Protein AF-A0A1G0RLC0-F1 (afdb_monomer)

Mean predicted aligned error: 16.19 Å

Radius of gyration: 30.3 Å; Cα contacts (8 Å, |Δi|>4): 746; chains: 1; bounding box: 67×50×99 Å

Sequence (445 aa):
MESNTFETVEISSLIEEIGTNFPLINEVFSIIEPMNIKAPVGLGIDTKRDDIIVTFNNLINRTKYISQIGTLLTALKSYFQVPVDIEFACDGSNLYLLQCRQQSYFGIDTKPEPIPKNIPADDILFTARKHVSNAIVPNIAYIVYVDPKKYGESSYLSELEDVARAIGYLNRILPKKTFVLMGPGRWGTRDDIRLGVKVAYSDINNTAMLIEIAQNKNGYVPELSFGTHFFQDLVESNIFYLPLYPEDSSVNYNYEFFEKAPNTLERFLEQYSHISHILKVINIREISYGRILRILMNSDEEQAVAFLSQDIVEESTSSNSNIINLAESQTWRLRMAEAFVNTINASKFNIEGVYLTGSVFYENAMPDSDIDFLILMHANNEMKDDFLLWAEGWNASLSSINYNRTGIRKEKLLDITIIDDIDFEQSQYFQELLNPLMHKSKKLL

pLDDT: mean 84.74, std 13.24, range [32.88, 98.56]

Secondary structure (DSSP, 8-state):
--SSS-----HHHHHHHHGGGSTTHHHHEEEEETTEEE---TT---TTT--EEE--HHHHHHSSHHHHHHHHHHHHHHHHSS-EEEEEEE-SS-EEEEEEEEPPPTTSSSPPPPPPTT--GGGEEEEE-SSPPPEEPPPB-EEEEE-HHHHHH---HHHHHHHHHHHHHHHHHSPTTSEEEEEEB-TT-SS-TTSB----GGGTTT-SEEEEE---BTTBPPPPS--HHHHHHHHHTT-EEEEE-TTSTT--B-HHHHHHS---HHHH-GGGGGGTTTEEEEEHHHHTTT-EEEEEEETTTTEEEEEEES---------S-----HHHHHHHHHHHHHHHHHH--HHHHTEEEEEEEHHHHTT---TT--EEEEEEE---HHHHHHHHHHHHHHHHHHHHHHHHHHS---S-SEEEEEE-HHHHHH-HHHHHHH-GGG-S-EE--

Nearest PDB structures (foldseek):
  2rff-assembly1_A  TM=5.905E-01  e=8.257E-04  Saccharolobus solfataricus P2
  8byv-assembly1_A  TM=4.082E-01  e=8.363E-02  Staphylococcus aureus subsp. aureus NCTC 8325
  7pnu-assembly1_a  TM=4.430E-01  e=1.877E-01  Mus musculus
  7pnt-assembly1_a  TM=3.962E-01  e=2.106E-01  Mus musculus
  8csu-assembly1_6  TM=4.094E-01  e=5.007E-01  Homo sapiens

Solvent-accessible surface area (backbone atoms only — not comparable to full-atom values): 25070 Å² total; per-residue (Å²)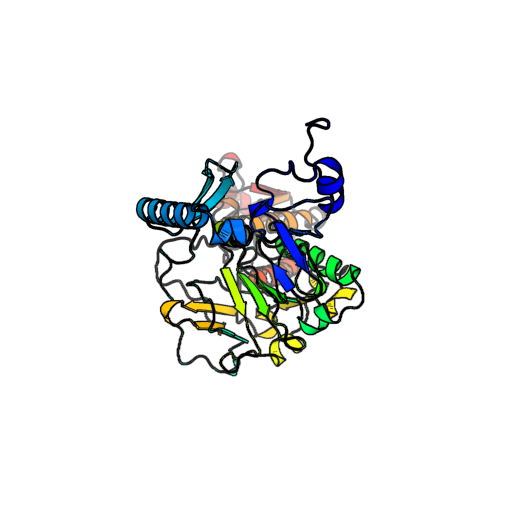: 122,94,80,82,64,93,78,90,73,60,68,66,62,53,42,72,74,51,36,66,73,41,83,61,47,55,28,38,31,27,36,57,52,103,88,48,78,41,77,57,60,92,92,45,69,48,64,89,78,48,51,72,44,85,65,39,58,40,42,59,74,74,44,66,57,56,60,49,50,53,50,48,50,53,52,50,22,67,74,68,74,42,59,60,46,72,43,70,50,69,82,89,84,52,80,42,82,75,42,78,44,74,54,74,67,73,44,90,85,50,74,65,58,83,77,75,89,82,66,60,73,91,37,44,49,33,40,34,66,52,82,38,48,29,45,87,53,59,67,25,45,33,41,40,36,38,40,48,66,53,51,56,62,57,88,52,69,66,57,59,53,47,50,31,51,50,43,32,52,47,40,72,71,49,65,70,40,26,27,33,42,35,29,34,15,16,66,49,45,88,65,71,57,63,54,13,44,53,42,57,70,87,29,50,62,35,30,33,27,45,34,28,35,36,60,74,56,96,89,42,66,48,67,61,62,79,50,67,69,66,44,41,54,30,50,80,51,63,27,46,69,38,60,35,48,62,82,42,92,92,25,53,56,41,58,65,57,70,71,68,52,64,64,51,38,50,84,81,40,57,94,51,50,88,48,48,84,31,43,32,30,31,50,35,31,75,80,54,78,68,23,35,37,41,44,47,19,13,40,93,75,31,32,33,42,30,32,58,37,84,71,80,74,77,75,79,90,69,97,77,83,84,69,70,59,44,70,54,36,26,52,49,51,49,51,51,52,52,52,52,58,75,68,57,60,41,80,82,53,38,47,77,32,35,28,38,23,60,44,50,63,71,71,66,20,44,74,81,52,52,44,36,35,44,34,39,32,72,62,57,69,69,53,50,53,55,49,51,56,56,48,47,58,50,19,58,52,49,19,53,50,40,26,75,74,64,68,40,83,43,85,60,31,62,44,76,47,81,37,39,73,66,54,42,75,73,28,71,68,51,46,46,39,71,33,79,89,63,70,54,44,45,79,79,80

Structure (mmCIF, N/CA/C/O backbone):
data_AF-A0A1G0RLC0-F1
#
_entry.id   AF-A0A1G0RLC0-F1
#
loop_
_atom_site.group_PDB
_atom_site.id
_atom_site.type_symbol
_atom_site.label_atom_id
_atom_site.label_alt_id
_atom_site.label_comp_id
_atom_site.label_asym_id
_atom_site.label_entity_id
_atom_site.label_seq_id
_atom_site.pdbx_PDB_ins_code
_atom_site.Cartn_x
_atom_site.Cartn_y
_atom_site.Cartn_z
_atom_site.occupancy
_atom_site.B_iso_or_equiv
_atom_site.auth_seq_id
_atom_site.auth_comp_id
_atom_site.auth_asym_id
_atom_site.auth_atom_id
_atom_site.pdbx_PDB_model_num
ATOM 1 N N . MET A 1 1 ? 37.193 18.000 -16.447 1.00 50.34 1 MET A N 1
ATOM 2 C CA . MET A 1 1 ? 35.768 18.341 -16.271 1.00 50.34 1 MET A CA 1
ATOM 3 C C . MET A 1 1 ? 35.702 19.818 -15.945 1.00 50.34 1 MET A C 1
ATOM 5 O O . MET A 1 1 ? 36.263 20.211 -14.932 1.00 50.34 1 MET A O 1
ATOM 9 N N . GLU A 1 2 ? 35.138 20.627 -16.838 1.00 65.81 2 GLU A N 1
ATOM 10 C CA . GLU A 1 2 ? 35.208 22.097 -16.779 1.00 65.81 2 GLU A CA 1
ATOM 11 C C . GLU A 1 2 ? 34.193 22.715 -15.803 1.00 65.81 2 GLU A C 1
ATOM 13 O O . GLU A 1 2 ? 34.489 23.727 -15.175 1.00 65.81 2 GLU A O 1
ATOM 18 N N . SER A 1 3 ? 33.042 22.068 -15.601 1.00 74.69 3 SER A N 1
ATOM 19 C CA . SER A 1 3 ? 31.971 22.516 -14.696 1.00 74.69 3 SER A CA 1
ATOM 20 C C . SER A 1 3 ? 31.963 21.821 -13.330 1.00 74.69 3 SER A C 1
ATOM 22 O O . SER A 1 3 ? 31.299 22.274 -12.402 1.00 74.69 3 SER A O 1
ATOM 24 N N . ASN A 1 4 ? 32.722 20.729 -13.184 1.00 79.06 4 ASN A N 1
ATOM 25 C CA . ASN A 1 4 ? 32.734 19.868 -11.994 1.00 79.06 4 ASN A CA 1
ATOM 26 C C . ASN A 1 4 ? 31.329 19.372 -11.572 1.00 79.06 4 ASN A C 1
ATOM 28 O O . ASN A 1 4 ? 31.086 19.083 -10.400 1.00 79.06 4 ASN A O 1
ATOM 32 N N . THR A 1 5 ? 30.410 19.273 -12.534 1.00 79.75 5 THR A N 1
ATOM 33 C CA . THR A 1 5 ? 29.036 18.787 -12.369 1.00 79.75 5 THR A CA 1
ATOM 34 C C . THR A 1 5 ? 28.727 17.700 -13.393 1.00 79.75 5 THR A C 1
ATOM 36 O O . THR A 1 5 ? 29.329 17.664 -14.465 1.00 79.75 5 THR A O 1
ATOM 39 N N . PHE A 1 6 ? 27.784 16.808 -13.077 1.00 79.31 6 PHE A N 1
ATOM 40 C CA . PHE A 1 6 ? 27.240 15.879 -14.067 1.00 79.31 6 PHE A CA 1
ATOM 41 C C . PHE A 1 6 ? 26.311 16.631 -15.016 1.00 79.31 6 PHE A C 1
ATOM 43 O O . PHE A 1 6 ? 25.374 17.296 -14.576 1.00 79.31 6 PHE A O 1
ATOM 50 N N . GLU A 1 7 ? 26.565 16.495 -16.311 1.00 80.31 7 GLU A N 1
ATOM 51 C CA . GLU A 1 7 ? 25.775 17.113 -17.368 1.00 80.31 7 GLU A CA 1
ATOM 52 C C . GLU A 1 7 ? 25.120 16.025 -18.214 1.00 80.31 7 GLU A C 1
ATOM 54 O O . GLU A 1 7 ? 25.710 14.978 -18.481 1.00 80.31 7 GLU A O 1
ATOM 59 N N . THR A 1 8 ? 23.874 16.267 -18.616 1.00 84.50 8 THR A N 1
ATOM 60 C CA . THR A 1 8 ? 23.197 15.449 -19.625 1.00 84.50 8 THR A CA 1
ATOM 61 C C . THR A 1 8 ? 23.366 16.151 -20.960 1.00 84.50 8 THR A C 1
ATOM 63 O O . THR A 1 8 ? 22.929 17.291 -21.108 1.00 84.50 8 THR A O 1
ATOM 66 N N . VAL A 1 9 ? 24.021 15.485 -21.905 1.00 85.75 9 VAL A N 1
ATOM 67 C CA . VAL A 1 9 ? 24.346 16.043 -23.220 1.00 85.75 9 VAL A CA 1
ATOM 68 C C . VAL A 1 9 ? 23.716 15.165 -24.290 1.00 85.75 9 VAL A C 1
ATOM 70 O O . VAL A 1 9 ? 23.739 13.938 -24.185 1.00 85.75 9 VAL A O 1
ATOM 73 N N . GLU A 1 10 ? 23.157 15.798 -25.319 1.00 88.75 10 GLU A N 1
ATOM 74 C CA . GLU A 1 10 ? 22.671 15.093 -26.501 1.00 88.75 10 GLU A CA 1
ATOM 75 C C . GLU A 1 10 ? 23.820 14.350 -27.183 1.00 88.75 10 GLU A C 1
ATOM 77 O O . GLU A 1 10 ? 24.904 14.901 -27.404 1.00 88.75 10 GLU A O 1
ATOM 82 N N . ILE A 1 11 ? 23.582 13.089 -27.547 1.00 88.19 11 ILE A N 1
ATOM 83 C CA . ILE A 1 11 ? 24.628 12.244 -28.129 1.00 88.19 11 ILE A CA 1
ATOM 84 C C . ILE A 1 11 ? 25.155 12.824 -29.446 1.00 88.19 11 ILE A C 1
ATOM 86 O O . ILE A 1 11 ? 26.345 12.722 -29.731 1.00 88.19 11 ILE A O 1
ATOM 90 N N . SER A 1 12 ? 24.291 13.484 -30.222 1.00 87.69 12 SER A N 1
ATOM 91 C CA . SER A 1 12 ? 24.668 14.167 -31.460 1.00 87.69 12 SER A CA 1
ATOM 92 C C . SER A 1 12 ? 25.676 15.285 -31.200 1.00 87.69 12 SER A C 1
ATOM 94 O O . SER A 1 12 ? 26.707 15.330 -31.862 1.00 87.69 12 SER A O 1
ATOM 96 N N . SER A 1 13 ? 25.439 16.126 -30.189 1.00 89.56 13 SER A N 1
ATOM 97 C CA . SER A 1 13 ? 26.354 17.210 -29.811 1.00 89.56 13 SER A CA 1
ATOM 98 C C . SER A 1 13 ? 27.709 16.676 -29.344 1.00 89.56 13 SER A C 1
ATOM 100 O O . SER A 1 13 ? 28.749 17.207 -29.723 1.00 89.56 13 SER A O 1
ATOM 102 N N . LEU A 1 14 ? 27.710 15.577 -28.584 1.00 88.62 14 LEU A N 1
ATOM 103 C CA . LEU A 1 14 ? 28.943 14.936 -28.124 1.00 88.62 14 LEU A CA 1
ATOM 104 C C . LEU A 1 14 ? 29.780 14.372 -29.286 1.00 88.62 14 LEU A C 1
ATOM 106 O O . LEU A 1 14 ? 31.009 14.463 -29.283 1.00 88.62 14 LEU A O 1
ATOM 110 N N . ILE A 1 15 ? 29.120 13.792 -30.290 1.00 91.00 15 ILE A N 1
ATOM 111 C CA . ILE A 1 15 ? 29.779 13.257 -31.486 1.00 91.00 15 ILE A CA 1
ATOM 112 C C . ILE A 1 15 ? 30.255 14.376 -32.419 1.00 91.00 15 ILE A C 1
ATOM 114 O O . ILE A 1 15 ? 31.314 14.229 -33.025 1.00 91.00 15 ILE A O 1
ATOM 118 N N . GLU A 1 16 ? 29.547 15.500 -32.517 1.00 88.06 16 GLU A N 1
ATOM 119 C CA . GLU A 1 16 ? 30.026 16.675 -33.259 1.00 88.06 16 GLU A CA 1
ATOM 120 C C . GLU A 1 16 ? 31.331 17.234 -32.672 1.00 88.06 16 GLU A C 1
ATOM 122 O O . GLU A 1 16 ? 32.225 17.631 -33.422 1.00 88.06 16 GLU A O 1
ATOM 127 N N . GLU A 1 17 ? 31.465 17.223 -31.344 1.00 88.81 17 GLU A N 1
ATOM 128 C CA . GLU A 1 17 ? 32.649 17.724 -30.644 1.00 88.81 17 GLU A CA 1
ATOM 129 C C . GLU A 1 17 ? 33.836 16.746 -30.703 1.00 88.81 17 GLU A C 1
ATOM 131 O O . GLU A 1 17 ? 34.949 17.124 -31.077 1.00 88.81 17 GLU A O 1
ATOM 136 N N . ILE A 1 18 ? 33.615 15.480 -30.335 1.00 88.31 18 ILE A N 1
ATOM 137 C CA . ILE A 1 18 ? 34.692 14.494 -30.132 1.00 88.31 18 ILE A CA 1
ATOM 138 C C . ILE A 1 18 ? 34.929 13.641 -31.391 1.00 88.31 18 ILE A C 1
ATOM 140 O O . ILE A 1 18 ? 36.048 13.177 -31.650 1.00 88.31 18 ILE A O 1
ATOM 144 N N . GLY A 1 19 ? 33.889 13.439 -32.200 1.00 90.00 19 GLY A N 1
ATOM 145 C CA . GLY A 1 19 ? 33.923 12.637 -33.417 1.00 90.00 19 GLY A CA 1
ATOM 146 C C . GLY A 1 19 ? 34.425 11.214 -33.185 1.00 90.00 19 GLY A C 1
ATOM 147 O O . GLY A 1 19 ? 34.098 10.551 -32.201 1.00 90.00 19 GLY A O 1
ATOM 148 N N . THR A 1 20 ? 35.273 10.741 -34.097 1.00 88.62 20 THR A N 1
ATOM 149 C CA . THR A 1 20 ? 35.830 9.376 -34.078 1.00 88.62 20 THR A CA 1
ATOM 150 C C . THR A 1 20 ? 36.752 9.094 -32.885 1.00 88.62 20 THR A C 1
ATOM 152 O O . THR A 1 20 ? 37.076 7.940 -32.623 1.00 88.62 20 THR A O 1
ATOM 155 N N . ASN A 1 21 ? 37.156 10.121 -32.127 1.00 88.31 21 ASN A N 1
ATOM 156 C CA . ASN A 1 21 ? 37.957 9.945 -30.912 1.00 88.31 21 ASN A CA 1
ATOM 157 C C . ASN A 1 21 ? 37.126 9.490 -29.704 1.00 88.31 21 ASN A C 1
ATOM 159 O O . ASN A 1 21 ? 37.679 9.328 -28.615 1.00 88.31 21 ASN A O 1
ATOM 163 N N . PHE A 1 22 ? 35.812 9.306 -29.869 1.00 89.12 22 PHE A N 1
ATOM 164 C CA . PHE A 1 22 ? 34.959 8.791 -28.812 1.00 89.12 22 PHE A CA 1
ATOM 165 C C . PHE A 1 22 ? 35.490 7.426 -28.318 1.00 89.12 22 PHE A C 1
ATOM 167 O O . PHE A 1 22 ? 35.708 6.518 -29.130 1.00 89.12 22 PHE A O 1
ATOM 174 N N . PRO A 1 23 ? 35.716 7.243 -27.005 1.00 86.56 23 PRO A N 1
ATOM 175 C CA . PRO A 1 23 ? 36.213 5.979 -26.475 1.00 86.56 23 PRO A CA 1
ATOM 176 C C . PRO A 1 23 ? 35.284 4.816 -26.825 1.00 86.56 23 PRO A C 1
ATOM 178 O O . PRO A 1 23 ? 34.081 4.894 -26.595 1.00 86.56 23 PRO A O 1
ATOM 181 N N . LEU A 1 24 ? 35.844 3.718 -27.342 1.00 87.81 24 LEU A N 1
ATOM 182 C CA . LEU A 1 24 ? 35.079 2.519 -27.711 1.00 87.81 24 LEU A CA 1
ATOM 183 C C . LEU A 1 24 ? 33.969 2.783 -28.749 1.00 87.81 24 LEU A C 1
ATOM 185 O O . LEU A 1 24 ? 32.902 2.165 -28.711 1.00 87.81 24 LEU A O 1
ATOM 189 N N . ILE A 1 25 ? 34.195 3.722 -29.676 1.00 91.19 25 ILE A N 1
ATOM 190 C CA . ILE A 1 25 ? 33.184 4.118 -30.665 1.00 91.19 25 ILE A CA 1
ATOM 191 C C . ILE A 1 25 ? 32.621 2.926 -31.454 1.00 91.19 25 ILE A C 1
ATOM 193 O O . ILE A 1 25 ? 31.412 2.837 -31.655 1.00 91.19 25 ILE A O 1
ATOM 197 N N . ASN A 1 26 ? 33.468 1.966 -31.833 1.00 91.69 26 ASN A N 1
ATOM 198 C CA . ASN A 1 26 ? 33.061 0.802 -32.621 1.00 91.69 26 ASN A CA 1
ATOM 199 C C . ASN A 1 26 ? 32.264 -0.229 -31.799 1.00 91.69 26 ASN A C 1
ATOM 201 O O . ASN A 1 26 ? 31.528 -1.049 -32.353 1.00 91.69 26 ASN A O 1
ATOM 205 N N . GLU A 1 27 ? 32.419 -0.208 -30.479 1.00 89.56 27 GLU A N 1
ATOM 206 C CA . GLU A 1 27 ? 31.759 -1.101 -29.537 1.00 89.56 27 GLU A CA 1
ATOM 207 C C . GLU A 1 27 ? 30.397 -0.546 -29.086 1.00 89.56 27 GLU A C 1
ATOM 209 O O . GLU A 1 27 ? 29.437 -1.310 -28.931 1.00 89.56 27 GLU A O 1
ATOM 214 N N . VAL A 1 28 ? 30.304 0.776 -28.898 1.00 91.06 28 VAL A N 1
ATOM 215 C CA . VAL A 1 28 ? 29.101 1.482 -28.422 1.00 91.06 28 VAL A CA 1
ATOM 216 C C . VAL A 1 28 ? 28.110 1.755 -29.557 1.00 91.06 28 VAL A C 1
ATOM 218 O O . VAL A 1 28 ? 26.898 1.580 -29.378 1.00 91.06 28 VAL A O 1
ATOM 221 N N . PHE A 1 29 ? 28.608 2.143 -30.732 1.00 93.81 29 PHE A N 1
ATOM 222 C CA . PHE A 1 29 ? 27.777 2.567 -31.855 1.00 93.81 29 PHE A CA 1
ATOM 223 C C . PHE A 1 29 ? 27.676 1.504 -32.954 1.00 93.81 29 PHE A C 1
ATOM 225 O O . PHE A 1 29 ? 28.550 0.655 -33.144 1.00 93.81 29 PHE A O 1
ATOM 232 N N . SER A 1 30 ? 26.573 1.573 -33.693 1.00 93.88 30 SER A N 1
ATOM 233 C CA . SER A 1 30 ? 26.378 0.895 -34.974 1.00 93.88 30 SER A CA 1
ATOM 234 C C . SER A 1 30 ? 26.115 1.933 -36.066 1.00 93.88 30 SER A C 1
ATOM 236 O O . SER A 1 30 ? 25.683 3.046 -35.769 1.00 93.88 30 SER A O 1
ATOM 238 N N . ILE A 1 31 ? 26.365 1.566 -37.323 1.00 93.25 31 ILE A N 1
ATOM 239 C CA . ILE A 1 31 ? 26.150 2.438 -38.484 1.00 93.25 31 ILE A CA 1
ATOM 240 C C . ILE A 1 31 ? 24.720 2.240 -38.993 1.00 93.25 31 ILE A C 1
ATOM 242 O O . ILE A 1 31 ? 24.276 1.098 -39.168 1.00 93.25 31 ILE A O 1
ATOM 246 N N . ILE A 1 32 ? 24.016 3.343 -39.232 1.00 92.38 32 ILE A N 1
ATOM 247 C CA . ILE A 1 32 ? 22.697 3.372 -39.858 1.00 92.38 32 ILE A CA 1
ATOM 248 C C . ILE A 1 32 ? 22.873 3.360 -41.377 1.00 92.38 32 ILE A C 1
ATOM 250 O O . ILE A 1 32 ? 23.576 4.182 -41.956 1.00 92.38 32 ILE A O 1
ATOM 254 N N . GLU A 1 33 ? 22.189 2.430 -42.029 1.00 88.38 33 GLU A N 1
ATOM 255 C CA . GLU A 1 33 ? 21.968 2.412 -43.470 1.00 88.38 33 GLU A CA 1
ATOM 256 C C . GLU A 1 33 ? 20.457 2.536 -43.747 1.00 88.38 33 GLU A C 1
ATOM 258 O O . GLU A 1 33 ? 19.645 2.255 -42.862 1.00 88.38 33 GLU A O 1
ATOM 263 N N . PRO A 1 34 ? 20.029 2.924 -44.966 1.00 84.81 34 PRO A N 1
ATOM 264 C CA . PRO A 1 34 ? 18.625 3.238 -45.258 1.00 84.81 34 PRO A CA 1
ATOM 265 C C . PRO A 1 34 ? 17.592 2.152 -44.904 1.00 84.81 34 PRO A C 1
ATOM 267 O O . PRO A 1 34 ? 16.415 2.469 -44.765 1.00 84.81 34 PRO A O 1
ATOM 270 N N . MET A 1 35 ? 18.000 0.882 -44.787 1.00 87.75 35 MET A N 1
ATOM 271 C CA . MET A 1 35 ? 17.103 -0.256 -44.530 1.00 87.75 35 MET A CA 1
ATOM 272 C C . MET A 1 35 ? 17.564 -1.165 -43.378 1.00 87.75 35 MET A C 1
ATOM 274 O O . MET A 1 35 ? 16.926 -2.185 -43.114 1.00 87.75 35 MET A O 1
ATOM 278 N N . ASN A 1 36 ? 18.679 -0.856 -42.714 1.00 90.56 36 ASN A N 1
ATOM 279 C CA . ASN A 1 36 ? 19.317 -1.750 -41.747 1.00 90.56 36 ASN A CA 1
ATOM 280 C C . ASN A 1 36 ? 20.295 -1.004 -40.835 1.00 90.56 36 ASN A C 1
ATOM 282 O O . ASN A 1 36 ? 20.811 0.059 -41.158 1.00 90.56 36 ASN A O 1
ATOM 286 N N . ILE A 1 37 ? 20.594 -1.623 -39.696 1.00 91.38 37 ILE A N 1
ATOM 287 C CA . ILE A 1 37 ? 21.677 -1.216 -38.802 1.00 91.38 37 ILE A CA 1
ATOM 288 C C . ILE A 1 37 ? 22.784 -2.256 -38.943 1.00 91.38 37 ILE A C 1
ATOM 290 O O . ILE A 1 37 ? 22.514 -3.459 -38.872 1.00 91.38 37 ILE A O 1
ATOM 294 N N . LYS A 1 38 ? 24.027 -1.816 -39.144 1.00 89.62 38 LYS A N 1
ATOM 295 C CA . LYS A 1 38 ? 25.179 -2.715 -39.282 1.00 89.62 38 LYS A CA 1
ATOM 296 C C . LYS A 1 38 ? 26.255 -2.434 -38.240 1.00 89.62 38 LYS A C 1
ATOM 298 O O . LYS A 1 38 ? 26.474 -1.299 -37.820 1.00 89.62 38 LYS A O 1
ATOM 303 N N . ALA A 1 39 ? 26.977 -3.487 -37.871 1.00 88.44 39 ALA A N 1
ATOM 304 C CA . ALA A 1 39 ? 28.196 -3.349 -37.089 1.00 88.44 39 ALA A CA 1
ATOM 305 C C . ALA A 1 39 ? 29.296 -2.670 -37.930 1.00 88.44 39 ALA A C 1
ATOM 307 O O . ALA A 1 39 ? 29.395 -2.946 -39.132 1.00 88.44 39 ALA A O 1
ATOM 308 N N . PRO A 1 40 ? 30.152 -1.836 -37.321 1.00 87.62 40 PRO A N 1
ATOM 309 C CA . PRO A 1 40 ? 31.313 -1.294 -38.001 1.00 87.62 40 PRO A CA 1
ATOM 310 C C . PRO A 1 40 ? 32.308 -2.411 -38.332 1.00 87.62 40 PRO A C 1
ATOM 312 O O . PRO A 1 40 ? 32.505 -3.361 -37.569 1.00 87.62 40 PRO A O 1
ATOM 315 N N . VAL A 1 41 ? 32.915 -2.313 -39.513 1.00 81.00 41 VAL A N 1
ATOM 316 C CA . VAL A 1 41 ? 33.845 -3.302 -40.075 1.00 81.00 41 VAL A CA 1
ATOM 317 C C . VAL A 1 41 ? 35.025 -2.591 -40.736 1.00 81.00 41 VAL A C 1
ATOM 319 O O . VAL A 1 41 ? 34.918 -1.436 -41.140 1.00 81.00 41 VAL A O 1
ATOM 322 N N . GLY A 1 42 ? 36.160 -3.277 -40.881 1.00 80.94 42 GLY A N 1
ATOM 323 C CA . GLY A 1 42 ? 37.341 -2.706 -41.534 1.00 80.94 42 GLY A CA 1
ATOM 324 C C . GLY A 1 42 ? 37.964 -1.568 -40.722 1.00 80.94 42 GLY A C 1
ATOM 325 O O . GLY A 1 42 ? 38.437 -1.803 -39.615 1.00 80.94 42 GLY A O 1
ATOM 326 N N . LEU A 1 43 ? 37.982 -0.353 -41.282 1.00 80.50 43 LEU A N 1
ATOM 327 C CA . LEU A 1 43 ? 38.571 0.841 -40.655 1.00 80.50 43 LEU A CA 1
ATOM 328 C C . LEU A 1 43 ? 37.745 1.400 -39.478 1.00 80.50 43 LEU A C 1
ATOM 330 O O . LEU A 1 43 ? 38.222 2.299 -38.793 1.00 80.50 43 LEU A O 1
ATOM 334 N N . GLY A 1 44 ? 36.554 0.850 -39.219 1.00 88.44 44 GLY A N 1
ATOM 335 C CA . GLY A 1 44 ? 35.663 1.303 -38.150 1.00 88.44 44 GLY A CA 1
ATOM 336 C C . GLY A 1 44 ? 34.723 2.423 -38.597 1.00 88.44 44 GLY A C 1
ATOM 337 O O . GLY A 1 44 ? 34.517 2.619 -39.793 1.00 88.44 44 GLY A O 1
ATOM 338 N N . ILE A 1 45 ? 34.130 3.108 -37.622 1.00 91.25 45 ILE A N 1
ATOM 339 C CA . ILE A 1 45 ? 33.224 4.248 -37.818 1.00 91.25 45 ILE A CA 1
ATOM 340 C C . ILE A 1 45 ? 34.016 5.503 -38.204 1.00 91.25 45 ILE A C 1
ATOM 342 O O . ILE A 1 45 ? 34.970 5.857 -37.516 1.00 91.25 45 ILE A O 1
ATOM 346 N N . ASP A 1 46 ? 33.570 6.217 -39.238 1.00 90.75 46 ASP A N 1
ATOM 347 C CA . ASP A 1 46 ? 33.979 7.594 -39.539 1.00 90.75 46 ASP A CA 1
ATOM 348 C C . ASP A 1 46 ? 32.786 8.530 -39.326 1.00 90.75 46 ASP A C 1
ATOM 350 O O . ASP A 1 46 ? 31.881 8.622 -40.153 1.00 90.75 46 ASP A O 1
ATOM 354 N N . THR A 1 47 ? 32.803 9.282 -38.227 1.00 89.19 47 THR A N 1
ATOM 355 C CA . THR A 1 47 ? 31.689 10.155 -37.814 1.00 89.19 47 THR A CA 1
ATOM 356 C C . THR A 1 47 ? 31.420 11.320 -38.770 1.00 89.19 47 THR A C 1
ATOM 358 O O . THR A 1 47 ? 30.444 12.038 -38.588 1.00 89.19 47 THR A O 1
ATOM 361 N N . LYS A 1 48 ? 32.281 11.556 -39.771 1.00 87.81 48 LYS A N 1
ATOM 362 C CA . LYS A 1 48 ? 32.046 12.562 -40.823 1.00 87.81 48 LYS A CA 1
ATOM 363 C C . LYS A 1 48 ? 31.325 11.995 -42.043 1.00 87.81 48 LYS A C 1
ATOM 365 O O . LYS A 1 48 ? 30.937 12.765 -42.920 1.00 87.81 48 LYS A O 1
ATOM 370 N N . ARG A 1 49 ? 31.239 10.670 -42.157 1.00 87.00 49 ARG A N 1
ATOM 371 C CA . ARG A 1 49 ? 30.709 9.961 -43.331 1.00 87.00 49 ARG A CA 1
ATOM 372 C C . ARG A 1 49 ? 29.558 9.031 -42.989 1.00 87.00 49 ARG A C 1
ATOM 374 O O . ARG A 1 49 ? 28.694 8.831 -43.837 1.00 87.00 49 ARG A O 1
ATOM 381 N N . ASP A 1 50 ? 29.584 8.469 -41.791 1.00 89.50 50 ASP A N 1
ATOM 382 C CA . ASP A 1 50 ? 28.630 7.482 -41.322 1.00 89.50 50 ASP A CA 1
ATOM 383 C C . ASP A 1 50 ? 27.590 8.138 -40.412 1.00 89.50 50 ASP A C 1
ATOM 385 O O . ASP A 1 50 ? 27.938 8.839 -39.458 1.00 89.50 50 ASP A O 1
ATOM 389 N N . ASP A 1 51 ? 26.318 7.833 -40.659 1.00 90.44 51 ASP A N 1
ATOM 390 C CA . ASP A 1 51 ? 25.252 8.061 -39.687 1.00 90.44 51 ASP A CA 1
ATOM 391 C C . ASP A 1 51 ? 25.306 6.949 -38.635 1.00 90.44 51 ASP A C 1
ATOM 393 O O . ASP A 1 51 ? 25.361 5.764 -38.975 1.00 90.44 51 ASP A O 1
ATOM 397 N N . ILE A 1 52 ? 25.302 7.302 -37.348 1.00 92.56 52 ILE A N 1
ATOM 398 C CA . ILE A 1 52 ? 25.521 6.342 -36.258 1.00 92.56 52 ILE A CA 1
ATOM 399 C C . ILE A 1 52 ? 24.444 6.400 -35.182 1.00 92.56 52 ILE A C 1
ATOM 401 O O . ILE A 1 52 ? 23.831 7.435 -34.935 1.00 92.56 52 ILE A O 1
ATOM 405 N N . ILE A 1 53 ? 24.248 5.272 -34.501 1.00 92.44 53 ILE A N 1
ATOM 406 C CA . ILE A 1 53 ? 23.298 5.127 -33.397 1.00 92.44 53 ILE A CA 1
ATOM 407 C C . ILE A 1 53 ? 23.884 4.285 -32.267 1.00 92.44 53 ILE A C 1
ATOM 409 O O . ILE A 1 53 ? 24.598 3.304 -32.500 1.00 92.44 53 ILE A O 1
ATOM 413 N N . VAL A 1 54 ? 23.581 4.670 -31.027 1.00 92.81 54 VAL A N 1
ATOM 414 C CA . VAL A 1 54 ? 23.985 3.925 -29.829 1.00 92.81 54 VAL A CA 1
ATOM 415 C C . VAL A 1 54 ? 23.217 2.609 -29.779 1.00 92.81 54 VAL A C 1
ATOM 417 O O . VAL A 1 54 ? 21.991 2.595 -29.828 1.00 92.81 54 VAL A O 1
ATOM 420 N N . THR A 1 55 ? 23.939 1.493 -29.677 1.00 90.75 55 THR A N 1
ATOM 421 C CA . THR A 1 55 ? 23.321 0.154 -29.615 1.00 90.75 55 THR A CA 1
ATOM 422 C C . THR A 1 55 ? 23.983 -0.783 -28.615 1.00 90.75 55 THR A C 1
ATOM 424 O O . THR A 1 55 ? 23.364 -1.766 -28.225 1.00 90.75 55 THR A O 1
ATOM 427 N N . PHE A 1 56 ? 25.247 -0.545 -28.245 1.00 89.62 56 PHE A N 1
ATOM 428 C CA . PHE A 1 56 ? 26.083 -1.457 -27.447 1.00 89.62 56 PHE A CA 1
ATOM 429 C C . PHE A 1 56 ? 26.192 -2.888 -28.003 1.00 89.62 56 PHE A C 1
ATOM 431 O O . PHE A 1 56 ? 26.739 -3.777 -27.351 1.00 89.62 56 PHE A O 1
ATOM 438 N N . ASN A 1 57 ? 25.712 -3.137 -29.222 1.00 87.62 57 ASN A N 1
ATOM 439 C CA . ASN A 1 57 ? 25.599 -4.481 -29.773 1.00 87.62 57 ASN A CA 1
ATOM 440 C C . ASN A 1 57 ? 26.975 -5.142 -29.936 1.00 87.62 57 ASN A C 1
ATOM 442 O O . ASN A 1 57 ? 27.140 -6.337 -29.695 1.00 87.62 57 ASN A O 1
ATOM 446 N N . ASN A 1 58 ? 27.983 -4.357 -30.317 1.00 87.56 58 ASN A N 1
ATOM 447 C CA . ASN A 1 58 ? 29.352 -4.840 -30.461 1.00 87.56 58 ASN A CA 1
ATOM 448 C C . ASN A 1 58 ? 30.040 -4.994 -29.102 1.00 87.56 58 ASN A C 1
ATOM 450 O O . ASN A 1 58 ? 30.757 -5.973 -28.912 1.00 87.56 58 ASN A O 1
ATOM 454 N N . LEU A 1 59 ? 29.765 -4.111 -2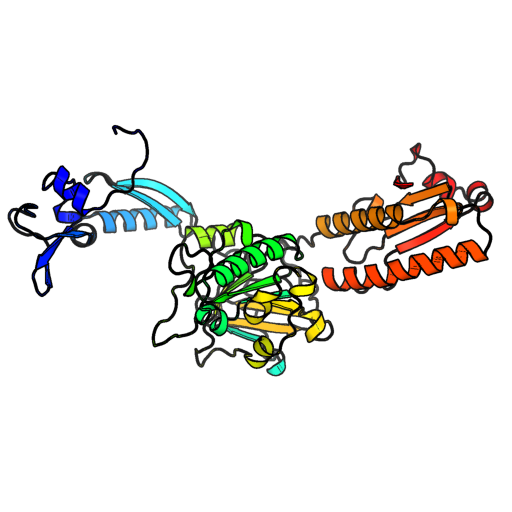8.138 1.00 86.25 59 LEU A N 1
ATOM 455 C CA . LEU A 1 59 ? 30.213 -4.286 -26.757 1.00 86.25 59 LEU A CA 1
ATOM 456 C C . LEU A 1 59 ? 29.714 -5.624 -26.189 1.00 86.25 59 LEU A C 1
ATOM 458 O O . LEU A 1 59 ? 30.506 -6.394 -25.656 1.00 86.25 59 LEU A O 1
ATOM 462 N N . ILE A 1 60 ? 28.431 -5.942 -26.361 1.00 84.75 60 ILE A N 1
ATOM 463 C CA . ILE A 1 60 ? 27.813 -7.170 -25.839 1.00 84.75 60 ILE A CA 1
ATOM 464 C C . ILE A 1 60 ? 28.352 -8.417 -26.554 1.00 84.75 60 ILE A C 1
ATOM 466 O O . ILE A 1 60 ? 28.736 -9.383 -25.899 1.00 84.75 60 ILE A O 1
ATOM 470 N N . ASN A 1 61 ? 28.400 -8.399 -27.890 1.00 84.12 61 ASN A N 1
ATOM 471 C CA . ASN A 1 61 ? 28.652 -9.611 -28.679 1.00 84.12 61 ASN A CA 1
ATOM 472 C C . ASN A 1 61 ? 30.121 -9.849 -29.047 1.00 84.12 61 ASN A C 1
ATOM 474 O O . ASN A 1 61 ? 30.489 -10.977 -29.372 1.00 84.12 61 ASN A O 1
ATOM 478 N N . ARG A 1 62 ? 30.960 -8.807 -29.070 1.00 82.88 62 ARG A N 1
ATOM 479 C CA . ARG A 1 62 ? 32.352 -8.902 -29.552 1.00 82.88 62 ARG A CA 1
ATOM 480 C C . ARG A 1 62 ? 33.394 -8.766 -28.453 1.00 82.88 62 ARG A C 1
ATOM 482 O O . ARG A 1 62 ? 34.575 -8.972 -28.724 1.00 82.88 62 ARG A O 1
ATOM 489 N N . THR A 1 63 ? 32.991 -8.440 -27.228 1.00 83.31 63 THR A N 1
ATOM 490 C CA . THR A 1 63 ? 33.917 -8.330 -26.099 1.00 83.31 63 THR A CA 1
ATOM 491 C C . THR A 1 63 ? 33.742 -9.474 -25.109 1.00 83.31 63 THR A C 1
ATOM 493 O O . THR A 1 63 ? 32.726 -10.165 -25.068 1.00 83.31 63 THR A O 1
ATOM 496 N N . LYS A 1 64 ? 34.751 -9.657 -24.258 1.00 85.50 64 LYS A N 1
ATOM 497 C CA . LYS A 1 64 ? 34.715 -10.623 -23.155 1.00 85.50 64 LYS A CA 1
ATOM 498 C C . LYS A 1 64 ? 33.898 -10.143 -21.947 1.00 85.50 64 LYS A C 1
ATOM 500 O O . LYS A 1 64 ? 33.734 -10.920 -21.009 1.00 85.50 64 LYS A O 1
ATOM 505 N N . TYR A 1 65 ? 33.405 -8.899 -21.932 1.00 84.06 65 TYR A N 1
ATOM 506 C CA . TYR A 1 65 ? 32.854 -8.286 -20.717 1.00 84.06 65 TYR A CA 1
ATOM 507 C C . TYR A 1 65 ? 31.620 -9.008 -20.192 1.00 84.06 65 TYR A C 1
ATOM 509 O O . TYR A 1 65 ? 31.553 -9.281 -19.000 1.00 84.06 65 TYR A O 1
ATOM 517 N N . ILE A 1 66 ? 30.696 -9.408 -21.067 1.00 84.81 66 ILE A N 1
ATOM 518 C CA . ILE A 1 66 ? 29.494 -10.150 -20.658 1.00 84.81 66 ILE A CA 1
ATOM 519 C C . ILE A 1 66 ? 29.864 -11.486 -20.000 1.00 84.81 66 ILE A C 1
ATOM 521 O O . ILE A 1 66 ? 29.320 -11.846 -18.958 1.00 84.81 66 ILE A O 1
ATOM 525 N N . SER A 1 67 ? 30.854 -12.194 -20.548 1.00 87.00 67 SER A N 1
ATOM 526 C CA . SER A 1 67 ? 31.358 -13.437 -19.953 1.00 87.00 67 SER A CA 1
ATOM 527 C C . SER A 1 67 ? 32.082 -13.202 -18.619 1.00 87.00 67 SER A C 1
ATOM 529 O O . SER A 1 67 ? 31.919 -13.987 -17.680 1.00 87.00 67 SER A O 1
ATOM 531 N N . GLN A 1 68 ? 32.841 -12.106 -18.494 1.00 90.44 68 GLN A N 1
ATOM 532 C CA . GLN A 1 68 ? 33.487 -11.719 -17.236 1.00 90.44 68 GLN A CA 1
ATOM 533 C C . GLN A 1 68 ? 32.460 -11.358 -16.155 1.00 90.44 68 GLN A C 1
ATOM 535 O O . GLN A 1 68 ? 32.589 -11.827 -15.027 1.00 90.44 68 GLN A O 1
ATOM 540 N N . ILE A 1 69 ? 31.418 -10.599 -16.504 1.00 90.50 69 ILE A N 1
ATOM 541 C CA . ILE A 1 69 ? 30.287 -10.265 -15.627 1.00 90.50 69 ILE A CA 1
ATOM 542 C C . ILE A 1 69 ? 29.573 -11.543 -15.172 1.00 90.50 69 ILE A C 1
ATOM 544 O O . ILE A 1 69 ? 29.342 -11.720 -13.979 1.00 90.50 69 ILE A O 1
ATOM 548 N N . GLY A 1 70 ? 29.297 -12.477 -16.088 1.00 89.62 70 GLY A N 1
ATOM 549 C CA . GLY A 1 70 ? 28.684 -13.766 -15.748 1.00 89.62 70 GLY A CA 1
ATOM 550 C C . GLY A 1 70 ? 29.537 -14.606 -14.791 1.00 89.62 70 GLY A C 1
ATOM 551 O O . GLY A 1 70 ? 29.025 -15.163 -13.817 1.00 89.62 70 GLY A O 1
ATOM 552 N N . THR A 1 71 ? 30.854 -14.651 -15.018 1.00 92.94 71 THR A N 1
ATOM 553 C CA . THR A 1 71 ? 31.806 -15.312 -14.107 1.00 92.94 71 THR A CA 1
ATOM 554 C C . THR A 1 71 ? 31.805 -14.649 -12.728 1.00 92.94 71 THR A C 1
ATOM 556 O O . THR A 1 71 ? 31.757 -15.344 -11.714 1.00 92.94 71 THR A O 1
ATOM 559 N N . LEU A 1 72 ? 31.815 -13.314 -12.682 1.00 92.56 72 LEU A N 1
ATOM 560 C CA . LEU A 1 72 ? 31.796 -12.535 -11.446 1.00 92.56 72 LEU A CA 1
ATOM 561 C C . LEU A 1 72 ? 30.513 -12.785 -10.644 1.00 92.56 72 LEU A C 1
ATOM 563 O O . LEU A 1 72 ? 30.595 -13.123 -9.467 1.00 92.56 72 LEU A O 1
ATOM 567 N N . LEU A 1 73 ? 29.344 -12.703 -11.286 1.00 90.81 73 LEU A N 1
ATOM 568 C CA . LEU A 1 73 ? 28.049 -13.015 -10.672 1.00 90.81 73 LEU A CA 1
ATOM 569 C C . LEU A 1 73 ? 28.016 -14.441 -10.112 1.00 90.81 73 LEU A C 1
ATOM 571 O O . LEU A 1 73 ? 27.566 -14.653 -8.989 1.00 90.81 73 LEU A O 1
ATOM 575 N N . THR A 1 74 ? 28.533 -15.417 -10.864 1.00 91.38 74 THR A N 1
ATOM 576 C CA . THR A 1 74 ? 28.585 -16.824 -10.432 1.00 91.38 74 THR A CA 1
ATOM 577 C C . THR A 1 74 ? 29.470 -16.997 -9.199 1.00 91.38 74 THR A C 1
ATOM 579 O O . THR A 1 74 ? 29.066 -17.649 -8.234 1.00 91.38 74 THR A O 1
ATOM 582 N N . ALA A 1 75 ? 30.658 -16.386 -9.206 1.00 93.94 75 ALA A N 1
ATOM 583 C CA . ALA A 1 75 ? 31.571 -16.420 -8.073 1.00 93.94 75 ALA A CA 1
ATOM 584 C C . ALA A 1 75 ? 30.934 -15.767 -6.838 1.00 93.94 75 ALA A C 1
ATOM 586 O O . ALA A 1 75 ? 30.841 -16.406 -5.792 1.00 93.94 75 ALA A O 1
ATOM 587 N N . LEU A 1 76 ? 30.419 -14.543 -6.965 1.00 91.81 76 LEU A N 1
ATOM 588 C CA . LEU A 1 76 ? 29.789 -13.818 -5.860 1.00 91.81 76 LEU A CA 1
ATOM 589 C C . LEU A 1 76 ? 28.578 -14.579 -5.299 1.00 91.81 76 LEU A C 1
ATOM 591 O O . LEU A 1 76 ? 28.508 -14.779 -4.089 1.00 91.81 76 LEU A O 1
ATOM 595 N N . LYS A 1 77 ? 27.694 -15.105 -6.158 1.00 86.62 77 LYS A N 1
ATOM 596 C CA . LYS A 1 77 ? 26.570 -15.962 -5.746 1.00 86.62 77 LYS A CA 1
ATOM 597 C C . LYS A 1 77 ? 27.040 -17.179 -4.944 1.00 86.62 77 LYS A C 1
ATOM 599 O O . LYS A 1 77 ? 26.435 -17.515 -3.932 1.00 86.62 77 LYS A O 1
ATOM 604 N N . SER A 1 78 ? 28.125 -17.832 -5.369 1.00 88.06 78 SER A N 1
ATOM 605 C CA . SER A 1 78 ? 28.674 -18.994 -4.653 1.00 88.06 78 SER A CA 1
ATOM 606 C C . SER A 1 78 ? 29.254 -18.641 -3.279 1.00 88.06 78 SER A C 1
ATOM 608 O O . SER A 1 78 ? 29.161 -19.442 -2.355 1.00 88.06 78 SER A O 1
ATOM 610 N N . TYR A 1 79 ? 29.807 -17.438 -3.110 1.00 88.81 79 TYR A N 1
ATOM 611 C CA . TYR A 1 79 ? 30.328 -16.984 -1.820 1.00 88.81 79 TYR A CA 1
ATOM 612 C C . TYR A 1 79 ? 29.216 -16.527 -0.878 1.00 88.81 79 TYR A C 1
ATOM 614 O O . TYR A 1 79 ? 29.222 -16.889 0.296 1.00 88.81 79 TYR A O 1
ATOM 622 N N . PHE A 1 80 ? 28.255 -15.756 -1.387 1.00 79.81 80 PHE A N 1
ATOM 623 C CA . PHE A 1 80 ? 27.156 -15.225 -0.585 1.00 79.81 80 PHE A CA 1
ATOM 624 C C . PHE A 1 80 ? 26.032 -16.237 -0.339 1.00 79.81 80 PHE A C 1
ATOM 626 O O . PHE A 1 80 ? 25.196 -15.987 0.522 1.00 79.81 80 PHE A O 1
ATOM 633 N N . GLN A 1 81 ? 26.006 -17.360 -1.069 1.00 80.44 81 GLN A N 1
ATOM 634 C CA . GLN A 1 81 ? 24.957 -18.393 -1.013 1.00 80.44 81 GLN A CA 1
ATOM 635 C C . GLN A 1 81 ? 23.545 -17.878 -1.339 1.00 80.44 81 GLN A C 1
ATOM 637 O O . GLN A 1 81 ? 22.554 -18.577 -1.151 1.00 80.44 81 GLN A O 1
ATOM 642 N N . VAL A 1 82 ? 23.460 -16.671 -1.892 1.00 73.75 82 VAL A N 1
ATOM 643 C CA . VAL A 1 82 ? 22.239 -16.024 -2.366 1.00 73.75 82 VAL A CA 1
ATOM 644 C C . VAL A 1 82 ? 22.538 -15.331 -3.696 1.00 73.75 82 VAL A C 1
ATOM 646 O O . VAL A 1 82 ? 23.702 -15.011 -3.968 1.00 73.75 82 VAL A O 1
ATOM 649 N N . PRO A 1 83 ? 21.535 -15.116 -4.565 1.00 76.31 83 PRO A N 1
ATOM 650 C CA . PRO A 1 83 ? 21.701 -14.266 -5.739 1.00 76.31 83 PRO A CA 1
ATOM 651 C C . PRO A 1 83 ? 22.197 -12.866 -5.350 1.00 76.31 83 PRO A C 1
ATOM 653 O O . PRO A 1 83 ? 21.924 -12.374 -4.255 1.00 76.31 83 PRO A O 1
ATOM 656 N N . VAL A 1 84 ? 22.949 -12.232 -6.245 1.00 80.94 84 VAL A N 1
ATOM 657 C CA . VAL A 1 84 ? 23.530 -10.906 -6.019 1.00 80.94 84 VAL A CA 1
ATOM 658 C C . VAL A 1 84 ? 23.276 -10.004 -7.213 1.00 80.94 84 VAL A C 1
ATOM 660 O O . VAL A 1 84 ? 23.274 -10.472 -8.352 1.00 80.94 84 VAL A O 1
ATOM 663 N N . ASP A 1 85 ? 23.140 -8.716 -6.933 1.00 83.56 85 ASP A N 1
ATOM 664 C CA . ASP A 1 85 ? 23.166 -7.645 -7.918 1.00 83.56 85 ASP A CA 1
ATOM 665 C C . ASP A 1 85 ? 24.505 -6.922 -7.871 1.00 83.56 85 ASP A C 1
ATOM 667 O O . ASP A 1 85 ? 25.098 -6.745 -6.801 1.00 83.56 85 ASP A O 1
ATOM 671 N N . ILE A 1 86 ? 24.979 -6.483 -9.036 1.00 88.06 86 ILE A N 1
ATOM 672 C CA . ILE A 1 86 ? 26.217 -5.719 -9.148 1.00 88.06 86 ILE A CA 1
ATOM 673 C C . ILE A 1 86 ? 26.027 -4.457 -9.985 1.00 88.06 86 ILE A C 1
ATOM 675 O O . ILE A 1 86 ? 25.348 -4.478 -11.008 1.00 88.06 86 ILE A O 1
ATOM 679 N N . GLU A 1 87 ? 26.701 -3.383 -9.585 1.00 88.94 87 GLU A N 1
ATOM 680 C CA . GLU A 1 87 ? 26.949 -2.223 -10.440 1.00 88.94 87 GLU A CA 1
ATOM 681 C C . GLU A 1 87 ? 28.414 -2.241 -10.865 1.00 88.94 87 GLU A C 1
ATOM 683 O O . GLU A 1 87 ? 29.310 -2.546 -10.068 1.00 88.94 87 GLU A O 1
ATOM 688 N N . PHE A 1 88 ? 28.675 -1.920 -12.127 1.00 89.50 88 PHE A N 1
ATOM 689 C CA . PHE A 1 88 ? 30.012 -1.993 -12.698 1.00 89.50 88 PHE A CA 1
ATOM 690 C C . PHE A 1 88 ? 30.290 -0.826 -13.643 1.00 89.50 88 PHE A C 1
ATOM 692 O O . PHE A 1 88 ? 29.382 -0.234 -14.218 1.00 89.50 88 PHE A O 1
ATOM 699 N N . ALA A 1 89 ? 31.573 -0.533 -13.831 1.00 88.19 89 ALA A N 1
ATOM 700 C CA . ALA A 1 89 ? 32.068 0.359 -14.871 1.00 88.19 89 ALA A CA 1
ATOM 701 C C . ALA A 1 89 ? 33.154 -0.337 -15.692 1.00 88.19 89 ALA A C 1
ATOM 703 O O . ALA A 1 89 ? 33.813 -1.268 -15.224 1.00 88.19 89 ALA A O 1
ATOM 704 N N . CYS A 1 90 ? 33.360 0.129 -16.919 1.00 81.19 90 CYS A N 1
ATOM 705 C CA . CYS A 1 90 ? 34.434 -0.341 -17.780 1.00 81.19 90 CYS A CA 1
ATOM 706 C C . CYS A 1 90 ? 35.096 0.844 -18.484 1.00 81.19 90 CYS A C 1
ATOM 708 O O . CYS A 1 90 ? 34.406 1.734 -18.972 1.00 81.19 90 CYS A O 1
ATOM 710 N N . ASP A 1 91 ? 36.426 0.836 -18.548 1.00 79.44 91 ASP A N 1
ATOM 711 C CA . ASP A 1 91 ? 37.233 1.837 -19.263 1.00 79.44 91 ASP A CA 1
ATOM 712 C C . ASP A 1 91 ? 37.691 1.352 -20.657 1.00 79.44 91 ASP A C 1
ATOM 714 O O . ASP A 1 91 ? 38.524 1.985 -21.299 1.00 79.44 91 ASP A O 1
ATOM 718 N N . GLY A 1 92 ? 37.185 0.202 -21.119 1.00 72.94 92 GLY A N 1
ATOM 719 C CA . GLY A 1 92 ? 37.618 -0.452 -22.359 1.00 72.94 92 GLY A CA 1
ATOM 720 C C . GLY A 1 92 ? 38.809 -1.399 -22.211 1.00 72.94 92 GLY A C 1
ATOM 721 O O . GLY A 1 92 ? 39.178 -2.077 -23.166 1.00 72.94 92 GLY A O 1
ATOM 722 N N . SER A 1 93 ? 39.391 -1.515 -21.018 1.00 77.81 93 SER A N 1
ATOM 723 C CA . SER A 1 93 ? 40.441 -2.495 -20.704 1.00 77.81 93 SER A CA 1
ATOM 724 C C . SER A 1 93 ? 40.106 -3.310 -19.457 1.00 77.81 93 SER A C 1
ATOM 726 O O . SER A 1 93 ? 40.217 -4.539 -19.461 1.00 77.81 93 SER A O 1
ATOM 728 N N . ASN A 1 94 ? 39.641 -2.632 -18.415 1.00 83.75 94 ASN A N 1
ATOM 729 C CA . ASN A 1 94 ? 39.363 -3.169 -17.096 1.00 83.75 94 ASN A CA 1
ATOM 730 C C . ASN A 1 94 ? 37.868 -3.097 -16.789 1.00 83.75 94 ASN A C 1
ATOM 732 O O . ASN A 1 94 ? 37.165 -2.178 -17.212 1.00 83.75 94 ASN A O 1
ATOM 736 N N . LEU A 1 95 ? 37.396 -4.080 -16.026 1.00 87.19 95 LEU A N 1
ATOM 737 C CA . LEU A 1 95 ? 36.063 -4.095 -15.440 1.00 87.19 95 LEU A CA 1
ATOM 738 C C . LEU A 1 95 ? 36.204 -3.754 -13.956 1.00 87.19 95 LEU A C 1
ATOM 740 O O . LEU A 1 95 ? 36.945 -4.423 -13.236 1.00 87.19 95 LEU A O 1
ATOM 744 N N . TYR A 1 96 ? 35.484 -2.735 -13.508 1.00 90.25 96 TYR A N 1
ATOM 745 C CA . TYR A 1 96 ? 35.464 -2.284 -12.125 1.00 90.25 96 TYR A CA 1
ATOM 746 C C . TYR A 1 96 ? 34.125 -2.664 -11.507 1.00 90.25 96 TYR A C 1
ATOM 748 O O . TYR A 1 96 ? 33.078 -2.241 -11.992 1.00 90.25 96 TYR A O 1
ATOM 756 N N . LEU A 1 97 ? 34.159 -3.451 -10.434 1.00 91.69 97 LEU A N 1
ATOM 757 C CA . LEU A 1 97 ? 32.990 -3.685 -9.594 1.00 91.69 97 LEU A CA 1
ATOM 758 C C . LEU A 1 97 ? 32.807 -2.459 -8.697 1.00 91.69 97 LEU A C 1
ATOM 760 O O . LEU A 1 97 ? 33.629 -2.214 -7.816 1.00 91.69 97 LEU A O 1
ATOM 764 N N . LEU A 1 98 ? 31.760 -1.681 -8.948 1.00 91.00 98 LEU A N 1
ATOM 765 C CA . LEU A 1 98 ? 31.447 -0.479 -8.175 1.00 91.00 98 LEU A CA 1
ATOM 766 C C . LEU A 1 98 ? 30.622 -0.825 -6.943 1.00 91.00 98 LEU A C 1
ATOM 768 O O . LEU A 1 98 ? 30.817 -0.255 -5.871 1.00 91.00 98 LEU A O 1
ATOM 772 N N . GLN A 1 99 ? 29.718 -1.790 -7.094 1.00 88.81 99 GLN A N 1
ATOM 773 C CA . GLN A 1 99 ? 28.847 -2.226 -6.025 1.00 88.81 99 GLN A CA 1
ATOM 774 C C . GLN A 1 99 ? 28.470 -3.694 -6.187 1.00 88.81 99 GLN A C 1
ATOM 776 O O . GLN A 1 99 ? 28.266 -4.169 -7.297 1.00 88.81 99 GLN A O 1
ATOM 781 N N . CYS A 1 100 ? 28.346 -4.400 -5.066 1.00 86.75 100 CYS A N 1
ATOM 782 C CA . CYS A 1 100 ? 27.750 -5.726 -4.983 1.00 86.75 100 CYS A CA 1
ATOM 783 C C . CYS A 1 100 ? 26.765 -5.728 -3.816 1.00 86.75 100 CYS A C 1
ATOM 785 O O . CYS A 1 100 ? 27.142 -5.373 -2.698 1.00 86.75 100 CYS A O 1
ATOM 787 N N . ARG A 1 101 ? 25.521 -6.124 -4.069 1.00 78.06 101 ARG A N 1
ATOM 788 C CA . ARG A 1 101 ? 24.472 -6.262 -3.056 1.00 78.06 101 ARG A CA 1
ATOM 789 C C . ARG A 1 101 ? 23.904 -7.671 -3.122 1.00 78.06 101 ARG A C 1
ATOM 791 O O . ARG A 1 101 ? 23.715 -8.216 -4.204 1.00 78.06 101 ARG A O 1
ATOM 798 N N . GLN A 1 102 ? 23.639 -8.266 -1.966 1.00 75.56 102 GLN A N 1
ATOM 799 C CA . GLN A 1 102 ? 22.823 -9.475 -1.912 1.00 75.56 102 GLN A CA 1
ATOM 800 C C . GLN A 1 102 ? 21.408 -9.102 -2.349 1.00 75.56 102 GLN A C 1
ATOM 802 O O . GLN A 1 102 ? 20.874 -8.108 -1.861 1.00 75.56 102 GLN A O 1
ATOM 807 N N . GLN A 1 103 ? 20.816 -9.869 -3.263 1.00 65.25 103 GLN A N 1
ATOM 808 C CA . GLN A 1 103 ? 19.398 -9.703 -3.548 1.00 65.25 103 GLN A CA 1
ATOM 809 C C . GLN A 1 103 ? 18.624 -10.184 -2.330 1.00 65.25 103 GLN A C 1
ATOM 811 O O . GLN A 1 103 ? 18.738 -11.350 -1.938 1.00 65.25 103 GLN A O 1
ATOM 816 N N . SER A 1 104 ? 17.847 -9.293 -1.724 1.00 55.97 104 SER A N 1
ATOM 817 C CA . SER A 1 104 ? 16.929 -9.702 -0.676 1.00 55.97 104 SER A CA 1
ATOM 818 C C . SER A 1 104 ? 15.808 -10.509 -1.325 1.00 55.97 104 SER A C 1
ATOM 820 O O . SER A 1 104 ? 15.072 -10.016 -2.176 1.00 55.97 104 SER A O 1
ATOM 822 N N . TYR A 1 105 ? 15.692 -11.776 -0.941 1.00 55.66 105 TYR A N 1
ATOM 823 C CA . TYR A 1 105 ? 14.582 -12.630 -1.344 1.00 55.66 105 TYR A CA 1
ATOM 824 C C . TYR A 1 105 ? 13.563 -12.693 -0.212 1.00 55.66 105 TYR A C 1
ATOM 826 O O . TYR A 1 105 ? 13.906 -13.023 0.924 1.00 55.66 105 TYR A O 1
ATOM 834 N N . PHE A 1 106 ? 12.293 -12.461 -0.536 1.00 51.62 106 PHE A N 1
ATOM 835 C CA . PHE A 1 106 ? 11.207 -13.011 0.265 1.00 51.62 106 PHE A CA 1
ATOM 836 C C . PHE A 1 106 ? 11.308 -14.544 0.180 1.00 51.62 106 PHE A C 1
ATOM 838 O O . PHE A 1 106 ? 11.153 -15.095 -0.908 1.00 51.62 106 PHE A O 1
ATOM 845 N N . GLY A 1 107 ? 11.600 -15.239 1.287 1.00 47.06 107 GLY A N 1
ATOM 846 C CA . GLY A 1 107 ? 11.320 -16.680 1.361 1.00 47.06 107 GLY A CA 1
ATOM 847 C C . GLY A 1 107 ? 12.453 -17.674 1.635 1.00 47.06 107 GLY A C 1
ATOM 848 O O . GLY A 1 107 ? 12.246 -18.846 1.342 1.00 47.06 107 GLY A O 1
ATOM 849 N N . ILE A 1 108 ? 13.599 -17.308 2.228 1.00 45.12 108 ILE A N 1
ATOM 850 C CA . ILE A 1 108 ? 14.459 -18.354 2.840 1.00 45.12 108 ILE A CA 1
ATOM 851 C C . ILE A 1 108 ? 13.892 -18.799 4.203 1.00 45.12 108 ILE A C 1
ATOM 853 O O . ILE A 1 108 ? 13.918 -19.988 4.511 1.00 45.12 108 ILE A O 1
ATOM 857 N N . ASP A 1 109 ? 13.285 -17.880 4.965 1.00 47.03 109 ASP A N 1
ATOM 858 C CA . ASP A 1 109 ? 12.758 -18.174 6.310 1.00 47.03 109 ASP A CA 1
ATOM 859 C C . ASP A 1 109 ? 11.221 -18.221 6.400 1.00 47.03 109 ASP A C 1
ATOM 861 O O . ASP A 1 109 ? 10.666 -18.677 7.402 1.00 47.03 109 ASP A O 1
ATOM 865 N N . THR A 1 110 ? 10.502 -17.778 5.364 1.00 55.94 110 THR A N 1
ATOM 866 C CA . THR A 1 110 ? 9.031 -17.800 5.330 1.00 55.94 110 THR A CA 1
ATOM 867 C C . THR A 1 110 ? 8.560 -19.098 4.688 1.00 55.94 110 THR A C 1
ATOM 869 O O . THR A 1 110 ? 8.691 -19.284 3.478 1.00 55.94 110 THR A O 1
ATOM 872 N N . LYS A 1 111 ? 8.029 -20.022 5.498 1.00 61.16 111 LYS A N 1
ATOM 873 C CA . LYS A 1 111 ? 7.445 -21.263 4.975 1.00 61.16 111 LYS A CA 1
ATOM 874 C C . LYS A 1 111 ? 6.260 -20.933 4.053 1.00 61.16 111 LYS A C 1
ATOM 876 O O . LYS A 1 111 ? 5.451 -20.087 4.433 1.00 61.16 111 LYS A O 1
ATOM 881 N N . PRO A 1 112 ? 6.128 -21.606 2.896 1.00 63.53 112 PRO A N 1
ATOM 882 C CA . PRO A 1 112 ? 4.943 -21.485 2.055 1.00 63.53 112 PRO A CA 1
ATOM 883 C C . PRO A 1 112 ? 3.701 -21.873 2.866 1.00 63.53 112 PRO A C 1
ATOM 885 O O . PRO A 1 112 ? 3.629 -22.980 3.409 1.00 63.53 112 PRO A O 1
ATOM 888 N N . GLU A 1 113 ? 2.731 -20.963 2.980 1.00 68.12 113 GLU A N 1
ATOM 889 C CA . GLU A 1 113 ? 1.449 -21.282 3.611 1.00 68.12 113 GLU A CA 1
ATOM 890 C C . GLU A 1 113 ? 0.601 -22.073 2.596 1.00 68.12 113 GLU A C 1
ATOM 892 O O . GLU A 1 113 ? 0.455 -21.647 1.443 1.00 68.12 113 GLU A O 1
ATOM 897 N N . PRO A 1 114 ? 0.074 -23.254 2.962 1.00 74.31 114 PRO A N 1
ATOM 898 C CA . PRO A 1 114 ? -0.758 -24.031 2.054 1.00 74.31 114 PRO A CA 1
ATOM 899 C C . PRO A 1 114 ? -2.049 -23.269 1.758 1.00 74.31 114 PRO A C 1
ATOM 901 O O . PRO A 1 114 ? -2.741 -22.821 2.675 1.00 74.31 114 PRO A O 1
ATOM 904 N N . ILE A 1 115 ? -2.406 -23.156 0.479 1.00 82.56 115 ILE A N 1
ATOM 905 C CA . ILE A 1 115 ? -3.640 -22.480 0.086 1.00 82.56 115 ILE A CA 1
ATOM 906 C C . ILE A 1 115 ? -4.833 -23.411 0.357 1.00 82.56 115 ILE A C 1
ATOM 908 O O . ILE A 1 115 ? -4.876 -24.533 -0.163 1.00 82.56 115 ILE A O 1
ATOM 912 N N . PRO A 1 116 ? -5.836 -22.983 1.149 1.00 81.38 116 PRO A N 1
ATOM 913 C CA . PRO A 1 116 ? -7.020 -23.795 1.389 1.00 81.38 116 PRO A CA 1
ATOM 914 C C . PRO A 1 116 ? -7.748 -24.110 0.077 1.00 81.38 116 PRO A C 1
ATOM 916 O O . PRO A 1 116 ? -8.070 -23.221 -0.707 1.00 81.38 116 PRO A O 1
ATOM 919 N N . LYS A 1 117 ? -8.059 -25.389 -0.155 1.00 76.00 117 LYS A N 1
ATOM 920 C CA . LYS A 1 117 ? -8.723 -25.836 -1.396 1.00 76.00 117 LYS A CA 1
ATOM 921 C C . LYS A 1 117 ? -10.210 -25.476 -1.473 1.00 76.00 117 LYS A C 1
ATOM 923 O O . LYS A 1 117 ? -10.772 -25.475 -2.560 1.00 76.00 117 LYS A O 1
ATOM 928 N N . ASN A 1 118 ? -10.833 -25.174 -0.334 1.00 81.94 118 ASN A N 1
ATOM 929 C CA . ASN A 1 118 ? -12.278 -24.968 -0.207 1.00 81.94 118 ASN A CA 1
ATOM 930 C C . ASN A 1 118 ? -12.614 -23.529 0.217 1.00 81.94 118 ASN A C 1
ATOM 932 O O . ASN A 1 118 ? -13.394 -23.325 1.144 1.00 81.94 118 ASN A O 1
ATOM 936 N N . ILE A 1 119 ? -12.001 -22.534 -0.426 1.00 87.06 119 ILE A N 1
ATOM 937 C CA . ILE A 1 119 ? -12.406 -21.133 -0.251 1.00 87.06 119 ILE A CA 1
ATOM 938 C C . ILE A 1 119 ? -13.693 -20.918 -1.066 1.00 87.06 119 ILE A C 1
ATOM 940 O O . ILE A 1 119 ? -13.694 -21.241 -2.259 1.00 87.06 119 ILE A O 1
ATOM 944 N N . PRO A 1 120 ? -14.789 -20.410 -0.469 1.00 88.38 120 PRO A N 1
ATOM 945 C CA . PRO A 1 120 ? -16.000 -20.080 -1.214 1.00 88.38 120 PRO A CA 1
ATOM 946 C C . PRO A 1 120 ? -15.694 -19.109 -2.357 1.00 88.38 120 PRO A C 1
ATOM 948 O O . PRO A 1 120 ? -15.005 -18.113 -2.156 1.00 88.38 120 PRO A O 1
ATOM 951 N N . ALA A 1 121 ? -16.212 -19.384 -3.556 1.00 87.00 121 ALA A N 1
ATOM 952 C CA . ALA A 1 121 ? -15.922 -18.567 -4.736 1.00 87.00 121 ALA A CA 1
ATOM 953 C C . ALA A 1 121 ? -16.322 -17.093 -4.546 1.00 87.00 121 ALA A C 1
ATOM 955 O O . ALA A 1 121 ? -15.585 -16.207 -4.970 1.00 87.00 121 ALA A O 1
ATOM 956 N N . ASP A 1 122 ? -17.430 -16.845 -3.844 1.00 89.50 122 ASP A N 1
ATOM 957 C CA . ASP A 1 122 ? -17.946 -15.500 -3.557 1.00 89.50 122 ASP A CA 1
ATOM 958 C C . ASP A 1 122 ? -17.050 -14.698 -2.597 1.00 89.50 122 ASP A C 1
ATOM 960 O O . ASP A 1 122 ? -17.129 -13.470 -2.552 1.00 89.50 122 ASP A O 1
ATOM 964 N N . ASP A 1 123 ? -16.174 -15.376 -1.849 1.00 92.12 123 ASP A N 1
ATOM 965 C CA . ASP A 1 123 ? -15.226 -14.736 -0.938 1.00 92.12 123 ASP A CA 1
ATOM 966 C C . ASP A 1 123 ? -13.892 -14.411 -1.614 1.00 92.12 123 ASP A C 1
ATOM 968 O O . ASP A 1 123 ? -13.101 -13.653 -1.052 1.00 92.12 123 ASP A O 1
ATOM 972 N N . ILE A 1 124 ? -13.628 -14.950 -2.809 1.00 95.00 124 ILE A N 1
ATOM 973 C CA . ILE A 1 124 ? -12.388 -14.709 -3.551 1.00 95.00 124 ILE A CA 1
ATOM 974 C C . ILE A 1 124 ? -12.474 -13.354 -4.262 1.00 95.00 124 ILE A C 1
ATOM 976 O O . ILE A 1 124 ? -13.335 -13.114 -5.110 1.00 95.00 124 ILE A O 1
ATOM 980 N N . LEU A 1 125 ? -11.525 -12.471 -3.952 1.00 96.44 125 LEU A N 1
ATOM 981 C CA . LEU A 1 125 ? -11.362 -11.182 -4.628 1.00 96.44 125 LEU A CA 1
ATOM 982 C C . LEU A 1 125 ? -10.484 -11.327 -5.865 1.00 96.44 125 LEU A C 1
ATOM 984 O O . LEU A 1 125 ? -10.824 -10.802 -6.924 1.00 96.44 125 LEU A O 1
ATOM 988 N N . PHE A 1 126 ? -9.359 -12.033 -5.740 1.00 96.69 126 PHE A N 1
ATOM 989 C CA . PHE A 1 126 ? -8.538 -12.388 -6.889 1.00 96.69 126 PHE A CA 1
ATOM 990 C C . PHE A 1 126 ? -7.635 -13.600 -6.634 1.00 96.69 126 PHE A C 1
ATOM 992 O O . PHE A 1 126 ? -7.330 -13.943 -5.491 1.00 96.69 126 PHE A O 1
ATOM 999 N N . THR A 1 127 ? -7.157 -14.216 -7.714 1.00 95.50 127 THR A N 1
ATOM 1000 C CA . THR A 1 127 ? -6.050 -15.182 -7.702 1.00 95.50 127 THR A CA 1
ATOM 1001 C C . THR A 1 127 ? -4.905 -14.699 -8.589 1.00 95.50 127 THR A C 1
ATOM 1003 O O . THR A 1 127 ? -5.107 -13.884 -9.481 1.00 95.50 127 THR A O 1
ATOM 1006 N N . ALA A 1 128 ? -3.695 -15.210 -8.388 1.00 93.44 128 ALA A N 1
ATOM 1007 C CA . ALA A 1 128 ? -2.575 -14.980 -9.301 1.00 93.44 128 ALA A CA 1
ATOM 1008 C C . ALA A 1 128 ? -1.765 -16.261 -9.487 1.00 93.44 128 ALA A C 1
ATOM 1010 O O . ALA A 1 128 ? -1.729 -17.099 -8.586 1.00 93.44 128 ALA A O 1
ATOM 1011 N N . ARG A 1 129 ? -1.141 -16.409 -10.661 1.00 88.25 129 ARG A N 1
ATOM 1012 C CA . ARG A 1 129 ? -0.357 -17.601 -11.028 1.00 88.25 129 ARG A CA 1
ATOM 1013 C C . ARG A 1 129 ? 1.031 -17.321 -11.603 1.00 88.25 129 ARG A C 1
ATOM 1015 O O . ARG A 1 129 ? 1.687 -18.218 -12.112 1.00 88.25 129 ARG A O 1
ATOM 1022 N N . LYS A 1 130 ? 1.458 -16.059 -11.619 1.00 84.12 130 LYS A N 1
ATOM 1023 C CA . LYS A 1 130 ? 2.713 -15.644 -12.256 1.00 84.12 130 LYS A CA 1
ATOM 1024 C C . LYS A 1 130 ? 3.541 -14.843 -11.278 1.00 84.12 130 LYS A C 1
ATOM 1026 O O . LYS A 1 130 ? 3.007 -13.953 -10.625 1.00 84.12 130 LYS A O 1
ATOM 1031 N N . HIS A 1 131 ? 4.836 -15.154 -11.224 1.00 81.31 131 HIS A N 1
ATOM 1032 C CA . HIS A 1 131 ? 5.824 -14.440 -10.409 1.00 81.31 131 HIS A CA 1
ATOM 1033 C C . HIS A 1 131 ? 5.405 -14.307 -8.931 1.00 81.31 131 HIS A C 1
ATOM 1035 O O . HIS A 1 131 ? 5.605 -13.266 -8.309 1.00 81.31 131 HIS A O 1
ATOM 1041 N N . VAL A 1 132 ? 4.796 -15.363 -8.383 1.00 81.50 132 VAL A N 1
ATOM 1042 C CA . VAL A 1 132 ? 4.356 -15.414 -6.986 1.00 81.50 132 VAL A CA 1
ATOM 1043 C C . VAL A 1 132 ? 5.538 -15.804 -6.098 1.00 81.50 132 VAL A C 1
ATOM 1045 O O . VAL A 1 132 ? 6.149 -16.851 -6.301 1.00 81.50 132 VAL A O 1
ATOM 1048 N N . SER A 1 133 ? 5.851 -14.974 -5.105 1.00 79.38 133 SER A N 1
ATOM 1049 C CA . SER A 1 133 ? 6.803 -15.288 -4.034 1.00 79.38 133 SER A CA 1
ATOM 1050 C C . SER A 1 133 ? 6.092 -15.854 -2.800 1.00 79.38 133 SER A C 1
ATOM 1052 O O . SER A 1 133 ? 4.878 -15.726 -2.663 1.00 79.38 133 SER A O 1
ATOM 1054 N N . ASN A 1 134 ? 6.836 -16.464 -1.874 1.00 78.19 134 ASN A N 1
ATOM 1055 C CA . ASN A 1 134 ? 6.285 -16.830 -0.568 1.00 78.19 134 ASN A CA 1
ATOM 1056 C C . ASN A 1 134 ? 6.047 -15.575 0.273 1.00 78.19 134 ASN A C 1
ATOM 1058 O O . ASN A 1 134 ? 6.967 -14.780 0.480 1.00 78.19 134 ASN A O 1
ATOM 1062 N N . ALA A 1 135 ? 4.830 -15.420 0.791 1.00 73.69 135 ALA A N 1
ATOM 1063 C CA . ALA A 1 135 ? 4.497 -14.332 1.699 1.00 73.69 135 ALA A CA 1
ATOM 1064 C C . ALA A 1 135 ? 3.389 -14.729 2.674 1.00 73.69 135 ALA A C 1
ATOM 1066 O O . ALA A 1 135 ? 2.368 -15.293 2.279 1.00 73.69 135 ALA A O 1
ATOM 1067 N N . ILE A 1 136 ? 3.579 -14.341 3.936 1.00 71.25 136 ILE A N 1
ATOM 1068 C CA . ILE A 1 136 ? 2.518 -14.293 4.942 1.00 71.25 136 ILE A CA 1
ATOM 1069 C C . ILE A 1 136 ? 2.109 -12.827 5.043 1.00 71.25 136 ILE A C 1
ATOM 1071 O O . ILE A 1 136 ? 2.713 -12.041 5.775 1.00 71.25 136 ILE A O 1
ATOM 1075 N N . VAL A 1 137 ? 1.134 -12.430 4.226 1.00 82.19 137 VAL A N 1
ATOM 1076 C CA . VAL A 1 137 ? 0.649 -11.049 4.217 1.00 82.19 137 VAL A CA 1
ATOM 1077 C C . VAL A 1 137 ? -0.205 -10.832 5.474 1.00 82.19 137 VAL A C 1
ATOM 1079 O O . VAL A 1 137 ? -1.098 -11.641 5.740 1.00 82.19 137 VAL A O 1
ATOM 1082 N N . PRO A 1 138 ? 0.030 -9.762 6.257 1.00 81.19 138 PRO A N 1
ATOM 1083 C CA . PRO A 1 138 ? -0.794 -9.459 7.421 1.00 81.19 138 PRO A CA 1
ATOM 1084 C C . PRO A 1 138 ? -2.252 -9.211 7.021 1.00 81.19 138 PRO A C 1
ATOM 1086 O O . PRO A 1 138 ? -2.571 -8.936 5.865 1.00 81.19 138 PRO A O 1
ATOM 1089 N N . ASN A 1 139 ? -3.150 -9.270 8.002 1.00 83.94 139 ASN A N 1
ATOM 1090 C CA . ASN A 1 139 ? -4.573 -9.031 7.781 1.00 83.94 139 ASN A CA 1
ATOM 1091 C C . ASN A 1 139 ? -4.820 -7.623 7.217 1.00 83.94 139 ASN A C 1
ATOM 1093 O O . ASN A 1 139 ? -4.434 -6.618 7.819 1.00 83.94 139 ASN A O 1
ATOM 1097 N N . ILE A 1 140 ? -5.515 -7.551 6.081 1.00 90.81 140 ILE A N 1
ATOM 1098 C CA . ILE A 1 140 ? -5.745 -6.303 5.357 1.00 90.81 140 ILE A CA 1
ATOM 1099 C C . ILE A 1 140 ? -7.135 -5.751 5.685 1.00 90.81 140 ILE A C 1
ATOM 1101 O O . ILE A 1 140 ? -8.161 -6.406 5.484 1.00 90.81 140 ILE A O 1
ATOM 1105 N N . ALA A 1 141 ? -7.158 -4.519 6.189 1.00 87.75 141 ALA A N 1
ATOM 1106 C CA . ALA A 1 141 ? -8.360 -3.750 6.495 1.00 87.75 141 ALA A CA 1
ATOM 1107 C C . ALA A 1 141 ? -8.751 -2.796 5.356 1.00 87.75 141 ALA A C 1
ATOM 1109 O O . ALA A 1 141 ? -9.941 -2.546 5.162 1.00 87.75 141 ALA A O 1
ATOM 1110 N N . TYR A 1 142 ? -7.775 -2.291 4.593 1.00 95.00 142 TYR A N 1
ATOM 1111 C CA . TYR A 1 142 ? -8.025 -1.343 3.505 1.00 95.00 142 TYR A CA 1
ATOM 1112 C C . TYR A 1 142 ? -7.362 -1.765 2.194 1.00 95.00 142 TYR A C 1
ATOM 1114 O O . TYR A 1 142 ? -6.210 -2.194 2.171 1.00 95.00 142 TYR A O 1
ATOM 1122 N N . ILE A 1 143 ? -8.066 -1.562 1.083 1.00 98.38 143 ILE A N 1
ATOM 1123 C CA . ILE A 1 143 ? -7.460 -1.556 -0.253 1.00 98.38 143 ILE A CA 1
ATOM 1124 C C . ILE A 1 143 ? -7.456 -0.114 -0.746 1.00 98.38 143 ILE A C 1
ATOM 1126 O O . ILE A 1 143 ? -8.515 0.499 -0.886 1.00 98.38 143 ILE A O 1
ATOM 1130 N N . VAL A 1 144 ? -6.274 0.423 -1.032 1.00 98.56 144 VAL A N 1
ATOM 1131 C CA . VAL A 1 144 ? -6.133 1.660 -1.802 1.00 98.56 144 VAL A CA 1
ATOM 1132 C C . VAL A 1 144 ? -6.027 1.253 -3.266 1.00 98.56 144 VAL A C 1
ATOM 1134 O O . VAL A 1 144 ? -4.992 0.762 -3.714 1.00 98.56 144 VAL A O 1
ATOM 1137 N N . TYR A 1 145 ? -7.138 1.389 -3.980 1.00 98.50 145 TYR A N 1
ATOM 1138 C CA . TYR A 1 145 ? -7.324 0.884 -5.332 1.00 98.50 145 TYR A CA 1
ATOM 1139 C C . TYR A 1 145 ? -7.338 2.032 -6.341 1.00 98.50 145 TYR A C 1
ATOM 1141 O O . TYR A 1 145 ? -8.220 2.889 -6.302 1.00 98.50 145 TYR A O 1
ATOM 1149 N N . VAL A 1 146 ? -6.379 2.036 -7.260 1.00 97.62 146 VAL A N 1
ATOM 1150 C CA . VAL A 1 146 ? -6.369 2.907 -8.437 1.00 97.62 146 VAL A CA 1
ATOM 1151 C C . VAL A 1 146 ? -6.991 2.128 -9.589 1.00 97.62 146 VAL A C 1
ATOM 1153 O O . VAL A 1 146 ? -6.427 1.126 -10.025 1.00 97.62 146 VAL A O 1
ATOM 1156 N N . ASP A 1 147 ? -8.144 2.578 -10.078 1.00 95.19 147 ASP A N 1
ATOM 1157 C CA . ASP A 1 147 ? -8.852 1.947 -11.195 1.00 95.19 147 ASP A CA 1
ATOM 1158 C C . ASP A 1 147 ? -7.994 2.018 -12.475 1.00 95.19 147 ASP A C 1
ATOM 1160 O O . ASP A 1 147 ? -7.794 3.117 -13.004 1.00 95.19 147 ASP A O 1
ATOM 1164 N N . PRO A 1 148 ? -7.487 0.882 -13.003 1.00 92.00 148 PRO A N 1
ATOM 1165 C CA . PRO A 1 148 ? -6.574 0.888 -14.146 1.00 92.00 148 PRO A CA 1
ATOM 1166 C C . PRO A 1 148 ? -7.176 1.517 -15.401 1.00 92.00 148 PRO A C 1
ATOM 1168 O O . PRO A 1 148 ? -6.484 2.213 -16.151 1.00 92.00 148 PRO A O 1
ATOM 1171 N N . LYS A 1 149 ? -8.477 1.294 -15.623 1.00 90.19 149 LYS A N 1
ATOM 1172 C CA . LYS A 1 149 ? -9.176 1.777 -16.808 1.00 90.19 149 LYS A CA 1
ATOM 1173 C C . LYS A 1 149 ? -9.334 3.287 -16.732 1.00 90.19 149 LYS A C 1
ATOM 1175 O O . LYS A 1 149 ? -8.896 3.988 -17.642 1.00 90.19 149 LYS A O 1
ATOM 1180 N N . LYS A 1 150 ? -9.889 3.790 -15.628 1.00 92.94 150 LYS A N 1
ATOM 1181 C CA . LYS A 1 150 ? -10.131 5.229 -15.453 1.00 92.94 150 LYS A CA 1
ATOM 1182 C C . LYS A 1 150 ? -8.836 6.024 -15.344 1.00 92.94 150 LYS A C 1
ATOM 1184 O O . LYS A 1 150 ? -8.749 7.107 -15.911 1.00 92.94 150 LYS A O 1
ATOM 1189 N N . TYR A 1 151 ? -7.812 5.471 -14.692 1.00 93.00 151 TYR A N 1
ATOM 1190 C CA . TYR A 1 151 ? -6.486 6.087 -14.624 1.00 93.00 151 TYR A CA 1
ATOM 1191 C C . TYR A 1 151 ? -5.890 6.272 -16.025 1.00 93.00 151 TYR A C 1
ATOM 1193 O O . TYR A 1 151 ? -5.511 7.377 -16.403 1.00 93.00 151 TYR A O 1
ATOM 1201 N N . GLY A 1 152 ? -5.895 5.216 -16.846 1.00 88.38 152 GLY A N 1
ATOM 1202 C CA . GLY A 1 152 ? -5.372 5.282 -18.210 1.00 88.38 152 GLY A CA 1
ATOM 1203 C C . GLY A 1 152 ? -6.260 6.039 -19.211 1.00 88.38 152 GLY A C 1
ATOM 1204 O O . GLY A 1 152 ? -5.815 6.284 -20.333 1.00 88.38 152 GLY A O 1
ATOM 1205 N N . GLU A 1 153 ? -7.515 6.339 -18.870 1.00 89.69 153 GLU A N 1
ATOM 1206 C CA . GLU A 1 153 ? -8.452 7.152 -19.668 1.00 89.69 153 GLU A CA 1
ATOM 1207 C C . GLU A 1 153 ? -8.454 8.633 -19.254 1.00 89.69 153 GLU A C 1
ATOM 1209 O O . GLU A 1 153 ? -8.993 9.465 -19.989 1.00 89.69 153 GLU A O 1
ATOM 1214 N N . SER A 1 154 ? -7.833 8.988 -18.120 1.00 90.00 154 SER A N 1
ATOM 1215 C CA . SER A 1 154 ? -7.795 10.379 -17.670 1.00 90.00 154 SER A CA 1
ATOM 1216 C C . SER A 1 154 ? -7.118 11.275 -18.713 1.00 90.00 154 SER A C 1
ATOM 1218 O O . SER A 1 154 ? -6.023 11.023 -19.237 1.00 90.00 154 SER A O 1
ATOM 1220 N N . SER A 1 155 ? -7.816 12.361 -19.031 1.00 86.12 155 SER A N 1
ATOM 1221 C CA . SER A 1 155 ? -7.338 13.372 -19.971 1.00 86.12 155 SER A CA 1
ATOM 1222 C C . SER A 1 155 ? -6.375 14.359 -19.308 1.00 86.12 155 SER A C 1
ATOM 1224 O O . SER A 1 155 ? -5.571 14.982 -20.004 1.00 86.12 155 SER A O 1
ATOM 1226 N N . TYR A 1 156 ? -6.415 14.476 -17.977 1.00 89.00 156 TYR A N 1
ATOM 1227 C CA . TYR A 1 156 ? -5.730 15.519 -17.224 1.00 89.00 156 TYR A CA 1
ATOM 1228 C C . TYR A 1 156 ? -4.542 14.955 -16.449 1.00 89.00 156 TYR A C 1
ATOM 1230 O O . TYR A 1 156 ? -4.697 14.190 -15.502 1.00 89.00 156 TYR A O 1
ATOM 1238 N N . LEU A 1 157 ? -3.335 15.404 -16.800 1.00 89.19 157 LEU A N 1
ATOM 1239 C CA . LEU A 1 157 ? -2.113 15.007 -16.095 1.00 89.19 157 LEU A CA 1
ATOM 1240 C C . LEU A 1 157 ? -2.164 15.358 -14.598 1.00 89.19 157 LEU A C 1
ATOM 1242 O O . LEU A 1 157 ? -1.667 14.600 -13.771 1.00 89.19 157 LEU A O 1
ATOM 1246 N N . SER A 1 158 ? -2.823 16.467 -14.251 1.00 93.19 158 SER A N 1
ATOM 1247 C CA . SER A 1 158 ? -2.997 16.911 -12.867 1.00 93.19 158 SER A CA 1
ATOM 1248 C C . SER A 1 158 ? -3.745 15.896 -12.002 1.00 93.19 158 SER A C 1
ATOM 1250 O O . SER A 1 158 ? -3.402 15.748 -10.835 1.00 93.19 158 SER A O 1
ATOM 1252 N N . GLU A 1 159 ? -4.716 15.159 -12.558 1.00 95.12 159 GLU A N 1
ATOM 1253 C CA . GLU A 1 159 ? -5.423 14.109 -11.812 1.00 95.12 159 GLU A CA 1
ATOM 1254 C C . GLU A 1 159 ? -4.487 12.942 -11.482 1.00 95.12 159 GLU A C 1
ATOM 1256 O O . GLU A 1 159 ? -4.516 12.423 -10.369 1.00 95.12 159 GLU A O 1
ATOM 1261 N N . LEU A 1 160 ? -3.607 12.558 -12.414 1.00 94.69 160 LEU A N 1
ATOM 1262 C CA . LEU A 1 160 ? -2.625 11.490 -12.191 1.00 94.69 160 LEU A CA 1
ATOM 1263 C C . LEU A 1 160 ? -1.603 11.882 -11.113 1.00 94.69 160 LEU A C 1
ATOM 1265 O O . LEU A 1 160 ? -1.217 11.056 -10.283 1.00 94.69 160 LEU A O 1
ATOM 1269 N N . GLU A 1 161 ? -1.196 13.153 -11.095 1.00 94.56 161 GLU A N 1
ATOM 1270 C CA . GLU A 1 161 ? -0.334 13.718 -10.054 1.00 94.56 161 GLU A CA 1
ATOM 1271 C C . GLU A 1 161 ? -1.051 13.836 -8.700 1.00 94.56 161 GLU A C 1
ATOM 1273 O O . GLU A 1 161 ? -0.444 13.586 -7.656 1.00 94.56 161 GLU A O 1
ATOM 1278 N N . ASP A 1 162 ? -2.337 14.199 -8.697 1.00 96.88 162 ASP A N 1
ATOM 1279 C CA . ASP A 1 162 ? -3.178 14.209 -7.497 1.00 96.88 162 ASP A CA 1
ATOM 1280 C C . ASP A 1 162 ? -3.323 12.799 -6.912 1.00 96.88 162 ASP A C 1
ATOM 1282 O O . ASP A 1 162 ? -3.223 12.644 -5.696 1.00 96.88 162 ASP A O 1
ATOM 1286 N N . VAL A 1 163 ? -3.489 11.765 -7.749 1.00 97.44 163 VAL A N 1
ATOM 1287 C CA . VAL A 1 163 ? -3.529 10.359 -7.307 1.00 97.44 163 VAL A CA 1
ATOM 1288 C C . VAL A 1 163 ? -2.237 9.984 -6.584 1.00 97.44 163 VAL A C 1
ATOM 1290 O O . VAL A 1 163 ? -2.294 9.455 -5.474 1.00 97.44 163 VAL A O 1
ATOM 1293 N N . ALA A 1 164 ? -1.077 10.302 -7.162 1.00 95.88 164 ALA A N 1
ATOM 1294 C CA . ALA A 1 164 ? 0.216 10.050 -6.527 1.00 95.88 164 ALA A CA 1
ATOM 1295 C C . ALA A 1 164 ? 0.348 10.760 -5.168 1.00 95.88 164 ALA A C 1
ATOM 1297 O O . ALA A 1 164 ? 0.736 10.145 -4.172 1.00 95.88 164 ALA A O 1
ATOM 1298 N N . ARG A 1 165 ? -0.039 12.041 -5.095 1.00 97.12 165 ARG A N 1
ATOM 1299 C CA . ARG A 1 165 ? -0.024 12.805 -3.838 1.00 97.12 165 ARG A CA 1
ATOM 1300 C C . ARG A 1 165 ? -0.974 12.211 -2.801 1.00 97.12 165 ARG A C 1
ATOM 1302 O O . ARG A 1 165 ? -0.582 12.039 -1.647 1.00 97.12 165 ARG A O 1
ATOM 1309 N N . ALA A 1 166 ? -2.198 11.866 -3.197 1.00 98.12 166 ALA A N 1
ATOM 1310 C CA . ALA A 1 166 ? -3.193 11.258 -2.321 1.00 98.12 166 ALA A CA 1
ATOM 1311 C C . ALA A 1 166 ? -2.713 9.912 -1.757 1.00 98.12 166 ALA A C 1
ATOM 1313 O O . ALA A 1 166 ? -2.876 9.674 -0.563 1.00 98.12 166 ALA A O 1
ATOM 1314 N N . ILE A 1 167 ? -2.050 9.076 -2.565 1.00 98.25 167 ILE A N 1
ATOM 1315 C CA . ILE A 1 167 ? -1.409 7.835 -2.103 1.00 98.25 167 ILE A CA 1
ATOM 1316 C C . ILE A 1 167 ? -0.376 8.126 -1.009 1.00 98.25 167 ILE A C 1
ATOM 1318 O O . ILE A 1 167 ? -0.437 7.507 0.052 1.00 98.25 167 ILE A O 1
ATOM 1322 N N . GLY A 1 168 ? 0.510 9.107 -1.210 1.00 96.94 168 GLY A N 1
ATOM 1323 C CA . GLY A 1 168 ? 1.500 9.495 -0.199 1.00 96.94 168 GLY A CA 1
ATOM 1324 C C . GLY A 1 168 ? 0.867 9.974 1.115 1.00 96.94 168 GLY A C 1
ATOM 1325 O O . GLY A 1 168 ? 1.351 9.644 2.201 1.00 96.94 168 GLY A O 1
ATOM 1326 N N . TYR A 1 169 ? -0.257 10.699 1.052 1.00 96.31 169 TYR A N 1
ATOM 1327 C CA . TYR A 1 169 ? -1.023 11.062 2.250 1.00 96.31 169 TYR A CA 1
ATOM 1328 C C . TYR A 1 169 ? -1.675 9.843 2.914 1.00 96.31 169 TYR A C 1
ATOM 1330 O O . TYR A 1 169 ? -1.538 9.682 4.127 1.00 96.31 169 TYR A O 1
ATOM 1338 N N . LEU A 1 170 ? -2.327 8.967 2.141 1.00 96.12 170 LEU A N 1
ATOM 1339 C CA . LEU A 1 170 ? -2.948 7.732 2.635 1.00 96.12 170 LEU A CA 1
ATOM 1340 C C . LEU A 1 170 ? -1.928 6.837 3.341 1.00 96.12 170 LEU A C 1
ATOM 1342 O O . LEU A 1 170 ? -2.185 6.365 4.447 1.00 96.12 170 LEU A O 1
ATOM 1346 N N . ASN A 1 171 ? -0.737 6.690 2.763 1.00 94.38 171 ASN A N 1
ATOM 1347 C CA . ASN A 1 171 ? 0.367 5.933 3.343 1.00 94.38 171 ASN A CA 1
ATOM 1348 C C . ASN A 1 171 ? 0.792 6.445 4.731 1.00 94.38 171 ASN A C 1
ATOM 1350 O O . ASN A 1 171 ? 1.278 5.672 5.554 1.00 94.38 171 ASN A O 1
ATOM 1354 N N . ARG A 1 172 ? 0.603 7.737 5.025 1.00 88.38 172 ARG A N 1
ATOM 1355 C CA . ARG A 1 172 ? 0.933 8.328 6.332 1.00 88.38 172 ARG A CA 1
ATOM 1356 C C . ARG A 1 172 ? -0.182 8.194 7.368 1.00 88.38 172 ARG A C 1
ATOM 1358 O O . ARG A 1 172 ? 0.123 8.196 8.557 1.00 88.38 172 ARG A O 1
ATOM 1365 N N . ILE A 1 173 ? -1.443 8.148 6.939 1.00 86.38 173 ILE A N 1
ATOM 1366 C CA . ILE A 1 173 ? -2.609 8.197 7.840 1.00 86.38 173 ILE A CA 1
ATOM 1367 C C . ILE A 1 173 ? -3.242 6.827 8.093 1.00 86.38 173 ILE A C 1
ATOM 1369 O O . ILE A 1 173 ? -3.820 6.621 9.161 1.00 86.38 173 ILE A O 1
ATOM 1373 N N . LEU A 1 174 ? -3.149 5.896 7.138 1.00 81.25 174 LEU A N 1
ATOM 1374 C CA . LEU A 1 174 ? -3.673 4.544 7.307 1.00 81.25 174 LEU A CA 1
ATOM 1375 C C . LEU A 1 174 ? -2.788 3.742 8.277 1.00 81.25 174 LEU A C 1
ATOM 1377 O O . LEU A 1 174 ? -1.569 3.941 8.297 1.00 81.25 174 LEU A O 1
ATOM 1381 N N . PRO A 1 175 ? -3.362 2.824 9.081 1.00 81.19 175 PRO A N 1
ATOM 1382 C CA . PRO A 1 175 ? -2.575 2.044 10.028 1.00 81.19 175 PRO A CA 1
ATOM 1383 C C . PRO A 1 175 ? -1.536 1.183 9.300 1.00 81.19 175 PRO A C 1
ATOM 1385 O O . PRO A 1 175 ? -1.836 0.505 8.309 1.00 81.19 175 PRO A O 1
ATOM 1388 N N . LYS A 1 176 ? -0.296 1.224 9.786 1.00 85.50 176 LYS A N 1
ATOM 1389 C CA . LYS A 1 176 ? 0.862 0.620 9.120 1.00 85.50 176 LYS A CA 1
ATOM 1390 C C . LYS A 1 176 ? 0.644 -0.882 8.906 1.00 85.50 176 LYS A C 1
ATOM 1392 O O . LYS A 1 176 ? 0.193 -1.572 9.810 1.00 85.50 176 LYS A O 1
ATOM 1397 N N . LYS A 1 177 ? 0.986 -1.392 7.719 1.00 84.94 177 LYS A N 1
ATOM 1398 C CA . LYS A 1 177 ? 0.852 -2.810 7.331 1.00 84.94 177 LYS A CA 1
ATOM 1399 C C . LYS A 1 177 ? -0.570 -3.387 7.453 1.00 84.94 177 LYS A C 1
ATOM 1401 O O . LYS A 1 177 ? -0.727 -4.599 7.487 1.00 84.94 177 LYS A O 1
ATOM 1406 N N . THR A 1 178 ? -1.607 -2.545 7.449 1.00 87.62 178 THR A N 1
ATOM 1407 C CA . THR A 1 178 ? -3.021 -2.989 7.428 1.00 87.62 178 THR A CA 1
ATOM 1408 C C . THR A 1 178 ? -3.739 -2.662 6.118 1.00 87.62 178 THR A C 1
ATOM 1410 O O . THR A 1 178 ? -4.949 -2.850 5.995 1.00 87.62 178 THR A O 1
ATOM 1413 N N . PHE A 1 179 ? -3.013 -2.150 5.128 1.00 95.56 179 PHE A N 1
ATOM 1414 C CA . PHE A 1 179 ? -3.568 -1.786 3.833 1.00 95.56 179 PHE A CA 1
ATOM 1415 C C . PHE A 1 179 ? -2.658 -2.234 2.700 1.00 95.56 179 PHE A C 1
ATOM 1417 O O . PHE A 1 179 ? -1.438 -2.294 2.871 1.00 95.56 179 PHE A O 1
ATOM 1424 N N . VAL A 1 180 ? -3.254 -2.495 1.542 1.00 97.75 180 VAL A N 1
ATOM 1425 C CA . VAL A 1 180 ? -2.531 -2.779 0.298 1.00 97.75 180 VAL A CA 1
ATOM 1426 C C . VAL A 1 180 ? -2.723 -1.646 -0.695 1.00 97.75 180 VAL A C 1
ATOM 1428 O O . VAL A 1 180 ? -3.782 -1.012 -0.732 1.00 97.75 180 VAL A O 1
ATOM 1431 N N . LEU A 1 181 ? -1.692 -1.399 -1.492 1.00 98.31 181 LEU A N 1
ATOM 1432 C CA . LEU A 1 181 ? -1.749 -0.520 -2.650 1.00 98.31 181 LEU A CA 1
ATOM 1433 C C . LEU A 1 181 ? -1.953 -1.382 -3.889 1.00 98.31 181 LEU A C 1
ATOM 1435 O O . LEU A 1 181 ? -1.233 -2.356 -4.093 1.00 98.31 181 LEU A O 1
ATOM 1439 N N . MET A 1 182 ? -2.943 -1.040 -4.702 1.00 97.62 182 MET A N 1
ATOM 1440 C CA . MET A 1 182 ? -3.329 -1.834 -5.859 1.00 97.62 182 MET A CA 1
ATOM 1441 C C . MET A 1 182 ? -3.662 -0.908 -7.026 1.00 97.62 182 MET A C 1
ATOM 1443 O O . MET A 1 182 ? -4.509 -0.031 -6.882 1.00 97.62 182 MET A O 1
ATOM 1447 N N . GLY A 1 183 ? -3.010 -1.063 -8.179 1.00 95.19 183 GLY A N 1
ATOM 1448 C CA . GLY A 1 183 ? -3.218 -0.128 -9.292 1.00 95.19 183 GLY A CA 1
ATOM 1449 C C . GLY A 1 183 ? -2.485 -0.474 -10.585 1.00 95.19 183 GLY A C 1
ATOM 1450 O O . GLY A 1 183 ? -1.804 -1.494 -10.634 1.00 95.19 183 GLY A O 1
ATOM 1451 N N . PRO A 1 184 ? -2.625 0.348 -11.639 1.00 92.19 184 PRO A N 1
ATOM 1452 C CA . PRO A 1 184 ? -2.130 0.036 -12.976 1.00 92.19 184 PRO A CA 1
ATOM 1453 C C . PRO A 1 184 ? -0.606 0.055 -13.078 1.00 92.19 184 PRO A C 1
ATOM 1455 O O . PRO A 1 184 ? 0.036 0.984 -12.587 1.00 92.19 184 PRO A O 1
ATOM 1458 N N . GLY A 1 185 ? -0.074 -0.926 -13.813 1.00 88.25 185 GLY A N 1
ATOM 1459 C CA . GLY A 1 185 ? 1.296 -0.949 -14.325 1.00 88.25 185 GLY A CA 1
ATOM 1460 C C . GLY A 1 185 ? 2.371 -0.672 -13.276 1.00 88.25 185 GLY A C 1
ATOM 1461 O O . GLY A 1 185 ? 2.245 -1.078 -12.122 1.00 88.25 185 GLY A O 1
ATOM 1462 N N . ARG A 1 186 ? 3.444 0.004 -13.698 1.00 87.00 186 ARG A N 1
ATOM 1463 C CA . ARG A 1 186 ? 4.640 0.225 -12.879 1.00 87.00 186 ARG A CA 1
ATOM 1464 C C . ARG A 1 186 ? 4.456 1.343 -11.854 1.00 87.00 186 ARG A C 1
ATOM 1466 O O . ARG A 1 186 ? 4.252 2.501 -12.222 1.00 87.00 186 ARG A O 1
ATOM 1473 N N . TRP A 1 187 ? 4.641 1.037 -10.578 1.00 90.00 187 TRP A N 1
ATOM 1474 C CA . TRP A 1 187 ? 4.719 2.038 -9.519 1.00 90.00 187 TRP A CA 1
ATOM 1475 C C . TRP A 1 187 ? 6.152 2.556 -9.372 1.00 90.00 187 TRP A C 1
ATOM 1477 O O . TRP A 1 187 ? 7.121 1.805 -9.396 1.00 90.00 187 TRP A O 1
ATOM 1487 N N . GLY A 1 188 ? 6.299 3.873 -9.264 1.00 80.81 188 GLY A N 1
ATOM 1488 C CA . GLY A 1 188 ? 7.612 4.524 -9.282 1.00 80.81 188 GLY A CA 1
ATOM 1489 C C . GLY A 1 188 ? 8.189 4.739 -10.677 1.00 80.81 188 GLY A C 1
ATOM 1490 O O . GLY A 1 188 ? 9.398 4.930 -10.828 1.00 80.81 188 GLY A O 1
ATOM 1491 N N . THR A 1 189 ? 7.331 4.753 -11.703 1.00 70.06 189 THR A N 1
ATOM 1492 C CA . THR A 1 189 ? 7.728 5.198 -13.041 1.00 70.06 189 THR A CA 1
ATOM 1493 C C . THR A 1 189 ? 8.117 6.681 -13.036 1.00 70.06 189 THR A C 1
ATOM 1495 O O . THR A 1 189 ? 7.445 7.522 -12.430 1.00 70.06 189 THR A O 1
ATOM 1498 N N . ARG A 1 190 ? 9.222 7.010 -13.714 1.00 67.12 190 ARG A N 1
ATOM 1499 C CA . ARG A 1 190 ? 9.587 8.393 -14.067 1.00 67.12 190 ARG A CA 1
ATOM 1500 C C . ARG A 1 190 ? 9.126 8.766 -15.479 1.00 67.12 190 ARG A C 1
ATOM 1502 O O . ARG A 1 190 ? 9.162 9.949 -15.810 1.00 67.12 190 ARG A O 1
ATOM 1509 N N . ASP A 1 191 ? 8.698 7.769 -16.253 1.00 66.25 191 ASP A N 1
ATOM 1510 C CA . ASP A 1 191 ? 8.349 7.870 -17.668 1.00 66.25 191 ASP A CA 1
ATOM 1511 C C . ASP A 1 191 ? 6.856 8.205 -17.835 1.00 66.25 191 ASP A C 1
ATOM 1513 O O . ASP A 1 191 ? 6.308 9.006 -17.074 1.00 66.25 191 ASP A O 1
ATOM 1517 N N . ASP A 1 192 ? 6.182 7.623 -18.834 1.00 73.25 192 ASP A N 1
ATOM 1518 C CA . ASP A 1 192 ? 4.770 7.895 -19.109 1.00 73.25 192 ASP A CA 1
ATOM 1519 C C . ASP A 1 192 ? 3.871 7.477 -17.932 1.00 73.25 192 ASP A C 1
ATOM 1521 O O . ASP A 1 192 ? 3.505 6.312 -17.757 1.00 73.25 192 ASP A O 1
ATOM 1525 N N . ILE A 1 193 ? 3.486 8.479 -17.139 1.00 81.44 193 ILE A N 1
ATOM 1526 C CA . ILE A 1 193 ? 2.623 8.378 -15.955 1.00 81.44 193 ILE A CA 1
ATOM 1527 C C . ILE A 1 193 ? 1.240 7.810 -16.299 1.00 81.44 193 ILE A C 1
ATOM 1529 O O . ILE A 1 193 ? 0.490 7.429 -15.415 1.00 81.44 193 ILE A O 1
ATOM 1533 N N . ARG A 1 194 ? 0.856 7.735 -17.577 1.00 81.75 194 ARG A N 1
ATOM 1534 C CA . ARG A 1 194 ? -0.408 7.103 -17.987 1.00 81.75 194 ARG A CA 1
ATOM 1535 C C . ARG A 1 194 ? -0.348 5.576 -17.920 1.00 81.75 194 ARG A C 1
ATOM 1537 O O . ARG A 1 194 ? -1.396 4.933 -17.897 1.00 81.75 194 ARG A O 1
ATOM 1544 N N . LEU A 1 195 ? 0.856 5.003 -17.907 1.00 78.19 195 LEU A N 1
ATOM 1545 C CA . LEU A 1 195 ? 1.098 3.558 -17.889 1.00 78.19 195 LEU A CA 1
ATOM 1546 C C . LEU A 1 195 ? 1.442 3.023 -16.492 1.00 78.19 195 LEU A C 1
ATOM 1548 O O . LEU A 1 195 ? 1.591 1.813 -16.332 1.00 78.19 195 LEU A O 1
ATOM 1552 N N . GLY A 1 196 ? 1.563 3.892 -15.487 1.00 86.94 196 GLY A N 1
ATOM 1553 C CA . GLY A 1 196 ? 1.932 3.504 -14.131 1.00 86.94 196 GLY A CA 1
ATOM 1554 C C . GLY A 1 196 ? 1.895 4.669 -13.146 1.00 86.94 196 GLY A C 1
ATOM 1555 O O . GLY A 1 196 ? 1.906 5.832 -13.537 1.00 86.94 196 GLY A O 1
ATOM 1556 N N . VAL A 1 197 ? 1.850 4.370 -11.850 1.00 91.00 197 VAL A N 1
ATOM 1557 C CA . VAL A 1 197 ? 1.673 5.394 -10.814 1.00 91.00 197 VAL A CA 1
ATOM 1558 C C . VAL A 1 197 ? 3.021 5.996 -10.400 1.00 91.00 197 VAL A C 1
ATOM 1560 O O . VAL A 1 197 ? 3.912 5.304 -9.904 1.00 91.00 197 VAL A O 1
ATOM 1563 N N . LYS A 1 198 ? 3.180 7.314 -10.558 1.00 91.31 198 LYS A N 1
ATOM 1564 C CA . LYS A 1 198 ? 4.405 8.044 -10.181 1.00 91.31 198 LYS A CA 1
ATOM 1565 C C . LYS A 1 198 ? 4.477 8.292 -8.672 1.00 91.31 198 LYS A C 1
ATOM 1567 O O . LYS A 1 198 ? 4.071 9.344 -8.194 1.00 91.31 198 LYS A O 1
ATOM 1572 N N . VAL A 1 199 ? 5.029 7.336 -7.935 1.00 90.75 199 VAL A N 1
ATOM 1573 C CA . VAL A 1 199 ? 5.277 7.428 -6.486 1.00 90.75 199 VAL A CA 1
ATOM 1574 C C . VAL A 1 199 ? 6.760 7.277 -6.162 1.00 90.75 199 VAL A C 1
ATOM 1576 O O . VAL A 1 199 ? 7.490 6.574 -6.854 1.00 90.75 199 VAL A O 1
ATOM 1579 N N . ALA A 1 200 ? 7.225 7.911 -5.094 1.00 88.31 200 ALA A N 1
ATOM 1580 C CA . ALA A 1 200 ? 8.503 7.577 -4.483 1.00 88.31 200 ALA A CA 1
ATOM 1581 C C . ALA A 1 200 ? 8.326 6.461 -3.443 1.00 88.31 200 ALA A C 1
ATOM 1583 O O . ALA A 1 200 ? 7.230 6.208 -2.947 1.00 88.31 200 ALA A O 1
ATOM 1584 N N . TYR A 1 201 ? 9.431 5.835 -3.039 1.00 85.06 201 TYR A N 1
ATOM 1585 C CA . TYR A 1 201 ? 9.430 4.854 -1.952 1.00 85.06 201 TYR A CA 1
ATOM 1586 C C . TYR A 1 201 ? 8.787 5.399 -0.654 1.00 85.06 201 TYR A C 1
ATOM 1588 O O . TYR A 1 201 ? 7.996 4.716 -0.001 1.00 85.06 201 TYR A O 1
ATOM 1596 N N . SER A 1 202 ? 9.048 6.667 -0.309 1.00 87.69 202 SER A N 1
ATOM 1597 C CA . SER A 1 202 ? 8.454 7.335 0.861 1.00 87.69 202 SER A CA 1
ATOM 1598 C C . SER A 1 202 ? 6.928 7.424 0.821 1.00 87.69 202 SER A C 1
ATOM 1600 O O . SER A 1 202 ? 6.298 7.574 1.867 1.00 87.69 202 SER A O 1
ATOM 1602 N N . ASP A 1 203 ? 6.336 7.330 -0.369 1.00 93.12 203 ASP A N 1
ATOM 1603 C CA . ASP A 1 203 ? 4.892 7.429 -0.561 1.00 93.12 203 ASP A CA 1
ATOM 1604 C C . ASP A 1 203 ? 4.185 6.089 -0.342 1.00 93.12 203 ASP A C 1
ATOM 1606 O O . ASP A 1 203 ? 2.961 6.068 -0.266 1.00 93.12 203 ASP A O 1
ATOM 1610 N N . ILE A 1 204 ? 4.925 4.978 -0.220 1.00 93.25 204 ILE A N 1
ATOM 1611 C CA . ILE A 1 204 ? 4.353 3.623 -0.135 1.00 93.25 204 ILE A CA 1
ATOM 1612 C C . ILE A 1 204 ? 4.903 2.775 1.021 1.00 93.25 204 ILE A C 1
ATOM 1614 O O . ILE A 1 204 ? 4.441 1.659 1.245 1.00 93.25 204 ILE A O 1
ATOM 1618 N N . ASN A 1 205 ? 5.875 3.282 1.779 1.00 88.00 205 ASN A N 1
ATOM 1619 C CA . ASN A 1 205 ? 6.650 2.496 2.744 1.00 88.00 205 ASN A CA 1
ATOM 1620 C C . ASN A 1 205 ? 5.865 1.861 3.920 1.00 88.00 205 ASN A C 1
ATOM 1622 O O . ASN A 1 205 ? 6.374 0.952 4.582 1.00 88.00 205 ASN A O 1
ATOM 1626 N N . ASN A 1 206 ? 4.633 2.300 4.196 1.00 89.56 206 ASN A N 1
ATOM 1627 C CA . ASN A 1 206 ? 3.787 1.752 5.259 1.00 89.56 206 ASN A CA 1
ATOM 1628 C C . ASN A 1 206 ? 2.785 0.705 4.762 1.00 89.56 206 ASN A C 1
ATOM 1630 O O . ASN A 1 206 ? 2.138 0.069 5.599 1.00 89.56 206 ASN A O 1
ATOM 1634 N N . THR A 1 207 ? 2.657 0.491 3.449 1.00 94.81 207 THR A N 1
ATOM 1635 C CA . THR A 1 207 ? 1.757 -0.534 2.908 1.00 94.81 207 THR A CA 1
ATOM 1636 C C . THR A 1 207 ? 2.234 -1.942 3.257 1.00 94.81 207 THR A C 1
ATOM 1638 O O . THR A 1 207 ? 3.433 -2.189 3.405 1.00 94.81 207 THR A O 1
ATOM 1641 N N . ALA A 1 208 ? 1.299 -2.875 3.429 1.00 90.69 208 ALA A N 1
ATOM 1642 C CA . ALA A 1 208 ? 1.617 -4.291 3.590 1.00 90.69 208 ALA A CA 1
ATOM 1643 C C . ALA A 1 208 ? 2.117 -4.902 2.282 1.00 90.69 208 ALA A C 1
ATOM 1645 O O . ALA A 1 208 ? 3.007 -5.748 2.293 1.00 90.69 208 ALA A O 1
ATOM 1646 N N . MET A 1 209 ? 1.533 -4.471 1.166 1.00 93.81 209 MET A N 1
ATOM 1647 C CA . MET A 1 209 ? 1.743 -5.099 -0.124 1.00 93.81 209 MET A CA 1
ATOM 1648 C C . MET A 1 209 ? 1.430 -4.132 -1.259 1.00 93.81 209 MET A C 1
ATOM 1650 O O . MET A 1 209 ? 0.457 -3.378 -1.190 1.00 93.81 209 MET A O 1
ATOM 1654 N N . LEU A 1 210 ? 2.240 -4.202 -2.308 1.00 95.06 210 LEU A N 1
ATOM 1655 C CA . LEU A 1 210 ? 2.035 -3.526 -3.576 1.00 95.06 210 LEU A CA 1
ATOM 1656 C C . LEU A 1 210 ? 1.585 -4.542 -4.633 1.00 95.06 210 LEU A C 1
ATOM 1658 O O . LEU A 1 210 ? 2.266 -5.538 -4.883 1.00 95.06 210 LEU A O 1
ATOM 1662 N N . ILE A 1 211 ? 0.437 -4.278 -5.251 1.00 95.69 211 ILE A N 1
ATOM 1663 C CA . ILE A 1 211 ? -0.174 -5.121 -6.276 1.00 95.69 211 ILE A CA 1
ATOM 1664 C C . ILE A 1 211 ? -0.248 -4.335 -7.580 1.00 95.69 211 ILE A C 1
ATOM 1666 O O . ILE A 1 211 ? -1.036 -3.394 -7.715 1.00 95.69 211 ILE A O 1
ATOM 1670 N N . GLU A 1 212 ? 0.553 -4.738 -8.557 1.00 94.06 212 GLU A N 1
ATOM 1671 C CA . GLU A 1 212 ? 0.581 -4.090 -9.864 1.00 94.06 212 GLU A CA 1
ATOM 1672 C C . GLU A 1 212 ? -0.326 -4.829 -10.842 1.00 94.06 212 GLU A C 1
ATOM 1674 O O . GLU A 1 212 ? -0.143 -6.013 -11.119 1.00 94.06 212 GLU A O 1
ATOM 1679 N N . ILE A 1 213 ? -1.326 -4.125 -11.363 1.00 93.38 213 ILE A N 1
ATOM 1680 C CA . ILE A 1 213 ? -2.310 -4.668 -12.288 1.00 93.38 213 ILE A CA 1
ATOM 1681 C C . ILE A 1 213 ? -1.841 -4.414 -13.717 1.00 93.38 213 ILE A C 1
ATOM 1683 O O . ILE A 1 213 ? -1.856 -3.282 -14.209 1.00 93.38 213 ILE A O 1
ATOM 1687 N N . ALA A 1 214 ? -1.499 -5.495 -14.404 1.00 87.00 214 ALA A N 1
ATOM 1688 C CA . ALA A 1 214 ? -1.215 -5.503 -15.826 1.00 87.00 214 ALA A CA 1
ATOM 1689 C C . ALA A 1 214 ? -2.496 -5.842 -16.609 1.00 87.00 214 ALA A C 1
ATOM 1691 O O . ALA A 1 214 ? -2.834 -7.012 -16.795 1.00 87.00 214 ALA A O 1
ATOM 1692 N N . GLN A 1 215 ? -3.220 -4.812 -17.056 1.00 77.00 215 GLN A N 1
ATOM 1693 C CA . GLN A 1 215 ? -4.297 -4.951 -18.046 1.00 77.00 215 GLN A CA 1
ATOM 1694 C C . GLN A 1 215 ? -3.749 -4.744 -19.457 1.00 77.00 215 GLN A C 1
ATOM 1696 O O . GLN A 1 215 ? -2.889 -3.887 -19.672 1.00 77.00 215 GLN A O 1
ATOM 1701 N N . ASN A 1 216 ? -4.248 -5.519 -20.418 1.00 65.06 216 ASN A N 1
ATOM 1702 C CA . ASN A 1 216 ? -3.843 -5.394 -21.806 1.00 65.06 216 ASN A CA 1
ATOM 1703 C C . ASN A 1 216 ? -4.580 -4.209 -22.431 1.00 65.06 216 ASN A C 1
ATOM 1705 O O . ASN A 1 216 ? -5.809 -4.184 -22.515 1.00 65.06 216 ASN A O 1
ATOM 1709 N N . LYS A 1 217 ? -3.832 -3.217 -22.913 1.00 57.16 217 LYS A N 1
ATOM 1710 C CA . LYS A 1 217 ? -4.401 -2.102 -23.672 1.00 57.16 217 LYS A CA 1
ATOM 1711 C C . LYS A 1 217 ? -3.880 -2.185 -25.102 1.00 57.16 217 LYS A C 1
ATOM 1713 O O . LYS A 1 217 ? -2.698 -1.971 -25.348 1.00 57.16 217 LYS A O 1
ATOM 1718 N N . ASN A 1 218 ? -4.760 -2.503 -26.053 1.00 49.03 218 ASN A N 1
ATOM 1719 C CA . AS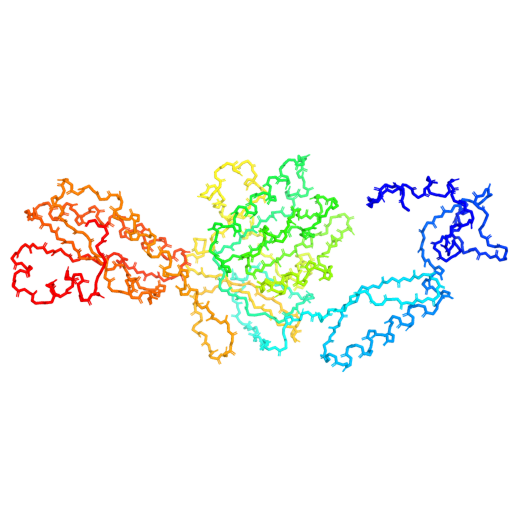N A 1 218 ? -4.449 -2.567 -27.491 1.00 49.03 218 ASN A CA 1
ATOM 1720 C C . ASN A 1 218 ? -3.258 -3.483 -27.862 1.00 49.03 218 ASN A C 1
ATOM 1722 O O . ASN A 1 218 ? -2.501 -3.169 -28.777 1.00 49.03 218 ASN A O 1
ATOM 1726 N N . GLY A 1 219 ? -3.080 -4.611 -27.170 1.00 47.50 219 GLY A N 1
ATOM 1727 C CA . GLY A 1 219 ? -1.975 -5.548 -27.402 1.00 47.50 219 GLY A CA 1
ATOM 1728 C C . GLY A 1 219 ? -0.708 -5.249 -26.592 1.00 47.50 219 GLY A C 1
ATOM 1729 O O . GLY A 1 219 ? 0.263 -5.992 -26.716 1.00 47.50 219 GLY A O 1
ATOM 1730 N N . TYR A 1 220 ? -0.709 -4.200 -25.763 1.00 45.34 220 TYR A N 1
ATOM 1731 C CA . TYR A 1 220 ? 0.402 -3.841 -24.886 1.00 45.34 220 TYR A CA 1
ATOM 1732 C C . TYR A 1 220 ? 0.091 -4.207 -23.431 1.00 45.34 220 TYR A C 1
ATOM 1734 O O . TYR A 1 220 ? -0.922 -3.782 -22.870 1.00 45.34 220 TYR A O 1
ATOM 1742 N N . VAL A 1 221 ? 0.981 -4.992 -22.825 1.00 60.12 221 VAL A N 1
ATOM 1743 C CA . VAL A 1 221 ? 0.984 -5.300 -21.391 1.00 60.12 221 VAL A CA 1
ATOM 1744 C C . VAL A 1 221 ? 2.019 -4.375 -20.746 1.00 60.12 221 VAL A C 1
ATOM 1746 O O . VAL A 1 221 ? 3.182 -4.446 -21.148 1.00 60.12 221 VAL A O 1
ATOM 1749 N N . PRO A 1 222 ? 1.630 -3.502 -19.797 1.00 59.12 222 PRO A N 1
ATOM 1750 C CA . PRO A 1 222 ? 2.566 -2.608 -19.127 1.00 59.12 222 PRO A CA 1
ATOM 1751 C C . PRO A 1 222 ? 3.735 -3.372 -18.508 1.00 59.12 222 PRO A C 1
ATOM 1753 O O . PRO A 1 222 ? 3.542 -4.439 -17.918 1.00 59.12 222 PRO A O 1
ATOM 1756 N N . GLU A 1 223 ? 4.938 -2.809 -18.612 1.00 59.88 223 GLU A N 1
ATOM 1757 C CA . GLU A 1 223 ? 6.069 -3.304 -17.834 1.00 59.88 223 GLU A CA 1
ATOM 1758 C C . GLU A 1 223 ? 5.785 -3.123 -16.340 1.00 59.88 223 GLU A C 1
ATOM 1760 O O . GLU A 1 223 ? 5.218 -2.116 -15.913 1.00 59.88 223 GLU A O 1
ATOM 1765 N N . LEU A 1 224 ? 6.170 -4.120 -15.550 1.00 70.75 224 LEU A N 1
ATOM 1766 C CA . LEU A 1 224 ? 5.997 -4.133 -14.102 1.00 70.75 224 LEU A CA 1
ATOM 1767 C C . LEU A 1 224 ? 7.326 -3.834 -13.403 1.00 70.75 224 LEU A C 1
ATOM 1769 O O . LEU A 1 224 ? 8.395 -3.897 -14.017 1.00 70.75 224 LEU A O 1
ATOM 1773 N N . SER A 1 225 ? 7.270 -3.494 -12.117 1.00 59.91 225 SER A N 1
ATOM 1774 C CA . SER A 1 225 ? 8.412 -3.061 -11.301 1.00 59.91 225 SER A CA 1
ATOM 1775 C C . SER A 1 225 ? 9.385 -4.188 -10.929 1.00 59.91 225 SER A C 1
ATOM 1777 O O . SER A 1 225 ? 9.749 -4.352 -9.769 1.00 59.91 225 SER A O 1
ATOM 1779 N N . PHE A 1 226 ? 9.901 -4.917 -11.918 1.00 58.56 226 PHE A N 1
ATOM 1780 C CA . PHE A 1 226 ? 10.989 -5.887 -11.743 1.00 58.56 226 PHE A CA 1
ATOM 1781 C C . PHE A 1 226 ? 12.378 -5.234 -11.592 1.00 58.56 226 PHE A C 1
ATOM 1783 O O . PHE A 1 226 ? 13.392 -5.926 -11.558 1.00 58.56 226 PHE A O 1
ATOM 1790 N N . GLY A 1 227 ? 12.455 -3.900 -11.535 1.00 59.34 227 GLY A N 1
ATOM 1791 C CA . GLY A 1 227 ? 13.716 -3.184 -11.348 1.00 59.34 227 GLY A CA 1
ATOM 1792 C C . GLY A 1 227 ? 14.326 -3.476 -9.976 1.00 59.34 227 GLY A C 1
ATOM 1793 O O . GLY A 1 227 ? 13.668 -3.286 -8.955 1.00 59.34 227 GLY A O 1
ATOM 1794 N N . THR A 1 228 ? 15.596 -3.878 -9.956 1.00 56.12 228 THR A N 1
ATOM 1795 C CA . THR A 1 228 ? 16.304 -4.362 -8.759 1.00 56.12 228 THR A CA 1
ATOM 1796 C C . THR A 1 228 ? 16.313 -3.357 -7.606 1.00 56.12 228 THR A C 1
ATOM 1798 O O . THR A 1 228 ? 16.050 -3.746 -6.477 1.00 56.12 228 THR A O 1
ATOM 1801 N N . HIS A 1 229 ? 16.516 -2.059 -7.860 1.00 64.56 229 HIS A N 1
ATOM 1802 C CA . HIS A 1 229 ? 16.531 -1.045 -6.793 1.00 64.56 229 HIS A CA 1
ATOM 1803 C C . HIS A 1 229 ? 15.172 -0.846 -6.117 1.00 64.56 229 HIS A C 1
ATOM 1805 O O . HIS A 1 229 ? 15.084 -0.885 -4.896 1.00 64.56 229 HIS A O 1
ATOM 1811 N N . PHE A 1 230 ? 14.110 -0.657 -6.905 1.00 67.62 230 PHE A N 1
ATOM 1812 C CA . PHE A 1 230 ? 12.775 -0.436 -6.350 1.00 67.62 230 PHE A CA 1
ATOM 1813 C C . PHE A 1 230 ? 12.261 -1.697 -5.653 1.00 67.62 230 PHE A C 1
ATOM 1815 O O . PHE A 1 230 ? 11.718 -1.614 -4.558 1.00 67.62 230 PHE A O 1
ATOM 1822 N N . PHE A 1 231 ? 12.491 -2.871 -6.247 1.00 68.88 231 PHE A N 1
ATOM 1823 C CA . PHE A 1 231 ? 12.130 -4.145 -5.636 1.00 68.88 231 PHE A CA 1
ATOM 1824 C C . PHE A 1 231 ? 12.882 -4.381 -4.320 1.00 68.88 231 PHE A C 1
ATOM 1826 O O . PHE A 1 231 ? 12.276 -4.778 -3.329 1.00 68.88 231 PHE A O 1
ATOM 1833 N N . GLN A 1 232 ? 14.179 -4.076 -4.273 1.00 67.62 232 GLN A N 1
ATOM 1834 C CA . GLN A 1 232 ? 14.979 -4.186 -3.056 1.00 67.62 232 GLN A CA 1
ATOM 1835 C C . GLN A 1 232 ? 14.438 -3.290 -1.932 1.00 67.62 232 GLN A C 1
ATOM 1837 O O . GLN A 1 232 ? 14.292 -3.766 -0.806 1.00 67.62 232 GLN A O 1
ATOM 1842 N N . ASP A 1 233 ? 14.067 -2.041 -2.236 1.00 71.88 233 ASP A N 1
ATOM 1843 C CA . ASP A 1 233 ? 13.457 -1.133 -1.256 1.00 71.88 233 ASP A CA 1
ATOM 1844 C C . ASP A 1 233 ? 12.152 -1.720 -0.679 1.00 71.88 233 ASP A C 1
ATOM 1846 O O . ASP A 1 233 ? 11.882 -1.596 0.522 1.00 71.88 233 ASP A O 1
ATOM 1850 N N . LEU A 1 234 ? 11.345 -2.403 -1.506 1.00 79.00 234 LEU A N 1
ATOM 1851 C CA . LEU A 1 234 ? 10.145 -3.111 -1.043 1.00 79.00 234 LEU A CA 1
ATOM 1852 C C . LEU A 1 234 ? 10.503 -4.246 -0.079 1.00 79.00 234 LEU A C 1
ATOM 1854 O O . LEU A 1 234 ? 9.896 -4.346 0.992 1.00 79.00 234 LEU A O 1
ATOM 1858 N N . VAL A 1 235 ? 11.504 -5.064 -0.421 1.00 72.31 235 VAL A N 1
ATOM 1859 C CA . VAL A 1 235 ? 11.931 -6.191 0.419 1.00 72.31 235 VAL A CA 1
ATOM 1860 C C . VAL A 1 235 ? 12.472 -5.705 1.763 1.00 72.31 235 VAL A C 1
ATOM 1862 O O . VAL A 1 235 ? 12.034 -6.186 2.807 1.00 72.31 235 VAL A O 1
ATOM 1865 N N . GLU A 1 236 ? 13.354 -4.702 1.766 1.00 70.38 236 GLU A N 1
ATOM 1866 C CA . GLU A 1 236 ? 13.918 -4.110 2.992 1.00 70.38 236 GLU A CA 1
ATOM 1867 C C . GLU A 1 236 ? 12.837 -3.522 3.908 1.00 70.38 236 GLU A C 1
ATOM 1869 O O . GLU A 1 236 ? 12.967 -3.501 5.133 1.00 70.38 236 GLU A O 1
ATOM 1874 N N . SER A 1 237 ? 11.726 -3.094 3.316 1.00 70.62 237 SER A N 1
ATOM 1875 C CA . SER A 1 237 ? 10.601 -2.477 4.022 1.00 70.62 237 SER A CA 1
ATOM 1876 C C . SER A 1 237 ? 9.508 -3.459 4.403 1.00 70.62 237 SER A C 1
ATOM 1878 O O . SER A 1 237 ? 8.461 -3.042 4.917 1.00 70.62 237 SER A O 1
ATOM 1880 N N . ASN A 1 238 ? 9.729 -4.747 4.131 1.00 77.75 238 ASN A N 1
ATOM 1881 C CA . ASN A 1 238 ? 8.764 -5.818 4.309 1.00 77.75 238 ASN A CA 1
ATOM 1882 C C . ASN A 1 238 ? 7.418 -5.474 3.635 1.00 77.75 238 ASN A C 1
ATOM 1884 O O . ASN A 1 238 ? 6.356 -5.479 4.264 1.00 77.75 238 ASN A O 1
ATOM 1888 N N . ILE A 1 239 ? 7.488 -4.997 2.388 1.00 87.81 239 ILE A N 1
ATOM 1889 C CA . ILE A 1 239 ? 6.342 -4.716 1.518 1.00 87.81 239 ILE A CA 1
ATOM 1890 C C . ILE A 1 239 ? 6.275 -5.840 0.497 1.00 87.81 239 ILE A C 1
ATOM 1892 O O . ILE A 1 239 ? 7.118 -5.923 -0.393 1.00 87.81 239 ILE A O 1
ATOM 1896 N N . PHE A 1 240 ? 5.271 -6.700 0.616 1.00 89.00 240 PHE A N 1
ATOM 1897 C CA . PHE A 1 240 ? 5.098 -7.791 -0.333 1.00 89.00 240 PHE A CA 1
ATOM 1898 C C . PHE A 1 240 ? 4.760 -7.251 -1.724 1.00 89.00 240 PHE A C 1
ATOM 1900 O O . PHE A 1 240 ? 4.169 -6.181 -1.865 1.00 89.00 240 PHE A O 1
ATOM 1907 N N . TYR A 1 241 ? 5.128 -7.991 -2.761 1.00 89.75 241 TYR A N 1
ATOM 1908 C CA . TYR A 1 241 ? 4.937 -7.573 -4.143 1.00 89.75 241 TYR A CA 1
ATOM 1909 C C . TYR A 1 241 ? 4.208 -8.663 -4.920 1.00 89.75 241 TYR A C 1
ATOM 1911 O O . TYR A 1 241 ? 4.594 -9.828 -4.844 1.00 89.75 241 TYR A O 1
ATOM 1919 N N . LEU A 1 242 ? 3.169 -8.289 -5.669 1.00 91.75 242 LEU A N 1
ATOM 1920 C CA . LEU A 1 242 ? 2.453 -9.217 -6.540 1.00 91.75 242 LEU A CA 1
ATOM 1921 C C . LEU A 1 242 ? 2.086 -8.563 -7.873 1.00 91.75 242 LEU A C 1
ATOM 1923 O O . LEU A 1 242 ? 1.270 -7.637 -7.899 1.00 91.75 242 LEU A O 1
ATOM 1927 N N . PRO A 1 243 ? 2.597 -9.089 -8.992 1.00 91.56 243 PRO A N 1
ATOM 1928 C CA . PRO A 1 243 ? 2.060 -8.764 -10.297 1.00 91.56 243 PRO A CA 1
ATOM 1929 C C . PRO A 1 243 ? 0.748 -9.526 -10.523 1.00 91.56 243 PRO A C 1
ATOM 1931 O O . PRO A 1 243 ? 0.667 -10.745 -10.352 1.00 91.56 243 PRO A O 1
ATOM 1934 N N . LEU A 1 244 ? -0.297 -8.806 -10.918 1.00 93.50 244 LEU A N 1
ATOM 1935 C CA . LEU A 1 244 ? -1.626 -9.350 -11.166 1.00 93.50 244 LEU A CA 1
ATOM 1936 C C . LEU A 1 244 ? -2.013 -9.149 -12.631 1.00 93.50 244 LEU A C 1
ATOM 1938 O O . LEU A 1 244 ? -1.942 -8.041 -13.158 1.00 93.50 244 LEU A O 1
ATOM 1942 N N . TYR A 1 245 ? -2.484 -10.222 -13.268 1.00 92.25 245 TYR A N 1
ATOM 1943 C CA . TYR A 1 245 ? -2.890 -10.244 -14.676 1.00 92.25 245 TYR A CA 1
ATOM 1944 C C . TYR A 1 245 ? -4.372 -10.643 -14.781 1.00 92.25 245 TYR A C 1
ATOM 1946 O O . TYR A 1 245 ? -4.659 -11.817 -15.011 1.00 92.25 245 TYR A O 1
ATOM 1954 N N . PRO A 1 246 ? -5.328 -9.710 -14.590 1.00 91.56 246 PRO A N 1
ATOM 1955 C CA . PRO A 1 246 ? -6.758 -10.037 -14.533 1.00 91.56 246 PRO A CA 1
ATOM 1956 C C . PRO A 1 246 ? -7.329 -10.696 -15.794 1.00 91.56 246 PRO A C 1
ATOM 1958 O O . PRO A 1 246 ? -8.334 -11.388 -15.719 1.00 91.56 246 PRO A O 1
ATOM 1961 N N . GLU A 1 247 ? -6.707 -10.466 -16.952 1.00 88.69 247 GLU A N 1
ATOM 1962 C CA . GLU A 1 247 ? -7.156 -11.009 -18.242 1.00 88.69 247 GLU A CA 1
ATOM 1963 C C . GLU A 1 247 ? -6.617 -12.414 -18.540 1.00 88.69 247 GLU A C 1
ATOM 1965 O O . GLU A 1 247 ? -6.974 -13.022 -19.551 1.00 88.69 247 GLU A O 1
ATOM 1970 N N . ASP A 1 248 ? -5.744 -12.946 -17.684 1.00 88.12 248 ASP A N 1
ATOM 1971 C CA . ASP A 1 248 ? -5.324 -14.333 -17.800 1.00 88.12 248 ASP A CA 1
ATOM 1972 C C . ASP A 1 248 ? -6.499 -15.252 -17.437 1.00 88.12 248 ASP A C 1
ATOM 1974 O O . ASP A 1 248 ? -7.055 -15.167 -16.348 1.00 88.12 248 ASP A O 1
ATOM 1978 N N . SER A 1 249 ? -6.855 -16.179 -18.329 1.00 86.25 249 SER A N 1
ATOM 1979 C CA . SER A 1 249 ? -7.953 -17.137 -18.113 1.00 86.25 249 SER A CA 1
ATOM 1980 C C . SER A 1 249 ? -7.819 -18.010 -16.856 1.00 86.25 249 SER A C 1
ATOM 1982 O O . SER A 1 249 ? -8.794 -18.616 -16.420 1.00 86.25 249 SER A O 1
ATOM 1984 N N . SER A 1 250 ? -6.613 -18.108 -16.293 1.00 86.81 250 SER A N 1
ATOM 1985 C CA . SER A 1 250 ? -6.321 -18.856 -15.069 1.00 86.81 250 SER A CA 1
ATOM 1986 C C . SER A 1 250 ? -6.420 -18.013 -13.789 1.00 86.81 250 SER A C 1
ATOM 1988 O O . SER A 1 250 ? -6.203 -18.538 -12.689 1.00 86.81 250 SER A O 1
ATOM 1990 N N . VAL A 1 251 ? -6.738 -16.721 -13.930 1.00 91.75 251 VAL A N 1
ATOM 1991 C CA . VAL A 1 251 ? -6.909 -15.748 -12.853 1.00 91.75 251 VAL A CA 1
ATOM 1992 C C . VAL A 1 251 ? -8.391 -15.452 -12.655 1.00 91.75 251 VAL A C 1
ATOM 1994 O O . VAL A 1 251 ? -9.082 -14.983 -13.553 1.00 91.75 251 VAL A O 1
ATOM 1997 N N . ASN A 1 252 ? -8.875 -15.671 -11.437 1.00 93.50 252 ASN A N 1
ATOM 1998 C CA . ASN A 1 252 ? -10.151 -15.126 -11.006 1.00 93.50 252 ASN A CA 1
ATOM 1999 C C . ASN A 1 252 ? -9.906 -13.686 -10.561 1.00 93.50 252 ASN A C 1
ATOM 2001 O O . ASN A 1 252 ? -9.036 -13.451 -9.728 1.00 93.50 252 ASN A O 1
ATOM 2005 N N . TYR A 1 253 ? -10.663 -12.729 -11.089 1.00 95.12 253 TYR A N 1
ATOM 2006 C CA . TYR A 1 253 ? -10.629 -11.335 -10.653 1.00 95.12 253 TYR A CA 1
ATOM 2007 C C . TYR A 1 253 ? -12.058 -10.827 -10.476 1.00 95.12 253 TYR A C 1
ATOM 2009 O O . TYR A 1 253 ? -12.843 -10.808 -11.424 1.00 95.12 253 TYR A O 1
ATOM 2017 N N . ASN A 1 254 ? -12.415 -10.432 -9.256 1.00 95.75 254 ASN A N 1
ATOM 2018 C CA . ASN A 1 254 ? -13.765 -9.998 -8.922 1.00 95.75 254 ASN A CA 1
ATOM 2019 C C . ASN A 1 254 ? -13.983 -8.533 -9.331 1.00 95.75 254 ASN A C 1
ATOM 2021 O O . ASN A 1 254 ? -13.935 -7.618 -8.508 1.00 95.75 254 ASN A O 1
ATOM 2025 N N . TYR A 1 255 ? -14.207 -8.310 -10.629 1.00 93.81 255 TYR A N 1
ATOM 2026 C CA . TYR A 1 255 ? -14.468 -6.980 -11.190 1.00 93.81 255 TYR A CA 1
ATOM 2027 C C . TYR A 1 255 ? -15.627 -6.270 -10.486 1.00 93.81 255 TYR A C 1
ATOM 2029 O O . TYR A 1 255 ? -15.519 -5.087 -10.170 1.00 93.81 255 TYR A O 1
ATOM 2037 N N . GLU A 1 256 ? -16.708 -6.999 -10.194 1.00 94.44 256 GLU A N 1
ATOM 2038 C CA . GLU A 1 256 ? -17.900 -6.441 -9.560 1.00 94.44 256 GLU A CA 1
ATOM 2039 C C . GLU A 1 256 ? -17.598 -5.882 -8.165 1.00 94.44 256 GLU A C 1
ATOM 2041 O O . GLU A 1 256 ? -18.044 -4.779 -7.844 1.00 94.44 256 GLU A O 1
ATOM 2046 N N . PHE A 1 257 ? -16.795 -6.593 -7.364 1.00 95.94 257 PHE A N 1
ATOM 2047 C CA . PHE A 1 257 ? -16.347 -6.111 -6.059 1.00 95.94 257 PHE A CA 1
ATOM 2048 C C . PHE A 1 257 ? -15.613 -4.773 -6.188 1.00 95.94 257 PHE A C 1
ATOM 2050 O O . PHE A 1 257 ? -16.010 -3.798 -5.553 1.00 95.94 257 PHE A O 1
ATOM 2057 N N . PHE A 1 258 ? -14.579 -4.686 -7.031 1.00 95.81 258 PHE A N 1
ATOM 2058 C CA . PHE A 1 258 ? -13.785 -3.456 -7.162 1.00 95.81 258 PHE A CA 1
ATOM 2059 C C . PHE A 1 258 ? -14.580 -2.301 -7.790 1.00 95.81 258 PHE A C 1
ATOM 2061 O O . PHE A 1 258 ? -14.411 -1.141 -7.398 1.00 95.81 258 PHE A O 1
ATOM 2068 N N . GLU A 1 259 ? -15.490 -2.592 -8.722 1.00 93.19 259 GLU A N 1
ATOM 2069 C CA . GLU A 1 259 ? -16.343 -1.591 -9.366 1.00 93.19 259 GLU A CA 1
ATOM 2070 C C . GLU A 1 259 ? -17.384 -1.017 -8.396 1.00 93.19 259 GLU A C 1
ATOM 2072 O O . GLU A 1 259 ? -17.521 0.208 -8.301 1.00 93.19 259 GLU A O 1
ATOM 2077 N N . LYS A 1 260 ? -18.072 -1.878 -7.636 1.00 93.69 260 LYS A N 1
ATOM 2078 C CA . LYS A 1 260 ? -19.184 -1.489 -6.753 1.00 93.69 260 LYS A CA 1
ATOM 2079 C C . LYS A 1 260 ? -18.767 -1.161 -5.323 1.00 93.69 260 LYS A C 1
ATOM 2081 O O . LYS A 1 260 ? -19.581 -0.609 -4.584 1.00 93.69 260 LYS A O 1
ATOM 2086 N N . ALA A 1 261 ? -17.532 -1.471 -4.924 1.00 95.44 261 ALA A N 1
ATOM 2087 C CA . ALA A 1 261 ? -17.052 -1.180 -3.580 1.00 95.44 261 ALA A CA 1
ATOM 2088 C C . ALA A 1 261 ? -17.231 0.311 -3.230 1.00 95.44 261 ALA A C 1
ATOM 2090 O O . ALA A 1 261 ? -16.814 1.171 -4.025 1.00 95.44 261 ALA A O 1
ATOM 2091 N N . PRO A 1 262 ? -17.810 0.626 -2.051 1.00 94.81 262 PRO A N 1
ATOM 2092 C CA . PRO A 1 262 ? -17.914 1.992 -1.563 1.00 94.81 262 PRO A CA 1
ATOM 2093 C C . PRO A 1 262 ? -16.537 2.643 -1.469 1.00 94.81 262 PRO A C 1
ATOM 2095 O O . PRO A 1 262 ? -15.584 2.037 -0.977 1.00 94.81 262 PRO A O 1
ATOM 2098 N N . ASN A 1 263 ? -16.443 3.890 -1.921 1.00 97.62 263 ASN A N 1
ATOM 2099 C CA . ASN A 1 263 ? -15.220 4.668 -1.809 1.00 97.62 263 ASN A CA 1
ATOM 2100 C C . ASN A 1 263 ? -15.250 5.504 -0.525 1.00 97.62 263 ASN A C 1
ATOM 2102 O O . ASN A 1 263 ? -16.055 6.424 -0.402 1.00 97.62 263 ASN A O 1
ATOM 2106 N N . THR A 1 264 ? -14.366 5.210 0.426 1.00 95.50 264 THR A N 1
ATOM 2107 C CA . THR A 1 264 ? -14.225 5.973 1.673 1.00 95.50 264 THR A CA 1
ATOM 2108 C C . THR A 1 264 ? -13.131 7.043 1.602 1.00 95.50 264 THR A C 1
ATOM 2110 O O . THR A 1 264 ? -12.775 7.585 2.645 1.00 95.50 264 THR A O 1
ATOM 2113 N N . LEU A 1 265 ? -12.582 7.353 0.417 1.00 95.81 265 LEU A N 1
ATOM 2114 C CA . LEU A 1 265 ? -11.496 8.330 0.230 1.00 95.81 265 LEU A CA 1
ATOM 2115 C C . LEU A 1 265 ? -11.794 9.669 0.914 1.00 95.81 265 LEU A C 1
ATOM 2117 O O . LEU A 1 265 ? -10.959 10.169 1.661 1.00 95.81 265 LEU A O 1
ATOM 2121 N N . GLU A 1 266 ? -12.994 10.214 0.714 1.00 92.62 266 GLU A N 1
ATOM 2122 C CA . GLU A 1 266 ? -13.385 11.533 1.232 1.00 92.62 266 GLU A CA 1
ATOM 2123 C C . GLU A 1 266 ? -13.393 11.605 2.763 1.00 92.62 266 GLU A C 1
ATOM 2125 O O . GLU A 1 266 ? -13.177 12.672 3.327 1.00 92.62 266 GLU A O 1
ATOM 2130 N N . ARG A 1 267 ? -13.555 10.468 3.456 1.00 89.88 267 ARG A N 1
ATOM 2131 C CA . ARG A 1 267 ? -13.471 10.420 4.926 1.00 89.88 267 ARG A CA 1
ATOM 2132 C C . ARG A 1 267 ? -12.054 10.675 5.439 1.00 89.88 267 ARG A C 1
ATOM 2134 O O . ARG A 1 267 ? -11.880 11.060 6.590 1.00 89.88 267 ARG A O 1
ATOM 2141 N N . PHE A 1 268 ? -11.053 10.412 4.602 1.00 87.06 268 PHE A N 1
ATOM 2142 C CA . PHE A 1 268 ? -9.642 10.599 4.918 1.00 87.06 268 PHE A CA 1
ATOM 2143 C C . PHE A 1 268 ? -9.072 11.870 4.285 1.00 87.06 268 PHE A C 1
ATOM 2145 O O . PHE A 1 268 ? -8.212 12.515 4.879 1.00 87.06 268 PHE A O 1
ATOM 2152 N N . LEU A 1 269 ? -9.516 12.195 3.069 1.00 93.19 269 LEU A N 1
ATOM 2153 C CA . LEU A 1 269 ? -8.922 13.193 2.185 1.00 93.19 269 LEU A CA 1
ATOM 2154 C C . LEU A 1 269 ? -10.006 13.912 1.362 1.00 93.19 269 LEU A C 1
ATOM 2156 O O . LEU A 1 269 ? -10.090 13.749 0.144 1.00 93.19 269 LEU A O 1
ATOM 2160 N N . GLU A 1 270 ? -10.840 14.717 2.020 1.00 92.75 270 GLU A N 1
ATOM 2161 C CA . GLU A 1 270 ? -11.937 15.478 1.393 1.00 92.75 270 GLU A CA 1
ATOM 2162 C C . GLU A 1 270 ? -11.466 16.353 0.214 1.00 92.75 270 GLU A C 1
ATOM 2164 O O . GLU A 1 270 ? -12.126 16.436 -0.825 1.00 92.75 270 GLU A O 1
ATOM 2169 N N . GLN A 1 271 ? -10.269 16.939 0.325 1.00 94.56 271 GLN A N 1
ATOM 2170 C CA . GLN A 1 271 ? -9.668 17.789 -0.706 1.00 94.56 271 GLN A CA 1
ATOM 2171 C C . GLN A 1 271 ? -9.295 17.049 -2.005 1.00 94.56 271 GLN A C 1
ATOM 2173 O O . GLN A 1 271 ? -8.938 1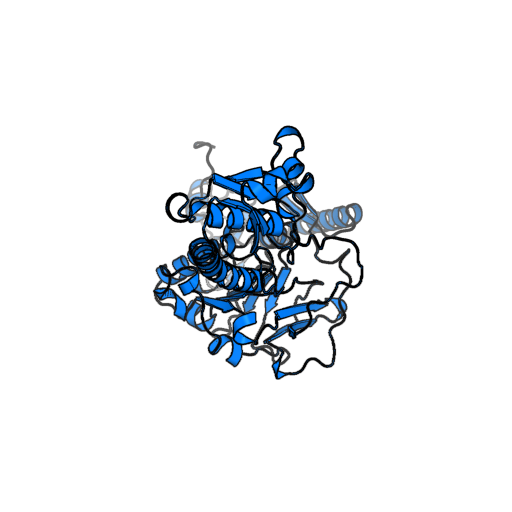7.697 -2.984 1.00 94.56 271 GLN A O 1
ATOM 2178 N N . TYR A 1 272 ? -9.360 15.714 -2.016 1.00 96.56 272 TYR A N 1
ATOM 2179 C CA . TYR A 1 272 ? -9.118 14.864 -3.187 1.00 96.56 272 TYR A CA 1
ATOM 2180 C C . TYR A 1 272 ? -10.410 14.200 -3.709 1.00 96.56 272 TYR A C 1
ATOM 2182 O O . TYR A 1 272 ? -10.358 13.224 -4.455 1.00 96.56 272 TYR A O 1
ATOM 2190 N N . SER A 1 273 ? -11.585 14.723 -3.345 1.00 95.62 273 SER A N 1
ATOM 2191 C CA . SER A 1 273 ? -12.893 14.228 -3.812 1.00 95.62 273 SER A CA 1
ATOM 2192 C C . SER A 1 273 ? -13.039 14.209 -5.340 1.00 95.62 273 SER A C 1
ATOM 2194 O O . SER A 1 273 ? -13.679 13.308 -5.883 1.00 95.62 273 SER A O 1
ATOM 2196 N N . HIS A 1 274 ? -12.393 15.126 -6.071 1.00 96.44 274 HIS A N 1
ATOM 2197 C CA . HIS A 1 274 ? -12.452 15.179 -7.540 1.00 96.44 274 HIS A CA 1
ATOM 2198 C C . HIS A 1 274 ? -11.837 13.947 -8.220 1.00 96.44 274 HIS A C 1
ATOM 2200 O O . HIS A 1 274 ? -12.333 13.515 -9.260 1.00 96.44 274 HIS A O 1
ATOM 2206 N N . ILE A 1 275 ? -10.826 13.316 -7.611 1.00 97.50 275 ILE A N 1
ATOM 2207 C CA . ILE A 1 275 ? -10.206 12.080 -8.124 1.00 97.50 275 ILE A CA 1
ATOM 2208 C C . ILE A 1 275 ? -10.842 10.796 -7.571 1.00 97.50 275 ILE A C 1
ATOM 2210 O O . ILE A 1 275 ? -10.370 9.704 -7.885 1.00 97.50 275 ILE A O 1
ATOM 2214 N N . SER A 1 276 ? -11.928 10.882 -6.793 1.00 96.88 276 SER A N 1
ATOM 2215 C CA . SER A 1 276 ? -12.630 9.716 -6.213 1.00 96.88 276 SER A CA 1
ATOM 2216 C C . SER A 1 276 ? -13.152 8.721 -7.257 1.00 96.88 276 SER A C 1
ATOM 2218 O O . SER A 1 276 ? -13.407 7.552 -6.954 1.00 96.88 276 SER A O 1
ATOM 2220 N N . HIS A 1 277 ? -13.304 9.173 -8.502 1.00 95.69 277 HIS A N 1
ATOM 2221 C CA . HIS A 1 277 ? -13.668 8.316 -9.615 1.00 95.69 277 HIS A CA 1
ATOM 2222 C C . HIS A 1 277 ? -12.514 7.393 -10.043 1.00 95.69 277 HIS A C 1
ATOM 2224 O O . HIS A 1 277 ? -12.811 6.290 -10.497 1.00 95.69 277 HIS A O 1
ATOM 2230 N N . ILE A 1 278 ? -11.250 7.799 -9.853 1.00 96.75 278 ILE A N 1
ATOM 2231 C CA . ILE A 1 278 ? -10.021 7.058 -10.201 1.00 96.75 278 ILE A CA 1
ATOM 2232 C C . ILE A 1 278 ? -9.457 6.308 -8.987 1.00 96.75 278 ILE A C 1
ATOM 2234 O O . ILE A 1 278 ? -9.110 5.133 -9.091 1.00 96.75 278 ILE A O 1
ATOM 2238 N N . LEU A 1 279 ? -9.351 6.987 -7.841 1.00 98.12 279 LEU A N 1
ATOM 2239 C CA . LEU A 1 279 ? -8.750 6.468 -6.615 1.00 98.12 279 LEU A CA 1
ATOM 2240 C C . LEU A 1 279 ? -9.833 6.112 -5.596 1.00 98.12 279 LEU A C 1
ATOM 2242 O O . LEU A 1 279 ? -10.608 6.968 -5.162 1.00 98.12 279 LEU A O 1
ATOM 2246 N N . LYS A 1 280 ? -9.841 4.854 -5.162 1.00 98.50 280 LYS A N 1
ATOM 2247 C CA . LYS A 1 280 ? -10.721 4.353 -4.112 1.00 98.50 280 LYS A CA 1
ATOM 2248 C C . LYS A 1 280 ? -9.947 3.965 -2.864 1.00 98.50 280 LYS A C 1
ATOM 2250 O O . LYS A 1 280 ? -8.912 3.310 -2.943 1.00 98.50 280 LYS A O 1
ATOM 2255 N N . VAL A 1 281 ? -10.508 4.292 -1.706 1.00 98.19 281 VAL A N 1
ATOM 2256 C CA . VAL A 1 281 ? -10.148 3.651 -0.438 1.00 98.19 281 VAL A CA 1
ATOM 2257 C C . VAL A 1 281 ? -11.302 2.732 -0.076 1.00 98.19 281 VAL A C 1
ATOM 2259 O O . VAL A 1 281 ? -12.403 3.204 0.187 1.00 98.19 281 VAL A O 1
ATOM 2262 N N . ILE A 1 282 ? -11.076 1.425 -0.127 1.00 97.94 282 ILE A N 1
ATOM 2263 C CA . ILE A 1 282 ? -12.087 0.412 0.174 1.00 97.94 282 ILE A CA 1
ATOM 2264 C C . ILE A 1 282 ? -11.833 -0.083 1.592 1.00 97.94 282 ILE A C 1
ATOM 2266 O O . ILE A 1 282 ? -10.810 -0.720 1.847 1.00 97.94 282 ILE A O 1
ATOM 2270 N N . ASN A 1 283 ? -12.760 0.192 2.510 1.00 92.62 283 ASN A N 1
ATOM 2271 C CA . ASN A 1 283 ? -12.750 -0.400 3.844 1.00 92.62 283 ASN A CA 1
ATOM 2272 C C . ASN A 1 283 ? -13.357 -1.809 3.775 1.00 92.62 283 ASN A C 1
ATOM 2274 O O . ASN A 1 283 ? -14.570 -1.960 3.612 1.00 92.62 283 ASN A O 1
ATOM 2278 N N . ILE A 1 284 ? -12.509 -2.832 3.907 1.00 91.19 284 ILE A N 1
ATOM 2279 C CA . ILE A 1 284 ? -12.924 -4.234 3.828 1.00 91.19 284 ILE A CA 1
ATOM 2280 C C . ILE A 1 284 ? -13.930 -4.550 4.926 1.00 91.19 284 ILE A C 1
ATOM 2282 O O . ILE A 1 284 ? -15.007 -5.058 4.636 1.00 91.19 284 ILE A O 1
ATOM 2286 N N . ARG A 1 285 ? -13.649 -4.158 6.170 1.00 83.56 285 ARG A N 1
ATOM 2287 C CA . ARG A 1 285 ? -14.524 -4.478 7.303 1.00 83.56 285 ARG A CA 1
ATOM 2288 C C . ARG A 1 285 ? -15.928 -3.905 7.127 1.00 83.56 285 ARG A C 1
ATOM 2290 O O . ARG A 1 285 ? -16.892 -4.574 7.487 1.00 83.56 285 ARG A O 1
ATOM 2297 N N . GLU A 1 286 ? -16.064 -2.710 6.557 1.00 83.62 286 GLU A N 1
ATOM 2298 C CA . GLU A 1 286 ? -17.381 -2.117 6.288 1.00 83.62 286 GLU A CA 1
ATOM 2299 C C . GLU A 1 286 ? -18.153 -2.878 5.207 1.00 83.62 286 GLU A C 1
ATOM 2301 O O . GLU A 1 286 ? -19.321 -3.203 5.412 1.00 83.62 286 GLU A O 1
ATOM 2306 N N . ILE A 1 287 ? -17.515 -3.196 4.074 1.00 87.31 287 ILE A N 1
ATOM 2307 C CA . ILE A 1 287 ? -18.201 -3.867 2.959 1.00 87.31 287 ILE A CA 1
ATOM 2308 C C . ILE A 1 287 ? -18.466 -5.353 3.241 1.00 87.31 287 ILE A C 1
ATOM 2310 O O . ILE A 1 287 ? -19.419 -5.923 2.716 1.00 87.31 287 ILE A O 1
ATOM 2314 N N . SER A 1 288 ? -17.649 -5.990 4.083 1.00 83.75 288 SER A N 1
ATOM 2315 C CA . SER A 1 288 ? -17.727 -7.424 4.364 1.00 83.75 288 SER A CA 1
ATOM 2316 C C . SER A 1 288 ? -18.271 -7.763 5.753 1.00 83.75 288 SER A C 1
ATOM 2318 O O . SER A 1 288 ? -18.041 -8.880 6.221 1.00 83.75 288 SER A O 1
ATOM 2320 N N . TYR A 1 289 ? -18.973 -6.831 6.409 1.00 81.50 289 TYR A N 1
ATOM 2321 C CA . TYR A 1 289 ? -19.605 -7.012 7.727 1.00 81.50 289 TYR A CA 1
ATOM 2322 C C . TYR A 1 289 ? -18.640 -7.521 8.811 1.00 81.50 289 TYR A C 1
ATOM 2324 O O . TYR A 1 289 ? -18.929 -8.457 9.553 1.00 81.50 289 TYR A O 1
ATOM 2332 N N . GLY A 1 290 ? -17.462 -6.905 8.887 1.00 73.12 290 GLY A N 1
ATOM 2333 C CA . GLY A 1 290 ? -16.454 -7.155 9.916 1.00 73.12 290 GLY A CA 1
ATOM 2334 C C . GLY A 1 290 ? -15.386 -8.187 9.558 1.00 73.12 290 GLY A C 1
ATOM 2335 O O . GLY A 1 290 ? -14.394 -8.291 10.285 1.00 73.12 290 GLY A O 1
ATOM 2336 N N . ARG A 1 291 ? -15.546 -8.898 8.433 1.00 84.50 291 ARG A N 1
ATOM 2337 C CA . ARG A 1 291 ? -14.505 -9.772 7.865 1.00 84.50 291 ARG A CA 1
ATOM 2338 C C . ARG A 1 291 ? -13.262 -8.974 7.450 1.00 84.50 291 ARG A C 1
ATOM 2340 O O . ARG A 1 291 ? -13.302 -7.750 7.331 1.00 84.50 291 ARG A O 1
ATOM 2347 N N . ILE A 1 292 ? -12.159 -9.680 7.247 1.00 84.19 292 ILE A N 1
ATOM 2348 C CA . ILE A 1 292 ? -10.875 -9.129 6.802 1.00 84.19 292 ILE A CA 1
ATOM 2349 C C . ILE A 1 292 ? -10.479 -9.711 5.452 1.00 84.19 292 ILE A C 1
ATOM 2351 O O . ILE A 1 292 ? -10.955 -10.781 5.074 1.00 84.19 292 ILE A O 1
ATOM 2355 N N . LEU A 1 293 ? -9.570 -9.038 4.752 1.00 92.88 293 LEU A N 1
ATOM 2356 C CA . LEU A 1 293 ? -8.939 -9.586 3.562 1.00 92.88 293 LEU A CA 1
ATOM 2357 C C . LEU A 1 293 ? -7.654 -10.318 3.959 1.00 92.88 293 LEU A C 1
ATOM 2359 O O . LEU A 1 293 ? -6.750 -9.724 4.551 1.00 92.88 293 LEU A O 1
ATOM 2363 N N . ARG A 1 294 ? -7.575 -11.602 3.610 1.00 90.81 294 ARG A N 1
ATOM 2364 C CA . ARG A 1 294 ? -6.352 -12.405 3.690 1.00 90.81 294 ARG A CA 1
ATOM 2365 C C . ARG A 1 294 ? -5.775 -12.575 2.295 1.00 90.81 294 ARG A C 1
ATOM 2367 O O . ARG A 1 294 ? -6.523 -12.806 1.348 1.00 90.81 294 ARG A O 1
ATOM 2374 N N . ILE A 1 295 ? -4.454 -12.477 2.184 1.00 92.81 295 ILE A N 1
ATOM 2375 C CA . ILE A 1 295 ? -3.724 -12.726 0.942 1.00 92.81 295 ILE A CA 1
ATOM 2376 C C . ILE A 1 295 ? -2.671 -13.786 1.244 1.00 92.81 295 ILE A C 1
ATOM 2378 O O . ILE A 1 295 ? -1.770 -13.557 2.044 1.00 92.81 295 ILE A O 1
ATOM 2382 N N . LEU A 1 296 ? -2.817 -14.954 0.628 1.00 89.81 296 LEU A N 1
ATOM 2383 C CA . LEU A 1 296 ? -1.869 -16.057 0.747 1.00 89.81 296 LEU A CA 1
ATOM 2384 C C . LEU A 1 296 ? -1.073 -16.150 -0.543 1.00 89.81 296 LEU A C 1
ATOM 2386 O O . LEU A 1 296 ? -1.665 -16.106 -1.623 1.00 89.81 296 LEU A O 1
ATOM 2390 N N . MET A 1 297 ? 0.247 -16.279 -0.432 1.00 88.69 297 MET A N 1
ATOM 2391 C CA . MET A 1 297 ? 1.145 -16.408 -1.575 1.00 88.69 297 MET A CA 1
ATOM 2392 C C . MET A 1 297 ? 2.091 -17.582 -1.351 1.00 88.69 297 MET A C 1
ATOM 2394 O O . MET A 1 297 ? 2.812 -17.633 -0.352 1.00 88.69 297 MET A O 1
ATOM 2398 N N . ASN A 1 298 ? 2.065 -18.523 -2.287 1.00 84.50 298 ASN A N 1
ATOM 2399 C CA . ASN A 1 298 ? 2.825 -19.758 -2.233 1.00 84.50 298 ASN A CA 1
ATOM 2400 C C . ASN A 1 298 ? 3.590 -19.924 -3.549 1.00 84.50 298 ASN A C 1
ATOM 2402 O O . ASN A 1 298 ? 2.987 -20.124 -4.606 1.00 84.50 298 ASN A O 1
ATOM 2406 N N . SER A 1 299 ? 4.916 -19.813 -3.490 1.00 82.19 299 SER A N 1
ATOM 2407 C CA . SER A 1 299 ? 5.776 -19.950 -4.665 1.00 82.19 299 SER A CA 1
ATOM 2408 C C . SER A 1 299 ? 5.892 -21.393 -5.145 1.00 82.19 299 SER A C 1
ATOM 2410 O O . SER A 1 299 ? 6.065 -21.604 -6.339 1.00 82.19 299 SER A O 1
ATOM 2412 N N . ASP A 1 300 ? 5.779 -22.381 -4.251 1.00 78.31 300 ASP A N 1
ATOM 2413 C CA . ASP A 1 300 ? 5.888 -23.804 -4.606 1.00 78.31 300 ASP A CA 1
ATOM 2414 C C . ASP A 1 300 ? 4.690 -24.253 -5.455 1.00 78.31 300 ASP A C 1
ATOM 2416 O O . ASP A 1 300 ? 4.828 -25.069 -6.366 1.00 78.31 300 ASP A O 1
ATOM 2420 N N . GLU A 1 301 ? 3.511 -23.694 -5.171 1.00 81.06 301 GLU A N 1
ATOM 2421 C CA . GLU A 1 301 ? 2.290 -23.876 -5.965 1.00 81.06 301 GLU A CA 1
ATOM 2422 C C . GLU A 1 301 ? 2.151 -22.839 -7.097 1.00 81.06 301 GLU A C 1
ATOM 2424 O O . GLU A 1 301 ? 1.170 -22.881 -7.843 1.00 81.06 301 GLU A O 1
ATOM 2429 N N . GLU A 1 302 ? 3.103 -21.900 -7.211 1.00 84.00 302 GLU A N 1
ATOM 2430 C CA . GLU A 1 302 ? 3.040 -20.700 -8.059 1.00 84.00 302 GLU A CA 1
ATOM 2431 C C . GLU A 1 302 ? 1.669 -20.009 -7.991 1.00 84.00 302 GLU A C 1
ATOM 2433 O O . GLU A 1 302 ? 1.107 -19.601 -9.005 1.00 84.00 302 GLU A O 1
ATOM 2438 N N . GLN A 1 303 ? 1.083 -19.905 -6.798 1.00 90.06 303 GLN A N 1
ATOM 2439 C CA . GLN A 1 303 ? -0.297 -19.466 -6.633 1.00 90.06 303 GLN A CA 1
ATOM 2440 C C . GLN A 1 303 ? -0.426 -18.440 -5.511 1.00 90.06 303 GLN A C 1
ATOM 2442 O O . GLN A 1 303 ? 0.110 -18.607 -4.418 1.00 90.06 303 GLN A O 1
ATOM 2447 N N . ALA A 1 304 ? -1.190 -17.383 -5.775 1.00 92.56 304 ALA A N 1
ATOM 2448 C CA . ALA A 1 304 ? -1.683 -16.472 -4.755 1.00 92.56 304 ALA A CA 1
ATOM 2449 C C . ALA A 1 304 ? -3.212 -16.434 -4.760 1.00 92.56 304 ALA A C 1
ATOM 2451 O O . ALA A 1 304 ? -3.841 -16.546 -5.817 1.00 92.56 304 ALA A O 1
ATOM 2452 N N . VAL A 1 305 ? -3.812 -16.251 -3.587 1.00 94.12 305 VAL A N 1
ATOM 2453 C CA . VAL A 1 305 ? -5.255 -16.047 -3.433 1.00 94.12 305 VAL A CA 1
ATOM 2454 C C . VAL A 1 305 ? -5.530 -14.950 -2.417 1.00 94.12 305 VAL A C 1
ATOM 2456 O O . VAL A 1 305 ? -4.966 -14.940 -1.324 1.00 94.12 305 VAL A O 1
ATOM 2459 N N . ALA A 1 306 ? -6.419 -14.035 -2.782 1.00 95.31 306 ALA A N 1
ATOM 2460 C CA . ALA A 1 306 ? -6.948 -13.006 -1.908 1.00 95.31 306 ALA A CA 1
ATOM 2461 C C . ALA A 1 306 ? -8.427 -13.281 -1.649 1.00 95.31 306 ALA A C 1
ATOM 2463 O O . ALA A 1 306 ? -9.213 -13.361 -2.596 1.00 95.31 306 ALA A O 1
ATOM 2464 N N . PHE A 1 307 ? -8.805 -13.444 -0.382 1.00 94.31 307 PHE A N 1
ATOM 2465 C CA . PHE A 1 307 ? -10.167 -13.808 -0.003 1.00 94.31 307 PHE A CA 1
ATOM 2466 C C . PHE A 1 307 ? -10.610 -13.193 1.327 1.00 94.31 307 PHE A C 1
ATOM 2468 O O . PHE A 1 307 ? -9.791 -12.858 2.187 1.00 94.31 307 PHE A O 1
ATOM 2475 N N . LEU A 1 308 ? -11.923 -13.039 1.490 1.00 92.12 308 LEU A N 1
ATOM 2476 C CA . LEU A 1 308 ? -12.539 -12.549 2.720 1.00 92.12 308 LEU A CA 1
ATOM 2477 C C . LEU A 1 308 ? -12.644 -13.671 3.757 1.00 92.12 308 LEU A C 1
ATOM 2479 O O . LEU A 1 308 ? -13.119 -14.760 3.454 1.00 92.12 308 LEU A O 1
ATOM 2483 N N . SER A 1 309 ? -12.239 -13.392 4.995 1.00 85.06 309 SER A N 1
ATOM 2484 C CA . SER A 1 309 ? -12.264 -14.358 6.100 1.00 85.06 309 SER A CA 1
ATOM 2485 C C . SER A 1 309 ? -12.817 -13.745 7.384 1.00 85.06 309 SER A C 1
ATOM 2487 O O . SER A 1 309 ? -12.631 -12.556 7.653 1.00 85.06 309 SER A O 1
ATOM 2489 N N . GLN A 1 310 ? -13.494 -14.570 8.185 1.00 72.12 310 GLN A N 1
ATOM 2490 C CA . GLN A 1 310 ? -13.997 -14.211 9.515 1.00 72.12 310 GLN A CA 1
ATOM 2491 C C . GLN A 1 310 ? -12.901 -14.298 10.591 1.00 72.12 310 GLN A C 1
ATOM 2493 O O . GLN A 1 310 ? -12.961 -13.579 11.586 1.00 72.12 310 GLN A O 1
ATOM 2498 N N . ASP A 1 311 ? -11.896 -15.147 10.365 1.00 57.53 311 ASP A N 1
ATOM 2499 C CA . ASP A 1 311 ? -10.859 -15.464 11.343 1.00 57.53 311 ASP A CA 1
ATOM 2500 C C . ASP A 1 311 ? -9.730 -14.429 11.340 1.00 57.53 311 ASP A C 1
ATOM 2502 O O . ASP A 1 311 ? -9.027 -14.261 10.340 1.00 57.53 311 ASP A O 1
ATOM 2506 N N . ILE A 1 312 ? -9.494 -13.808 12.499 1.00 49.84 312 ILE A N 1
ATOM 2507 C CA . ILE A 1 312 ? -8.145 -13.404 12.901 1.00 49.84 312 ILE A CA 1
ATOM 2508 C C . ILE A 1 312 ? -7.479 -14.721 13.295 1.00 49.84 312 ILE A C 1
ATOM 2510 O O . ILE A 1 312 ? -7.750 -15.235 14.374 1.00 49.84 312 ILE A O 1
ATOM 2514 N N . VAL A 1 313 ? -6.699 -15.334 12.406 1.00 42.38 313 VAL A N 1
ATOM 2515 C CA . VAL A 1 313 ? -5.949 -16.537 12.785 1.00 42.38 313 VAL A CA 1
ATOM 2516 C C . VAL A 1 313 ? -5.034 -16.158 13.952 1.00 42.38 313 VAL A C 1
ATOM 2518 O O . VAL A 1 313 ? -4.149 -15.318 13.790 1.00 42.38 313 VAL A O 1
ATOM 2521 N N . GLU A 1 314 ? -5.270 -16.750 15.127 1.00 35.44 314 GLU A N 1
ATOM 2522 C CA . GLU A 1 314 ? -4.240 -16.896 16.151 1.00 35.44 314 GLU A CA 1
ATOM 2523 C C . GLU A 1 314 ? -3.090 -17.647 15.487 1.00 35.44 314 GLU A C 1
ATOM 2525 O O . GLU A 1 314 ? -3.247 -18.797 15.072 1.00 35.44 314 GLU A O 1
ATOM 2530 N N . GLU A 1 315 ? -1.966 -16.965 15.290 1.00 36.69 315 GLU A N 1
ATOM 2531 C CA . GLU A 1 315 ? -0.800 -17.550 14.647 1.00 36.69 315 GLU A CA 1
ATOM 2532 C C . GLU A 1 315 ? -0.433 -18.883 15.294 1.00 36.69 315 GLU A C 1
ATOM 2534 O O . GLU A 1 315 ? -0.031 -18.960 16.457 1.00 36.69 315 GLU A O 1
ATOM 2539 N N . SER A 1 316 ? -0.477 -19.946 14.496 1.00 32.88 316 SER A N 1
ATOM 2540 C CA . SER A 1 316 ? 0.338 -21.117 14.760 1.00 32.88 316 SER A CA 1
ATOM 2541 C C . SER A 1 316 ? 1.796 -20.666 14.797 1.00 32.88 316 SER A C 1
ATOM 2543 O O . SER A 1 316 ? 2.350 -20.225 13.793 1.00 32.88 316 SER A O 1
ATOM 2545 N N . THR A 1 317 ? 2.384 -20.767 15.985 1.00 33.72 317 THR A N 1
ATOM 2546 C CA . THR A 1 317 ? 3.771 -20.474 16.341 1.00 33.72 317 THR A CA 1
ATOM 2547 C C . THR A 1 317 ? 4.774 -20.808 15.232 1.00 33.72 317 THR A C 1
ATOM 2549 O O . THR A 1 317 ? 5.228 -21.946 15.099 1.00 33.72 317 THR A O 1
ATOM 2552 N N . SER A 1 318 ? 5.198 -19.782 14.503 1.00 32.97 318 SER A N 1
ATOM 2553 C CA . SER A 1 318 ? 6.509 -19.730 13.862 1.00 32.97 318 SER A CA 1
ATOM 2554 C C . SER A 1 318 ? 7.121 -18.374 14.173 1.00 32.97 318 SER A C 1
ATOM 2556 O O . SER A 1 318 ? 6.725 -17.335 13.657 1.00 32.97 318 SER A O 1
ATOM 2558 N N . SER A 1 319 ? 8.071 -18.416 15.098 1.00 40.66 319 SER A N 1
ATOM 2559 C CA . SER A 1 319 ? 8.929 -17.321 15.517 1.00 40.66 319 SER A CA 1
ATOM 2560 C C . SER A 1 319 ? 9.666 -16.722 14.320 1.00 40.66 319 SER A C 1
ATOM 2562 O O . SER A 1 319 ? 10.675 -17.274 13.887 1.00 40.66 319 SER A O 1
ATOM 2564 N N . ASN A 1 320 ? 9.153 -15.618 13.781 1.00 35.25 320 ASN A N 1
ATOM 2565 C CA . ASN A 1 320 ? 9.880 -14.352 13.683 1.00 35.25 320 ASN A CA 1
ATOM 2566 C C . ASN A 1 320 ? 9.030 -13.294 12.961 1.00 35.25 320 ASN A C 1
ATOM 2568 O O . ASN A 1 320 ? 8.760 -13.395 11.769 1.00 35.25 320 ASN A O 1
ATOM 2572 N N . SER A 1 321 ? 8.718 -12.227 13.704 1.00 34.09 321 SER A N 1
ATOM 2573 C CA . SER A 1 321 ? 8.196 -10.923 13.260 1.00 34.09 321 SER A CA 1
ATOM 2574 C C . SER A 1 321 ? 6.688 -10.716 13.078 1.00 34.09 321 SER A C 1
ATOM 2576 O O . SER A 1 321 ? 6.285 -9.828 12.336 1.00 34.09 321 SER A O 1
ATOM 2578 N N . ASN A 1 322 ? 5.864 -11.343 13.917 1.00 37.25 322 ASN A N 1
ATOM 2579 C CA . ASN A 1 322 ? 4.647 -10.675 14.377 1.00 37.25 322 ASN A CA 1
ATOM 2580 C C . ASN A 1 322 ? 4.970 -9.805 15.591 1.00 37.25 322 ASN A C 1
ATOM 2582 O O . ASN A 1 322 ? 4.666 -10.110 16.744 1.00 37.25 322 ASN A O 1
ATOM 2586 N N . ILE A 1 323 ? 5.611 -8.669 15.318 1.00 40.41 323 ILE A N 1
ATOM 2587 C CA . ILE A 1 323 ? 5.436 -7.515 16.192 1.00 40.41 323 ILE A CA 1
ATOM 2588 C C . ILE A 1 323 ? 3.997 -7.070 15.928 1.00 40.41 323 ILE A C 1
ATOM 2590 O O . ILE A 1 323 ? 3.750 -6.192 15.102 1.00 40.41 323 ILE A O 1
ATOM 2594 N N . ILE A 1 324 ? 3.032 -7.689 16.621 1.00 46.28 324 ILE A N 1
ATOM 2595 C CA . ILE A 1 324 ? 1.804 -6.984 16.998 1.00 46.28 324 ILE A CA 1
ATOM 2596 C C . ILE A 1 324 ? 2.304 -5.615 17.439 1.00 46.28 324 ILE A C 1
ATOM 2598 O O . ILE A 1 324 ? 3.182 -5.553 18.299 1.00 46.28 324 ILE A O 1
ATOM 2602 N N . ASN A 1 325 ? 1.888 -4.544 16.767 1.00 57.00 325 ASN A N 1
ATOM 2603 C CA . ASN A 1 325 ? 2.470 -3.220 16.959 1.00 57.00 325 ASN A CA 1
ATOM 2604 C C . ASN A 1 325 ? 2.002 -2.665 18.319 1.00 57.00 325 ASN A C 1
ATOM 2606 O O . ASN A 1 325 ? 1.176 -1.759 18.396 1.00 57.00 325 ASN A O 1
ATOM 2610 N N . LEU A 1 326 ? 2.487 -3.273 19.407 1.00 56.94 326 LEU A N 1
ATOM 2611 C CA . LEU A 1 326 ? 2.278 -2.904 20.801 1.00 56.94 326 LEU A CA 1
ATOM 2612 C C . LEU A 1 326 ? 2.596 -1.422 20.968 1.00 56.94 326 LEU A C 1
ATOM 2614 O O . LEU A 1 326 ? 1.810 -0.684 21.548 1.00 56.94 326 LEU A O 1
ATOM 2618 N N . ALA A 1 327 ? 3.688 -0.968 20.346 1.00 61.09 327 ALA A N 1
ATOM 2619 C CA . ALA A 1 327 ? 4.077 0.435 20.322 1.00 61.09 327 ALA A CA 1
ATOM 2620 C C . ALA A 1 327 ? 2.985 1.337 19.722 1.00 61.09 327 ALA A C 1
ATOM 2622 O O . ALA A 1 327 ? 2.715 2.411 20.258 1.00 61.09 327 ALA A O 1
ATOM 2623 N N . GLU A 1 328 ? 2.310 0.918 18.649 1.00 76.50 328 GLU A N 1
ATOM 2624 C CA . GLU A 1 328 ? 1.184 1.666 18.083 1.00 76.50 328 GLU A CA 1
ATOM 2625 C C . GLU A 1 328 ? -0.065 1.605 18.969 1.00 76.50 328 GLU A C 1
ATOM 2627 O O . GLU A 1 328 ? -0.710 2.637 19.158 1.00 76.50 328 GLU A O 1
ATOM 2632 N N . SER A 1 329 ? -0.400 0.438 19.530 1.00 80.38 329 SER A N 1
ATOM 2633 C CA . SER A 1 329 ? -1.554 0.284 20.435 1.00 80.38 329 SER A CA 1
ATOM 2634 C C . SER A 1 329 ? -1.410 1.155 21.680 1.00 80.38 329 SER A C 1
ATOM 2636 O O . SER A 1 329 ? -2.360 1.848 22.054 1.00 80.38 329 SER A O 1
ATOM 2638 N N . GLN A 1 330 ? -0.203 1.182 22.244 1.00 87.06 330 GLN A N 1
ATOM 2639 C CA . GLN A 1 330 ? 0.208 2.041 23.345 1.00 87.06 330 GLN A CA 1
ATOM 2640 C C . GLN A 1 330 ? 0.144 3.523 22.959 1.00 87.06 330 GLN A C 1
ATOM 2642 O O . GLN A 1 330 ? -0.541 4.311 23.611 1.00 87.06 330 GLN A O 1
ATOM 2647 N N . THR A 1 331 ? 0.808 3.912 21.866 1.00 84.38 331 THR A N 1
ATOM 2648 C CA . THR A 1 331 ? 0.878 5.318 21.429 1.00 84.38 331 THR A CA 1
ATOM 2649 C C . THR A 1 331 ? -0.507 5.878 21.116 1.00 84.38 331 THR A C 1
ATOM 2651 O O . THR A 1 331 ? -0.812 7.021 21.457 1.00 84.38 331 THR A O 1
ATOM 2654 N N . TRP A 1 332 ? -1.361 5.091 20.459 1.00 90.19 332 TRP A N 1
ATOM 2655 C CA . TRP A 1 332 ? -2.713 5.518 20.123 1.00 90.19 332 TRP A CA 1
ATOM 2656 C C . TRP A 1 332 ? -3.568 5.708 21.378 1.00 90.19 332 TRP A C 1
ATOM 2658 O O . TRP A 1 332 ? -4.182 6.763 21.516 1.00 90.19 332 TRP A O 1
ATOM 2668 N N . ARG A 1 333 ? -3.558 4.751 22.317 1.00 94.19 333 ARG A N 1
ATOM 2669 C CA . ARG A 1 333 ? -4.306 4.867 23.580 1.00 94.19 333 ARG A CA 1
ATOM 2670 C C . ARG A 1 333 ? -3.866 6.064 24.404 1.00 94.19 333 ARG A C 1
ATOM 2672 O O . ARG A 1 333 ? -4.722 6.806 24.869 1.00 94.19 333 ARG A O 1
ATOM 2679 N N . LEU A 1 334 ? -2.561 6.314 24.505 1.00 92.62 334 LEU A N 1
ATOM 2680 C CA . LEU A 1 334 ? -2.050 7.493 25.202 1.00 92.62 334 LEU A CA 1
ATOM 2681 C C . LEU A 1 334 ? -2.551 8.797 24.558 1.00 92.62 334 LEU A C 1
ATOM 2683 O O . LEU A 1 334 ? -3.046 9.676 25.256 1.00 92.62 334 LEU A O 1
ATOM 2687 N N . ARG A 1 335 ? -2.518 8.897 23.222 1.00 90.38 335 ARG A N 1
ATOM 2688 C CA . ARG A 1 335 ? -3.066 10.063 22.504 1.00 90.38 335 ARG A CA 1
ATOM 2689 C C . ARG A 1 335 ? -4.570 10.227 22.711 1.00 90.38 335 ARG A C 1
ATOM 2691 O O . ARG A 1 335 ? -5.042 11.354 22.816 1.00 90.38 335 ARG A O 1
ATOM 2698 N N . MET A 1 336 ? -5.331 9.131 22.737 1.00 95.50 336 MET A N 1
ATOM 2699 C CA . MET A 1 336 ? -6.773 9.183 23.002 1.00 95.50 336 MET A CA 1
ATOM 2700 C C . MET A 1 336 ? -7.062 9.580 24.449 1.00 95.50 336 MET A C 1
ATOM 2702 O O . MET A 1 336 ? -7.997 10.340 24.678 1.00 95.50 336 MET A O 1
ATOM 2706 N N . ALA A 1 337 ? -6.232 9.146 25.400 1.00 96.69 337 ALA A N 1
ATOM 2707 C CA . ALA A 1 337 ? -6.321 9.573 26.788 1.00 96.69 337 ALA A CA 1
ATOM 2708 C C . ALA A 1 337 ? -6.101 11.091 26.921 1.00 96.69 337 ALA A C 1
ATOM 2710 O O . ALA A 1 337 ? -6.905 11.787 27.534 1.00 96.69 337 ALA A O 1
ATOM 2711 N N . GLU A 1 338 ? -5.057 11.624 26.280 1.00 93.81 338 GLU A N 1
ATOM 2712 C CA . GLU A 1 338 ? -4.779 13.066 26.247 1.00 93.81 338 GLU A CA 1
ATOM 2713 C C . GLU A 1 338 ? -5.894 13.852 25.541 1.00 93.81 338 GLU A C 1
ATOM 2715 O O . GLU A 1 338 ? -6.317 14.902 26.023 1.00 93.81 338 GLU A O 1
ATOM 2720 N N . ALA A 1 339 ? -6.411 13.342 24.418 1.00 94.88 339 ALA A N 1
ATOM 2721 C CA . ALA A 1 339 ? -7.517 13.966 23.694 1.00 94.88 339 ALA A CA 1
ATOM 2722 C C . ALA A 1 339 ? -8.803 14.010 24.530 1.00 94.88 339 ALA A C 1
ATOM 2724 O O . ALA A 1 339 ? -9.454 15.052 24.574 1.00 94.88 339 ALA A O 1
ATOM 2725 N N . PHE A 1 340 ? -9.138 12.917 25.224 1.00 96.44 340 PHE A N 1
ATOM 2726 C CA . PHE A 1 340 ? -10.269 12.865 26.146 1.00 96.44 340 PHE A CA 1
ATOM 2727 C C . PHE A 1 340 ? -10.139 13.961 27.209 1.00 96.44 340 PHE A C 1
ATOM 2729 O O . PHE A 1 340 ? -11.010 14.828 27.295 1.00 96.44 340 PHE A O 1
ATOM 2736 N N . VAL A 1 341 ? -9.008 14.000 27.926 1.00 96.06 341 VAL A N 1
ATOM 2737 C CA . VAL A 1 341 ? -8.756 14.978 28.998 1.00 96.06 341 VAL A CA 1
ATOM 2738 C C . VAL A 1 341 ? -8.820 16.422 28.496 1.00 96.06 341 VAL A C 1
ATOM 2740 O O . VAL A 1 341 ? -9.467 17.255 29.126 1.00 96.06 341 VAL A O 1
ATOM 2743 N N . ASN A 1 342 ? -8.244 16.718 27.328 1.00 94.19 342 ASN A N 1
ATOM 2744 C CA . ASN A 1 342 ? -8.251 18.065 26.745 1.00 94.19 342 ASN A CA 1
ATOM 2745 C C . ASN A 1 342 ? -9.652 18.590 26.386 1.00 94.19 342 ASN A C 1
ATOM 2747 O O . ASN A 1 342 ? -9.823 19.793 26.189 1.00 94.19 342 ASN A O 1
ATOM 2751 N N . THR A 1 343 ? -10.652 17.712 26.278 1.00 94.75 343 THR A N 1
ATOM 2752 C CA . THR A 1 343 ? -12.042 18.106 25.993 1.00 94.75 343 THR A CA 1
ATOM 2753 C C . THR A 1 343 ? -12.929 18.185 27.232 1.00 94.75 343 THR A C 1
ATOM 2755 O O . THR A 1 343 ? -14.069 18.645 27.132 1.00 94.75 343 THR A O 1
ATOM 2758 N N . ILE A 1 344 ? -12.426 17.772 28.399 1.00 94.56 344 ILE A N 1
ATOM 2759 C CA . ILE A 1 344 ? -13.169 17.847 29.656 1.00 94.56 344 ILE A CA 1
ATOM 2760 C C . ILE A 1 344 ? -13.365 19.315 30.044 1.00 94.56 344 ILE A C 1
ATOM 2762 O O . ILE A 1 344 ? -12.419 20.095 30.148 1.00 94.56 344 ILE A O 1
ATOM 2766 N N . ASN A 1 345 ? -14.608 19.686 30.348 1.00 92.56 345 ASN A N 1
ATOM 2767 C CA . ASN A 1 345 ? -14.906 20.963 30.984 1.00 92.56 345 ASN A CA 1
ATOM 2768 C C . ASN A 1 345 ? -14.831 20.815 32.513 1.00 92.56 345 ASN A C 1
ATOM 2770 O O . ASN A 1 345 ? -15.836 20.552 33.174 1.00 92.56 345 ASN A O 1
ATOM 2774 N N . ALA A 1 346 ? -13.623 20.964 33.061 1.00 92.25 346 ALA A N 1
ATOM 2775 C CA . ALA A 1 346 ? -13.333 20.711 34.474 1.00 92.25 346 ALA A CA 1
ATOM 2776 C C . ALA A 1 346 ? -14.187 21.556 35.430 1.00 92.25 346 ALA A C 1
ATOM 2778 O O . ALA A 1 346 ? -14.681 21.051 36.435 1.00 92.25 346 ALA A O 1
ATOM 2779 N N . SER A 1 347 ? -14.409 22.829 35.087 1.00 91.06 347 SER A N 1
ATOM 2780 C CA . SER A 1 347 ? -15.200 23.748 35.908 1.00 91.06 347 SER A CA 1
ATOM 2781 C C . SER A 1 347 ? -16.690 23.417 35.884 1.00 91.06 347 SER A C 1
ATOM 2783 O O . SER A 1 347 ? -17.348 23.563 36.909 1.00 91.06 347 SER A O 1
ATOM 2785 N N . LYS A 1 348 ? -17.223 22.925 34.754 1.00 92.06 348 LYS A N 1
ATOM 2786 C CA . LYS A 1 348 ? -18.620 22.472 34.664 1.00 92.06 348 LYS A CA 1
ATOM 2787 C C . LYS A 1 348 ? -18.892 21.278 35.581 1.00 92.06 348 LYS A C 1
ATOM 2789 O O . LYS A 1 348 ? -19.956 21.233 36.183 1.00 92.06 348 LYS A O 1
ATOM 2794 N N . PHE A 1 349 ? -17.964 20.326 35.651 1.00 93.12 349 PHE A N 1
ATOM 2795 C CA . PHE A 1 349 ? -18.147 19.064 36.379 1.00 93.12 349 PHE A CA 1
ATOM 2796 C C . PHE A 1 349 ? -17.503 19.048 37.775 1.00 93.12 349 PHE A C 1
ATOM 2798 O O . PHE A 1 349 ? -17.536 18.021 38.448 1.00 93.12 349 PHE A O 1
ATOM 2805 N N . ASN A 1 350 ? -16.916 20.169 38.206 1.00 93.44 350 ASN A N 1
ATOM 2806 C CA . ASN A 1 350 ? -16.189 20.308 39.469 1.00 93.44 350 ASN A CA 1
ATOM 2807 C C . ASN A 1 350 ? -15.112 19.221 39.675 1.00 93.44 350 ASN A C 1
ATOM 2809 O O . ASN A 1 350 ? -15.016 18.594 40.734 1.00 93.44 350 ASN A O 1
ATOM 2813 N N . ILE A 1 351 ? -14.337 18.970 38.616 1.00 94.88 351 ILE A N 1
ATOM 2814 C CA . ILE A 1 351 ? -13.242 17.993 38.602 1.00 94.88 351 ILE A CA 1
ATOM 2815 C C . ILE A 1 351 ? -11.977 18.664 39.141 1.00 94.88 351 ILE A C 1
ATOM 2817 O O . ILE A 1 351 ? -11.530 19.675 38.600 1.00 94.88 351 ILE A O 1
ATOM 2821 N N . GLU A 1 352 ? -11.393 18.081 40.186 1.00 93.12 352 GLU A N 1
ATOM 2822 C CA . GLU A 1 352 ? -10.148 18.545 40.811 1.00 93.12 352 GLU A CA 1
ATOM 2823 C C . GLU A 1 352 ? -8.906 17.879 40.201 1.00 93.12 352 GLU A C 1
ATOM 2825 O O . GLU A 1 352 ? -7.817 18.467 40.160 1.00 93.12 352 GLU A O 1
ATOM 2830 N N . GLY A 1 353 ? -9.056 16.652 39.701 1.00 93.81 353 GLY A N 1
ATOM 2831 C CA . GLY A 1 353 ? -7.979 16.006 38.972 1.00 93.81 353 GLY A CA 1
ATOM 2832 C C . GLY A 1 353 ? -8.395 14.780 38.178 1.00 93.81 353 GLY A C 1
ATOM 2833 O O . GLY A 1 353 ? -9.332 14.066 38.539 1.00 93.81 353 GLY A O 1
ATOM 2834 N N . VAL A 1 354 ? -7.654 14.531 37.100 1.00 96.12 354 VAL A N 1
ATOM 2835 C CA . VAL A 1 354 ? -7.799 13.334 36.262 1.00 96.12 354 VAL A CA 1
ATOM 2836 C C . VAL A 1 354 ? -6.470 12.604 36.201 1.00 96.12 354 VAL A C 1
ATOM 2838 O O . VAL A 1 354 ? -5.441 13.185 35.851 1.00 96.12 354 VAL A O 1
ATOM 2841 N N . TYR A 1 355 ? -6.497 11.317 36.521 1.00 95.81 355 TYR A N 1
ATOM 2842 C CA . TYR A 1 355 ? -5.312 10.487 36.662 1.00 95.81 355 TYR A CA 1
ATOM 2843 C C . TYR A 1 355 ? -5.409 9.289 35.724 1.00 95.81 355 TYR A C 1
ATOM 2845 O O . TYR A 1 355 ? -6.391 8.552 35.750 1.00 95.81 355 TYR A O 1
ATOM 2853 N N . LEU A 1 356 ? -4.383 9.098 34.896 1.00 96.12 356 LEU A N 1
ATOM 2854 C CA . LEU A 1 356 ? -4.234 7.926 34.040 1.00 96.12 356 LEU A CA 1
ATOM 2855 C C . LEU A 1 356 ? -3.587 6.791 34.834 1.00 96.12 356 LEU A C 1
ATOM 2857 O O . LEU A 1 356 ? -2.563 7.003 35.493 1.00 96.12 356 LEU A O 1
ATOM 2861 N N . THR A 1 357 ? -4.166 5.598 34.747 1.00 93.06 357 THR A N 1
ATOM 2862 C CA . THR A 1 357 ? -3.706 4.399 35.458 1.00 93.06 357 THR A CA 1
ATOM 2863 C C . THR A 1 357 ? -3.637 3.196 34.504 1.00 93.06 357 THR A C 1
ATOM 2865 O O . THR A 1 357 ? -3.738 3.353 33.284 1.00 93.06 357 THR A O 1
ATOM 2868 N N . GLY A 1 358 ? -3.393 2.005 35.055 1.00 91.56 358 GLY A N 1
ATOM 2869 C CA . GLY A 1 358 ? -3.515 0.746 34.327 1.00 91.56 358 GLY A CA 1
ATOM 2870 C C . GLY A 1 358 ? -2.546 0.584 33.158 1.00 91.56 358 GLY A C 1
ATOM 2871 O O . GLY A 1 358 ? -1.416 1.078 33.187 1.00 91.56 358 GLY A O 1
ATOM 2872 N N . SER A 1 359 ? -2.961 -0.175 32.143 1.00 90.81 359 SER A N 1
ATOM 2873 C CA . SER A 1 359 ? -2.038 -0.682 31.113 1.00 90.81 359 SER A CA 1
ATOM 2874 C C . SER A 1 359 ? -1.381 0.422 30.273 1.00 90.81 359 SER A C 1
ATOM 2876 O O . SER A 1 359 ? -0.203 0.349 29.921 1.00 90.81 359 SER A O 1
ATOM 2878 N N . VAL A 1 360 ? -2.119 1.503 30.011 1.00 92.06 360 VAL A N 1
ATOM 2879 C CA . VAL A 1 360 ? -1.610 2.661 29.266 1.00 92.06 360 VAL A CA 1
ATOM 2880 C C . VAL A 1 360 ? -0.569 3.424 30.085 1.00 92.06 360 VAL A C 1
ATOM 2882 O O . VAL A 1 360 ? 0.426 3.877 29.522 1.00 92.06 360 VAL A O 1
ATOM 2885 N N . PHE A 1 361 ? -0.757 3.540 31.404 1.00 91.19 361 PHE A N 1
ATOM 2886 C CA . PHE A 1 361 ? 0.230 4.145 32.302 1.00 91.19 361 PHE A CA 1
ATOM 2887 C C . PHE A 1 361 ? 1.510 3.301 32.415 1.00 91.19 361 PHE A C 1
ATOM 2889 O O . PHE A 1 361 ? 2.603 3.859 32.389 1.00 91.19 361 PHE A O 1
ATOM 2896 N N . TYR A 1 362 ? 1.385 1.972 32.493 1.00 85.56 362 TYR A N 1
ATOM 2897 C CA . TYR A 1 362 ? 2.522 1.043 32.590 1.00 85.56 362 TYR A CA 1
ATOM 2898 C C . TYR A 1 362 ? 3.193 0.714 31.245 1.00 85.56 362 TYR A C 1
ATOM 2900 O O . TYR A 1 362 ? 4.072 -0.145 31.194 1.00 85.56 362 TYR A O 1
ATOM 2908 N N . GLU A 1 363 ? 2.793 1.390 30.168 1.00 87.19 363 GLU A N 1
ATOM 2909 C CA . GLU A 1 363 ? 3.338 1.231 28.815 1.00 87.19 363 GLU A CA 1
ATOM 2910 C C . GLU A 1 363 ? 3.240 -0.187 28.232 1.00 87.19 363 GLU A C 1
ATOM 2912 O O . GLU A 1 363 ? 4.054 -0.598 27.404 1.00 87.19 363 GLU A O 1
ATOM 2917 N N . ASN A 1 364 ? 2.218 -0.942 28.633 1.00 84.81 364 ASN A N 1
ATOM 2918 C CA . ASN A 1 364 ? 1.991 -2.313 28.181 1.00 84.81 364 ASN A CA 1
ATOM 2919 C C . ASN A 1 364 ? 0.595 -2.517 27.571 1.00 84.81 364 ASN A C 1
ATOM 2921 O O . ASN A 1 364 ? 0.076 -3.635 27.583 1.00 84.81 364 ASN A O 1
ATOM 2925 N N . ALA A 1 365 ? -0.014 -1.456 27.032 1.00 85.50 365 ALA A N 1
ATOM 2926 C CA . ALA A 1 365 ? -1.346 -1.543 26.454 1.00 85.50 365 ALA A CA 1
ATOM 2927 C C . ALA A 1 365 ? -1.372 -2.360 25.152 1.00 85.50 365 ALA A C 1
ATOM 2929 O O . ALA A 1 365 ? -0.621 -2.128 24.199 1.00 85.50 365 ALA A O 1
ATOM 2930 N N . MET A 1 366 ? -2.319 -3.287 25.111 1.00 84.50 366 MET A N 1
ATOM 2931 C CA . MET A 1 366 ? -2.596 -4.206 24.018 1.00 84.50 366 MET A CA 1
ATOM 2932 C C . MET A 1 366 ? -3.756 -3.695 23.150 1.00 84.50 366 MET A C 1
ATOM 2934 O O . MET A 1 366 ? -4.469 -2.768 23.543 1.00 84.50 366 MET A O 1
ATOM 2938 N N . PRO A 1 367 ? -3.991 -4.273 21.957 1.00 77.69 367 PRO A N 1
ATOM 2939 C CA . PRO A 1 367 ? -5.098 -3.863 21.090 1.00 77.69 367 PRO A CA 1
ATOM 2940 C C . PRO A 1 367 ? -6.506 -4.013 21.710 1.00 77.69 367 PRO A C 1
ATOM 2942 O O . PRO A 1 367 ? -7.443 -3.353 21.248 1.00 77.69 367 PRO A O 1
ATOM 2945 N N . ASP A 1 368 ? -6.651 -4.828 22.756 1.00 84.69 368 ASP A N 1
ATOM 2946 C CA . ASP A 1 368 ? -7.857 -5.059 23.563 1.00 84.69 368 ASP A CA 1
ATOM 2947 C C . ASP A 1 368 ? -7.859 -4.315 24.917 1.00 84.69 368 ASP A C 1
ATOM 2949 O O . ASP A 1 368 ? -8.856 -4.353 25.643 1.00 84.69 368 ASP A O 1
ATOM 2953 N N . SER A 1 369 ? -6.791 -3.589 25.258 1.00 91.00 369 SER A N 1
ATOM 2954 C CA . SER A 1 369 ? -6.725 -2.802 26.495 1.00 91.00 369 SER A CA 1
ATOM 2955 C C . SER A 1 369 ? -7.720 -1.637 26.497 1.00 91.00 369 SER A C 1
ATOM 2957 O O . SER A 1 369 ? -8.036 -1.051 25.460 1.00 91.00 369 SER A O 1
ATOM 2959 N N . ASP A 1 370 ? -8.211 -1.298 27.676 1.00 95.88 370 ASP A N 1
ATOM 2960 C CA . ASP A 1 370 ? -8.900 -0.052 28.026 1.00 95.88 370 ASP A CA 1
ATOM 2961 C C . ASP A 1 370 ? -7.898 1.081 28.290 1.00 95.88 370 ASP A C 1
ATOM 2963 O O . ASP A 1 370 ? -6.679 0.926 28.182 1.00 95.88 370 ASP A O 1
ATOM 2967 N N . ILE A 1 371 ? -8.453 2.255 28.565 1.00 97.06 371 ILE A N 1
ATOM 2968 C CA . ILE A 1 371 ? -7.794 3.435 29.091 1.00 97.06 371 ILE A CA 1
ATOM 2969 C C . ILE A 1 371 ? -8.423 3.698 30.459 1.00 97.06 371 ILE A C 1
ATOM 2971 O O . ILE A 1 371 ? -9.576 4.128 30.539 1.00 97.06 371 ILE A O 1
ATOM 2975 N N . ASP A 1 372 ? -7.657 3.431 31.512 1.00 97.31 372 ASP A N 1
ATOM 2976 C CA . ASP A 1 372 ? -8.121 3.530 32.892 1.00 97.31 372 ASP A CA 1
ATOM 2977 C C . ASP A 1 372 ? -7.929 4.945 33.441 1.00 97.31 372 ASP A C 1
ATOM 2979 O O . ASP A 1 372 ? -6.802 5.443 33.564 1.00 97.31 372 ASP A O 1
ATOM 2983 N N . PHE A 1 373 ? -9.030 5.577 33.829 1.00 97.44 373 PHE A N 1
ATOM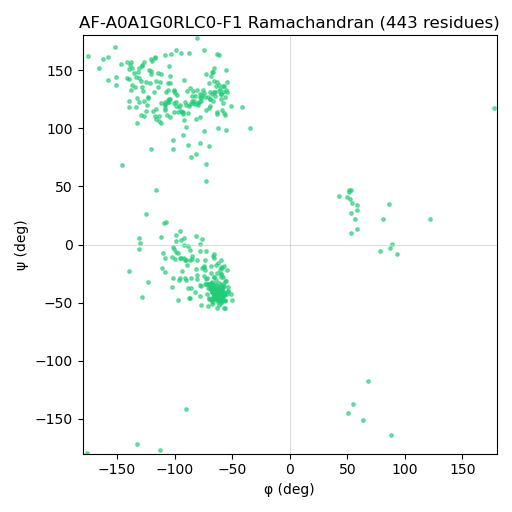 2984 C CA . PHE A 1 373 ? -9.051 6.885 34.463 1.00 97.44 373 PHE A CA 1
ATOM 2985 C C . PHE A 1 373 ? -9.564 6.811 35.896 1.00 97.44 373 PHE A C 1
ATOM 2987 O O . PHE A 1 373 ? -10.612 6.231 36.172 1.00 97.44 373 PHE A O 1
ATOM 2994 N N . LEU A 1 374 ? -8.864 7.504 36.791 1.00 95.62 374 LEU A N 1
ATOM 2995 C CA . LEU A 1 374 ? -9.358 7.864 38.113 1.00 95.62 374 LEU A CA 1
ATOM 2996 C C . LEU A 1 374 ? -9.636 9.371 38.135 1.00 95.62 374 LEU A C 1
ATOM 2998 O O . LEU A 1 374 ? -8.745 10.175 37.852 1.00 95.62 374 LEU A O 1
ATOM 3002 N N . ILE A 1 375 ? -10.872 9.751 38.442 1.00 95.62 375 ILE A N 1
ATOM 3003 C CA . ILE A 1 375 ? -11.339 11.139 38.421 1.00 95.62 375 ILE A CA 1
ATOM 3004 C C . ILE A 1 375 ? -11.732 11.547 39.834 1.00 95.62 375 ILE A C 1
ATOM 3006 O O . ILE A 1 375 ? -12.673 10.995 40.403 1.00 95.62 375 ILE A O 1
ATOM 3010 N N . LEU A 1 376 ? -11.021 12.535 40.373 1.00 93.62 376 LEU A N 1
ATOM 3011 C CA . LEU A 1 376 ? -11.367 13.182 41.632 1.00 93.62 376 LEU A CA 1
ATOM 3012 C C . LEU A 1 376 ? -12.317 14.342 41.334 1.00 93.62 376 LEU A C 1
ATOM 3014 O O . LEU A 1 376 ? -11.926 15.313 40.675 1.00 93.62 376 LEU A O 1
ATOM 3018 N N . MET A 1 377 ? -13.567 14.233 41.785 1.00 92.75 377 MET A N 1
ATOM 3019 C CA . MET A 1 377 ? -14.582 15.258 41.543 1.00 92.75 377 MET A CA 1
ATOM 3020 C C . MET A 1 377 ? -15.504 15.477 42.741 1.00 92.75 377 MET A C 1
ATOM 3022 O O . MET A 1 377 ? -15.952 14.540 43.399 1.00 92.75 377 MET A O 1
ATOM 3026 N N . HIS A 1 378 ? -15.875 16.737 42.949 1.00 89.19 378 HIS A N 1
ATOM 3027 C CA . HIS A 1 378 ? -16.764 17.164 44.029 1.00 89.19 378 HIS A CA 1
ATOM 3028 C C . HIS A 1 378 ? -18.163 17.400 43.477 1.00 89.19 378 HIS A C 1
ATOM 3030 O O . HIS A 1 378 ? -18.534 18.525 43.127 1.00 89.19 378 HIS A O 1
ATOM 3036 N N . ALA A 1 379 ? -18.931 16.321 43.335 1.00 83.56 379 ALA A N 1
ATOM 3037 C CA . ALA A 1 379 ? -20.155 16.333 42.546 1.00 83.56 379 ALA A CA 1
ATOM 3038 C C . ALA A 1 379 ? -21.357 15.686 43.237 1.00 83.56 379 ALA A C 1
ATOM 3040 O O . ALA A 1 379 ? -21.226 14.671 43.918 1.00 83.56 379 ALA A O 1
ATOM 3041 N N . ASN A 1 380 ? -22.549 16.248 43.004 1.00 88.69 380 ASN A N 1
ATOM 3042 C CA . ASN A 1 380 ? -23.804 15.560 43.305 1.00 88.69 380 ASN A CA 1
ATOM 3043 C C . ASN A 1 380 ? -24.067 14.450 42.263 1.00 88.69 380 ASN A C 1
ATOM 3045 O O . ASN A 1 380 ? -23.413 14.397 41.222 1.00 88.69 380 ASN A O 1
ATOM 3049 N N . ASN A 1 381 ? -25.030 13.567 42.536 1.00 88.81 381 ASN A N 1
ATOM 3050 C CA . ASN A 1 381 ? -25.316 12.431 41.650 1.00 88.81 381 ASN A CA 1
ATOM 3051 C C . ASN A 1 381 ? -25.716 12.866 40.231 1.00 88.81 381 ASN A C 1
ATOM 3053 O O . ASN A 1 381 ? -25.246 12.272 39.273 1.00 88.81 381 ASN A O 1
ATOM 3057 N N . GLU A 1 382 ? -26.499 13.939 40.092 1.00 91.88 382 GLU A N 1
ATOM 3058 C CA . GLU A 1 382 ? -26.929 14.458 38.784 1.00 91.88 382 GLU A CA 1
ATOM 3059 C C . GLU A 1 382 ? -25.735 14.890 37.918 1.00 91.88 382 GLU A C 1
ATOM 3061 O O . GLU A 1 382 ? -25.643 14.533 36.749 1.00 91.88 382 GLU A O 1
ATOM 3066 N N . MET A 1 383 ? -24.757 15.584 38.503 1.00 91.81 383 MET A N 1
ATOM 3067 C CA . MET A 1 383 ? -23.550 15.999 37.791 1.00 91.8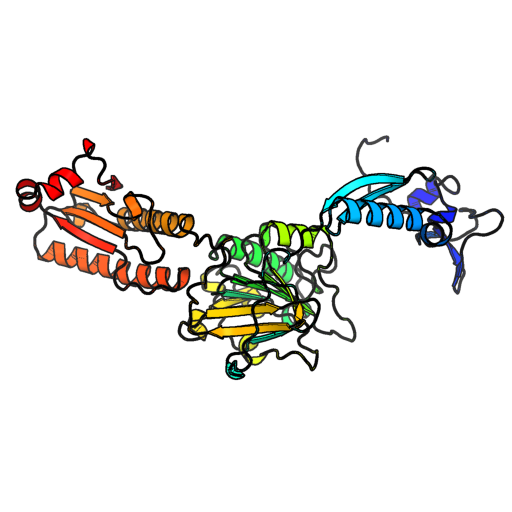1 383 MET A CA 1
ATOM 3068 C C . MET A 1 383 ? -22.622 14.819 37.465 1.00 91.81 383 MET A C 1
ATOM 3070 O O . MET A 1 383 ? -21.976 14.832 36.415 1.00 91.81 383 MET A O 1
ATOM 3074 N N . LYS A 1 384 ? -22.561 13.798 38.337 1.00 92.75 384 LYS A N 1
ATOM 3075 C CA . LYS A 1 384 ? -21.850 12.539 38.049 1.00 92.75 384 LYS A CA 1
ATOM 3076 C C . LYS A 1 384 ? -22.496 11.823 36.854 1.00 92.75 384 LYS A C 1
ATOM 3078 O O . LYS A 1 384 ? -21.782 11.425 35.935 1.00 92.75 384 LYS A O 1
ATOM 3083 N N . ASP A 1 385 ? -23.824 11.730 36.828 1.00 94.00 385 ASP A N 1
ATOM 3084 C CA . ASP A 1 385 ? -24.581 11.102 35.741 1.00 94.00 385 ASP A CA 1
ATOM 3085 C C . ASP A 1 385 ? -24.404 11.855 34.412 1.00 94.00 385 ASP A C 1
ATOM 3087 O O . ASP A 1 385 ? -24.131 11.237 33.383 1.00 94.00 385 ASP A O 1
ATOM 3091 N N . ASP A 1 386 ? -24.464 13.190 34.432 1.00 95.12 386 ASP A N 1
ATOM 3092 C CA . ASP A 1 386 ? -24.220 14.033 33.254 1.00 95.12 386 ASP A CA 1
ATOM 3093 C C . ASP A 1 386 ? -22.805 13.849 32.686 1.00 95.12 386 ASP A C 1
ATOM 3095 O O . ASP A 1 386 ? -22.609 13.810 31.465 1.00 95.12 386 ASP A O 1
ATOM 3099 N N . PHE A 1 387 ? -21.803 13.745 33.562 1.00 96.06 387 PHE A N 1
ATOM 3100 C CA . PHE A 1 387 ? -20.425 13.498 33.153 1.00 96.06 387 PHE A CA 1
ATOM 3101 C C . PHE A 1 387 ? -20.267 12.107 32.526 1.00 96.06 387 PHE A C 1
ATOM 3103 O O . PHE A 1 387 ? -19.672 11.983 31.452 1.00 96.06 387 PHE A O 1
ATOM 3110 N N . LEU A 1 388 ? -20.833 11.070 33.152 1.00 95.25 388 LEU A N 1
ATOM 3111 C CA . LEU A 1 388 ? -20.795 9.705 32.625 1.00 95.25 388 LEU A CA 1
ATOM 3112 C C . LEU A 1 388 ? -21.532 9.593 31.286 1.00 95.25 388 LEU A C 1
ATOM 3114 O O . LEU A 1 388 ? -21.033 8.939 30.374 1.00 95.25 388 LEU A O 1
ATOM 3118 N N . LEU A 1 389 ? -22.665 10.281 31.121 1.00 95.94 389 LEU A N 1
ATOM 3119 C CA . LEU A 1 389 ? -23.393 10.329 29.853 1.00 95.94 389 LEU A CA 1
ATOM 3120 C C . LEU A 1 389 ? -22.562 10.988 28.743 1.00 95.94 389 LEU A C 1
ATOM 3122 O O . LEU A 1 389 ? -22.529 10.501 27.611 1.00 95.94 389 LEU A O 1
ATOM 3126 N N . TRP A 1 390 ? -21.863 12.080 29.057 1.00 95.75 390 TRP A N 1
ATOM 3127 C CA . TRP A 1 390 ? -20.930 12.713 28.123 1.00 95.75 390 TRP A CA 1
ATOM 3128 C C . TRP A 1 390 ? -19.759 11.781 27.761 1.00 95.75 390 TRP A C 1
ATOM 3130 O O . TRP A 1 390 ? -19.416 11.653 26.581 1.00 95.75 390 TRP A O 1
ATOM 3140 N N . ALA A 1 391 ? -19.182 11.087 28.746 1.00 96.06 391 ALA A N 1
ATOM 3141 C CA . ALA A 1 391 ? -18.111 10.114 28.535 1.00 96.06 391 ALA A CA 1
ATOM 3142 C C . ALA A 1 391 ? -18.573 8.879 27.738 1.00 96.06 391 ALA A C 1
ATOM 3144 O O . ALA A 1 391 ? -17.784 8.297 26.992 1.00 96.06 391 ALA A O 1
ATOM 3145 N N . GLU A 1 392 ? -19.851 8.507 27.806 1.00 95.94 392 GLU A N 1
ATOM 3146 C CA . GLU A 1 392 ? -20.394 7.397 27.019 1.00 95.94 392 GLU A CA 1
ATOM 3147 C C . GLU A 1 392 ? -20.351 7.685 25.506 1.00 95.94 392 GLU A C 1
ATOM 3149 O O . GLU A 1 392 ? -20.059 6.797 24.701 1.00 95.94 392 GLU A O 1
ATOM 3154 N N . GLY A 1 393 ? -20.529 8.949 25.102 1.00 94.75 393 GLY A N 1
ATOM 3155 C CA . GLY A 1 393 ? -20.327 9.374 23.711 1.00 94.75 393 GLY A CA 1
ATOM 3156 C C . GLY A 1 393 ? -18.884 9.165 23.228 1.00 94.75 393 GLY A C 1
ATOM 3157 O O . GLY A 1 393 ? -18.652 8.750 22.084 1.00 94.75 393 GLY A O 1
ATOM 3158 N N . TRP A 1 394 ? -17.908 9.382 24.115 1.00 95.94 394 TRP A N 1
ATOM 3159 C CA . TRP A 1 394 ? -16.507 9.043 23.865 1.00 95.94 394 TRP A CA 1
ATOM 3160 C C . TRP A 1 394 ? -16.296 7.534 23.774 1.00 95.94 394 TRP A C 1
ATOM 3162 O O . TRP A 1 394 ? -15.643 7.083 22.834 1.00 95.94 394 TRP A O 1
ATOM 3172 N N . ASN A 1 395 ? -16.882 6.750 24.684 1.00 95.88 395 ASN A N 1
ATOM 3173 C CA . ASN A 1 395 ? -16.810 5.289 24.645 1.00 95.88 395 ASN A CA 1
ATOM 3174 C C . ASN A 1 395 ? -17.324 4.725 23.318 1.00 95.88 395 ASN A C 1
ATOM 3176 O O . ASN A 1 395 ? -16.617 3.944 22.682 1.00 95.88 395 ASN A O 1
ATOM 3180 N N . ALA A 1 396 ? -18.495 5.159 22.846 1.00 91.50 396 ALA A N 1
ATOM 3181 C CA . ALA A 1 396 ? -19.056 4.704 21.571 1.00 91.50 396 ALA A CA 1
ATOM 3182 C C . ALA A 1 396 ? -18.143 5.035 20.373 1.00 91.50 396 ALA A C 1
ATOM 3184 O O . ALA A 1 396 ? -17.910 4.198 19.490 1.00 91.50 396 ALA A O 1
ATOM 3185 N N . SER A 1 397 ? -17.584 6.248 20.366 1.00 92.25 397 SER A N 1
ATOM 3186 C CA . SER A 1 397 ? -16.686 6.726 19.309 1.00 92.25 397 SER A CA 1
ATOM 3187 C C . SER A 1 397 ? -15.362 5.960 19.309 1.00 92.25 397 SER A C 1
ATOM 3189 O O . SER A 1 397 ? -14.953 5.407 18.286 1.00 92.25 397 SER A O 1
ATOM 3191 N N . LEU A 1 398 ? -14.708 5.869 20.467 1.00 94.06 398 LEU A N 1
ATOM 3192 C CA . LEU A 1 398 ? -13.420 5.202 20.623 1.00 94.06 398 LEU A CA 1
ATOM 3193 C C . LEU A 1 398 ? -13.514 3.694 20.407 1.00 94.06 398 LEU A C 1
ATOM 3195 O O . LEU A 1 398 ? -12.610 3.122 19.807 1.00 94.06 398 LEU A O 1
ATOM 3199 N N . SER A 1 399 ? -14.609 3.058 20.818 1.00 87.81 399 SER A N 1
ATOM 3200 C CA . SER A 1 399 ? -14.851 1.633 20.566 1.00 87.81 399 SER A CA 1
ATOM 3201 C C . SER A 1 399 ? -14.969 1.339 19.071 1.00 87.81 399 SER A C 1
ATOM 3203 O O . SER A 1 399 ? -14.374 0.381 18.574 1.00 87.81 399 SER A O 1
ATOM 3205 N N . SER A 1 400 ? -15.664 2.207 18.327 1.00 80.81 400 SER A N 1
ATOM 3206 C CA . SER A 1 400 ? -15.774 2.105 16.866 1.00 80.81 400 SER A CA 1
ATOM 3207 C C . SER A 1 400 ? -14.419 2.312 16.184 1.00 80.81 400 SER A C 1
ATOM 3209 O O . SER A 1 400 ? -14.040 1.550 15.295 1.00 80.81 400 SER A O 1
ATOM 3211 N N . ILE A 1 401 ? -13.644 3.305 16.632 1.00 83.88 401 ILE A N 1
ATOM 3212 C CA . ILE A 1 401 ? -12.299 3.571 16.106 1.00 83.88 401 ILE A CA 1
ATOM 3213 C C . ILE A 1 401 ? -11.341 2.419 16.442 1.00 83.88 401 ILE A C 1
ATOM 3215 O O . ILE A 1 401 ? -10.594 1.991 15.563 1.00 83.88 401 ILE A O 1
ATOM 3219 N N . ASN A 1 402 ? -11.370 1.884 17.668 1.00 83.19 402 ASN A N 1
ATOM 3220 C CA . ASN A 1 402 ? -10.541 0.746 18.066 1.00 83.19 402 ASN A CA 1
ATOM 3221 C C . ASN A 1 402 ? -10.855 -0.463 17.190 1.00 83.19 402 ASN A C 1
ATOM 3223 O O . ASN A 1 402 ? -9.941 -1.029 16.604 1.00 83.19 402 ASN A O 1
ATOM 3227 N N . TYR A 1 403 ? -12.137 -0.791 17.007 1.00 77.25 403 TYR A N 1
ATOM 3228 C CA . TYR A 1 403 ? -12.549 -1.881 16.127 1.00 77.25 403 TYR A CA 1
ATOM 3229 C C . TYR A 1 403 ? -12.057 -1.686 14.685 1.00 77.25 403 TYR A C 1
ATOM 3231 O O . TYR A 1 403 ? -11.499 -2.608 14.091 1.00 77.25 403 TYR A O 1
ATOM 3239 N N . ASN A 1 404 ? -12.172 -0.473 14.138 1.00 67.00 404 ASN A N 1
ATOM 3240 C CA . ASN A 1 404 ? -11.691 -0.167 12.788 1.00 67.00 404 ASN A CA 1
ATOM 3241 C C . ASN A 1 404 ? -10.161 -0.256 12.654 1.00 67.00 404 ASN A C 1
ATOM 3243 O O . ASN A 1 404 ? -9.659 -0.534 11.565 1.00 67.00 404 ASN A O 1
ATOM 3247 N N . ARG A 1 405 ? -9.418 -0.013 13.739 1.00 75.00 405 ARG A N 1
ATOM 3248 C CA . ARG A 1 405 ? -7.948 -0.056 13.764 1.00 75.00 405 ARG A CA 1
ATOM 3249 C C . ARG A 1 405 ? -7.402 -1.456 14.023 1.00 75.00 405 ARG A C 1
ATOM 3251 O O . ARG A 1 405 ? -6.465 -1.871 13.354 1.00 75.00 405 ARG A O 1
ATOM 3258 N N . THR A 1 406 ? -7.959 -2.161 15.003 1.00 70.81 406 THR A N 1
ATOM 3259 C CA . THR A 1 406 ? -7.391 -3.401 15.554 1.00 70.81 406 THR A CA 1
ATOM 3260 C C . THR A 1 406 ? -8.212 -4.639 15.209 1.00 70.81 406 THR A C 1
ATOM 3262 O O . THR A 1 406 ? -7.700 -5.752 15.261 1.00 70.81 406 THR A O 1
ATOM 3265 N N . GLY A 1 407 ? -9.488 -4.473 14.852 1.00 59.06 407 GLY A N 1
ATOM 3266 C CA . GLY A 1 407 ? -10.443 -5.571 14.706 1.00 59.06 407 GLY A CA 1
ATOM 3267 C C . GLY A 1 407 ? -11.005 -6.101 16.022 1.00 59.06 407 GLY A C 1
ATOM 3268 O O . GLY A 1 407 ? -11.909 -6.933 15.987 1.00 59.06 407 GLY A O 1
ATOM 3269 N N . ILE A 1 408 ? -10.517 -5.623 17.169 1.00 70.31 408 ILE A N 1
ATOM 3270 C CA . ILE A 1 408 ? -10.998 -6.058 18.477 1.00 70.31 408 ILE A CA 1
ATOM 3271 C C . ILE A 1 408 ? -12.146 -5.159 18.911 1.00 70.31 408 ILE A C 1
ATOM 3273 O O . ILE A 1 408 ? -12.000 -3.941 19.058 1.00 70.31 408 ILE A O 1
ATOM 3277 N N . ARG A 1 409 ? -13.307 -5.779 19.131 1.00 77.94 409 ARG A N 1
ATOM 3278 C CA . ARG A 1 409 ? -14.462 -5.091 19.693 1.00 77.94 409 ARG A CA 1
ATOM 3279 C C . ARG A 1 409 ? -14.318 -5.039 21.208 1.00 77.94 409 ARG A C 1
ATOM 3281 O O . ARG A 1 409 ? -14.258 -6.071 21.864 1.00 77.94 409 ARG A O 1
ATOM 3288 N N . LYS A 1 410 ? -14.304 -3.826 21.742 1.00 82.38 410 LYS A N 1
ATOM 3289 C CA . LYS A 1 410 ? -14.355 -3.540 23.173 1.00 82.38 410 LYS A CA 1
ATOM 3290 C C . LYS A 1 410 ? -15.504 -2.570 23.381 1.00 82.38 410 LYS A C 1
ATOM 3292 O O . LYS A 1 410 ? -15.552 -1.567 22.685 1.00 82.38 410 LYS A O 1
ATOM 3297 N N . GLU A 1 411 ? -16.469 -2.923 24.227 1.00 81.19 411 GLU A N 1
ATOM 3298 C CA .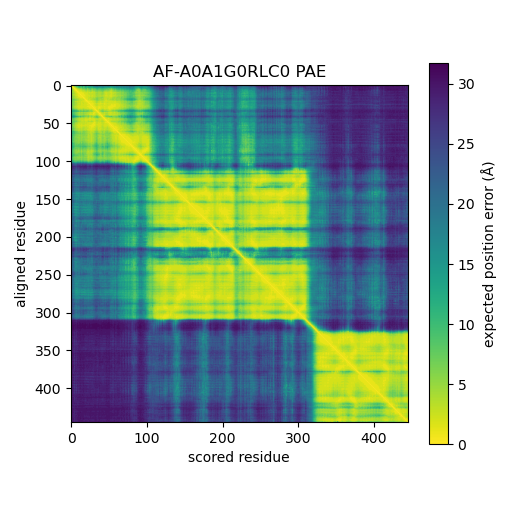 GLU A 1 411 ? -17.687 -2.115 24.405 1.00 81.19 411 GLU A CA 1
ATOM 3299 C C . GLU A 1 411 ? -17.418 -0.822 25.178 1.00 81.19 411 GLU A C 1
ATOM 3301 O O . GLU A 1 411 ? -18.019 0.207 24.880 1.00 81.19 411 GLU A O 1
ATOM 3306 N N . LYS A 1 412 ? -16.486 -0.872 26.135 1.00 89.81 412 LYS A N 1
ATOM 3307 C CA . LYS A 1 412 ? -16.019 0.283 26.902 1.00 89.81 412 LYS A CA 1
ATOM 3308 C C . LYS A 1 412 ? -14.510 0.372 26.811 1.00 89.81 412 LYS A C 1
ATOM 3310 O O . LYS A 1 412 ? -13.804 -0.494 27.326 1.00 89.81 412 LYS A O 1
ATOM 3315 N N . LEU A 1 413 ? -14.031 1.388 26.100 1.00 94.31 413 LEU A N 1
ATOM 3316 C CA . LEU A 1 413 ? -12.602 1.644 25.959 1.00 94.31 413 LEU A CA 1
ATOM 3317 C C . LEU A 1 413 ? -12.085 2.563 27.067 1.00 94.31 413 LEU A C 1
ATOM 3319 O O . LEU A 1 413 ? -10.930 2.447 27.442 1.00 94.31 413 LEU A O 1
ATOM 3323 N N . LEU A 1 414 ? -12.920 3.467 27.569 1.00 96.81 414 LEU A N 1
ATOM 3324 C CA . LEU A 1 414 ? -12.656 4.276 28.749 1.00 96.81 414 LEU A CA 1
ATOM 3325 C C . LEU A 1 414 ? -13.252 3.558 29.957 1.00 96.81 414 LEU A C 1
ATOM 3327 O O . LEU A 1 414 ? -14.479 3.429 30.047 1.00 96.81 414 LEU A O 1
ATOM 3331 N N . ASP A 1 415 ? -12.387 3.116 30.867 1.00 96.31 415 ASP A N 1
ATOM 3332 C CA . ASP A 1 415 ? -12.799 2.675 32.196 1.00 96.31 415 ASP A CA 1
ATOM 3333 C C . ASP A 1 415 ? -12.602 3.840 33.166 1.00 96.31 415 ASP A C 1
ATOM 3335 O O . ASP A 1 415 ? -11.490 4.331 33.354 1.00 96.31 415 ASP A O 1
ATOM 3339 N N . ILE A 1 416 ? -13.701 4.363 33.707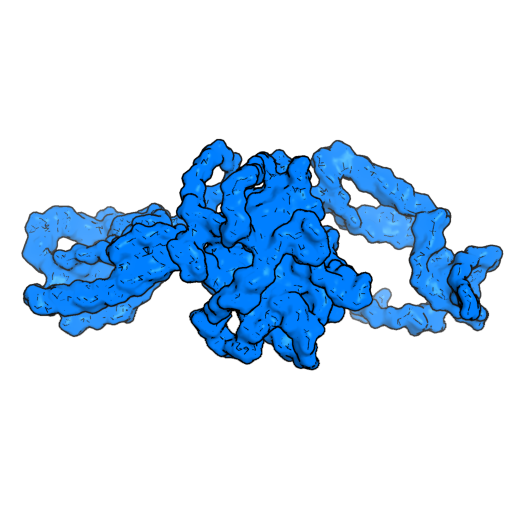 1.00 96.25 416 ILE A N 1
ATOM 3340 C CA . ILE A 1 416 ? -13.701 5.597 34.491 1.00 96.25 416 ILE A CA 1
ATOM 3341 C C . ILE A 1 416 ? -14.176 5.283 35.901 1.00 96.25 416 ILE A C 1
ATOM 3343 O O . ILE A 1 416 ? -15.347 4.978 36.127 1.00 96.25 416 ILE A O 1
ATOM 3347 N N . THR A 1 417 ? -13.272 5.454 36.859 1.00 94.62 417 THR A N 1
ATOM 3348 C CA . THR A 1 417 ? -13.580 5.429 38.287 1.00 94.62 417 THR A CA 1
ATOM 3349 C C . THR A 1 417 ? -13.674 6.859 38.807 1.00 94.62 417 THR A C 1
ATOM 3351 O O . THR A 1 417 ? -12.722 7.630 38.701 1.00 94.62 417 THR A O 1
ATOM 3354 N N . ILE A 1 418 ? -14.824 7.220 39.374 1.00 94.06 418 ILE A N 1
ATOM 3355 C CA . ILE A 1 418 ? -15.061 8.525 40.000 1.00 94.06 418 ILE A CA 1
ATOM 3356 C C . ILE A 1 418 ? -14.944 8.368 41.513 1.00 94.06 418 ILE A C 1
ATOM 3358 O O . ILE A 1 418 ? -15.574 7.472 42.071 1.00 94.06 418 ILE A O 1
ATOM 3362 N N . ILE A 1 419 ? -14.195 9.258 42.159 1.00 92.69 419 ILE A N 1
ATOM 3363 C CA . ILE A 1 419 ? -14.058 9.323 43.618 1.00 92.69 419 ILE A CA 1
ATOM 3364 C C . ILE A 1 419 ? -14.278 10.749 44.126 1.00 92.69 419 ILE A C 1
ATOM 3366 O O . ILE A 1 419 ? -14.020 11.722 43.409 1.00 92.69 419 ILE A O 1
ATOM 3370 N N . ASP A 1 420 ? -14.749 10.858 45.365 1.00 89.25 420 ASP A N 1
ATOM 3371 C CA . ASP A 1 420 ? -14.797 12.107 46.130 1.00 89.25 420 ASP A CA 1
ATOM 3372 C C . ASP A 1 420 ? -13.829 12.083 47.331 1.00 89.25 420 ASP A C 1
ATOM 3374 O O . ASP A 1 420 ? -13.057 11.137 47.514 1.00 89.25 420 ASP A O 1
ATOM 3378 N N . ASP A 1 421 ? -13.842 13.142 48.145 1.00 81.88 421 ASP A N 1
ATOM 3379 C CA . ASP A 1 421 ? -12.994 13.255 49.341 1.00 81.88 421 ASP A CA 1
ATOM 3380 C C . ASP A 1 421 ? -13.191 12.106 50.330 1.00 81.88 421 ASP A C 1
ATOM 3382 O O . ASP A 1 421 ? -12.237 11.661 50.969 1.00 81.88 421 ASP A O 1
ATOM 3386 N N . ILE A 1 422 ? -14.424 11.615 50.467 1.00 82.62 422 ILE A N 1
ATOM 3387 C CA . ILE A 1 422 ? -14.752 10.563 51.428 1.00 82.62 422 ILE A CA 1
ATOM 3388 C C . ILE A 1 422 ? -14.131 9.252 50.951 1.00 82.62 422 ILE A C 1
ATOM 3390 O O . ILE A 1 422 ? -13.475 8.558 51.733 1.00 82.62 422 ILE A O 1
ATOM 3394 N N . ASP A 1 423 ? -14.285 8.938 49.664 1.00 83.19 423 ASP A N 1
ATOM 3395 C CA . ASP A 1 423 ? -13.668 7.764 49.044 1.00 83.19 423 ASP A CA 1
ATOM 3396 C C . ASP A 1 423 ? -12.135 7.814 49.148 1.00 83.19 423 ASP A C 1
ATOM 3398 O O . ASP A 1 423 ? -11.485 6.801 49.432 1.00 83.19 423 ASP A O 1
ATOM 3402 N N . PHE A 1 424 ? -11.550 9.000 48.960 1.00 81.69 424 PHE A N 1
ATOM 3403 C CA . PHE A 1 424 ? -10.114 9.218 49.092 1.00 81.69 424 PHE A CA 1
ATOM 3404 C C . PHE A 1 424 ? -9.616 9.000 50.528 1.00 81.69 424 PHE A C 1
ATOM 3406 O O . PHE A 1 424 ? -8.621 8.304 50.741 1.00 81.69 424 PHE A O 1
ATOM 3413 N N . GLU A 1 425 ? -10.302 9.544 51.534 1.00 81.19 425 GLU A N 1
ATOM 3414 C CA . GLU A 1 425 ? -9.907 9.394 52.939 1.00 81.19 425 GLU A CA 1
ATOM 3415 C C . GLU A 1 425 ? -10.060 7.954 53.451 1.00 81.19 425 GLU A C 1
ATOM 3417 O O . GLU A 1 425 ? -9.260 7.498 54.273 1.00 81.19 425 GLU A O 1
ATOM 3422 N N . GLN A 1 426 ? -11.057 7.215 52.958 1.00 84.12 426 GLN A N 1
ATOM 3423 C CA . GLN A 1 426 ? -11.389 5.877 53.459 1.00 84.12 426 GLN A CA 1
ATOM 3424 C C . GLN A 1 426 ? -10.634 4.740 52.758 1.00 84.12 426 GLN A C 1
ATOM 3426 O O . GLN A 1 426 ? -10.562 3.630 53.291 1.00 84.12 426 GLN A O 1
ATOM 3431 N N . SER A 1 427 ? -10.052 4.994 51.584 1.00 86.25 427 SER A N 1
ATOM 3432 C CA . SER A 1 427 ? -9.408 3.970 50.763 1.00 86.25 427 SER A CA 1
ATOM 3433 C C . SER A 1 427 ? -7.903 4.186 50.654 1.00 86.25 427 SER A C 1
ATOM 3435 O O . SER A 1 427 ? -7.418 5.008 49.873 1.00 86.25 427 SER A O 1
ATOM 3437 N N . GLN A 1 428 ? -7.136 3.350 51.359 1.00 82.31 428 GLN A N 1
ATOM 3438 C CA . GLN A 1 428 ? -5.679 3.301 51.199 1.00 82.31 428 GLN A CA 1
ATOM 3439 C C . GLN A 1 428 ? -5.272 3.053 49.731 1.00 82.31 428 GLN A C 1
ATOM 3441 O O . GLN A 1 428 ? -4.254 3.564 49.272 1.00 82.31 428 GLN A O 1
ATOM 3446 N N . TYR A 1 429 ? -6.089 2.319 48.969 1.00 84.12 429 TYR A N 1
ATOM 3447 C CA . TYR A 1 429 ? -5.851 2.067 47.549 1.00 84.12 429 TYR A CA 1
ATOM 3448 C C . TYR A 1 429 ? -5.850 3.360 46.716 1.00 84.12 429 TYR A C 1
ATOM 3450 O O . TYR A 1 429 ? -4.913 3.587 45.947 1.00 84.12 429 TYR A O 1
ATOM 3458 N N . PHE A 1 430 ? -6.842 4.239 46.902 1.00 86.06 430 PHE A N 1
ATOM 3459 C CA . PHE A 1 430 ? -6.901 5.516 46.180 1.00 86.06 430 PHE A CA 1
ATOM 3460 C C . PHE A 1 430 ? -5.820 6.494 46.647 1.00 86.06 430 PHE A C 1
ATOM 3462 O O . PHE A 1 430 ? -5.230 7.192 45.822 1.00 86.06 430 PHE A O 1
ATOM 3469 N N . GLN A 1 431 ? -5.475 6.478 47.938 1.00 83.62 431 GLN A N 1
ATOM 3470 C CA . GLN A 1 431 ? -4.352 7.259 48.465 1.00 83.62 431 GLN A CA 1
ATOM 3471 C C . GLN A 1 431 ? -3.026 6.868 47.812 1.00 83.62 431 GLN A C 1
ATOM 3473 O O . GLN A 1 431 ? -2.254 7.737 47.413 1.00 83.62 431 GLN A O 1
ATOM 3478 N N . GLU A 1 432 ? -2.763 5.570 47.652 1.00 85.06 432 GLU A N 1
ATOM 3479 C CA . GLU A 1 432 ? -1.554 5.096 46.977 1.00 85.06 432 GLU A CA 1
ATOM 3480 C C . GLU A 1 432 ? -1.541 5.422 45.480 1.00 85.06 432 GLU A C 1
ATOM 3482 O O . GLU A 1 432 ? -0.479 5.728 44.941 1.00 85.06 432 GLU A O 1
ATOM 3487 N N . LEU A 1 433 ? -2.693 5.367 44.806 1.00 84.25 433 LEU A N 1
ATOM 3488 C CA . LEU A 1 433 ? -2.822 5.722 43.390 1.00 84.25 433 LEU A CA 1
ATOM 3489 C C . LEU A 1 433 ? -2.554 7.204 43.134 1.00 84.25 433 LEU A C 1
ATOM 3491 O O . LEU A 1 433 ? -1.853 7.532 42.178 1.00 84.25 433 LEU A O 1
ATOM 3495 N N . LEU A 1 434 ? -3.086 8.089 43.978 1.00 85.44 434 LEU A N 1
ATOM 3496 C CA . LEU A 1 434 ? -2.958 9.539 43.819 1.00 85.44 434 LEU A CA 1
ATOM 3497 C C . LEU A 1 434 ? -1.660 10.111 44.403 1.00 85.44 434 LEU A C 1
ATOM 3499 O O . LEU A 1 434 ? -1.320 11.259 44.115 1.00 85.44 434 LEU A O 1
ATOM 3503 N N . ASN A 1 435 ? -0.916 9.336 45.199 1.00 82.25 435 ASN A N 1
ATOM 3504 C CA . ASN A 1 435 ? 0.362 9.762 45.761 1.00 82.25 435 ASN A CA 1
ATOM 3505 C C . ASN A 1 435 ? 1.464 9.792 44.677 1.00 82.25 435 ASN A C 1
ATOM 3507 O O . ASN A 1 435 ? 1.883 8.730 44.201 1.00 82.25 435 ASN A O 1
ATOM 3511 N N . PRO A 1 436 ? 2.028 10.972 44.344 1.00 81.06 436 PRO A N 1
ATOM 3512 C CA . PRO A 1 436 ? 3.053 11.094 43.305 1.00 81.06 436 PRO A CA 1
ATOM 3513 C C . PRO A 1 436 ? 4.323 10.275 43.576 1.00 81.06 436 PRO A C 1
ATOM 3515 O O . PRO A 1 436 ? 5.022 9.909 42.636 1.00 81.06 436 PRO A O 1
ATOM 3518 N N . LEU A 1 437 ? 4.620 9.973 44.847 1.00 82.19 437 LEU A N 1
ATOM 3519 C CA . LEU A 1 437 ? 5.804 9.209 45.254 1.00 82.19 437 LEU A CA 1
ATOM 3520 C C . LEU A 1 437 ? 5.675 7.705 44.983 1.00 82.19 437 LEU A C 1
ATOM 3522 O O . LEU A 1 437 ? 6.682 7.004 44.937 1.00 82.19 437 LEU A O 1
ATOM 3526 N N . MET A 1 438 ? 4.450 7.198 44.818 1.00 83.50 438 MET A N 1
ATOM 3527 C CA . MET A 1 438 ? 4.199 5.769 44.607 1.00 83.50 438 MET A CA 1
ATOM 3528 C C . MET A 1 438 ? 4.291 5.361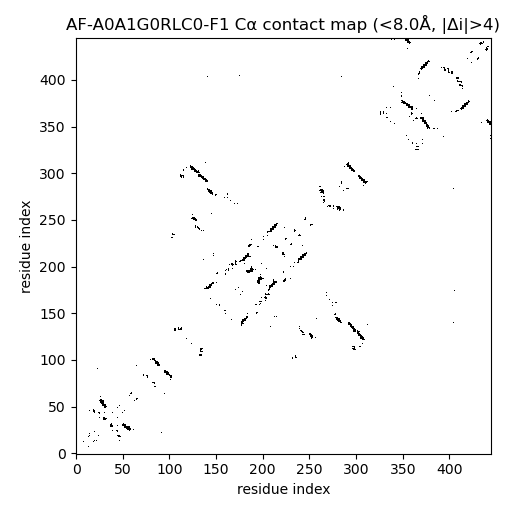 43.134 1.00 83.50 438 MET A C 1
ATOM 3530 O O . MET A 1 438 ? 4.344 4.167 42.849 1.00 83.50 438 MET A O 1
ATOM 3534 N N . HIS A 1 439 ? 4.310 6.327 42.205 1.00 84.88 439 HIS A N 1
ATOM 3535 C CA . HIS A 1 439 ? 4.397 6.096 40.758 1.00 84.88 439 HIS A CA 1
ATOM 3536 C C . HIS A 1 439 ? 3.377 5.063 40.235 1.00 84.88 439 HIS A C 1
ATOM 3538 O O . HIS A 1 439 ? 3.705 4.215 39.407 1.00 84.88 439 HIS A O 1
ATOM 3544 N N . LYS A 1 440 ? 2.135 5.119 40.736 1.00 83.38 440 LYS A N 1
ATOM 3545 C CA . LYS A 1 440 ? 1.029 4.228 40.330 1.00 83.38 440 LYS A CA 1
ATOM 3546 C C . LYS A 1 440 ? 0.030 4.871 39.363 1.00 83.38 440 LYS A C 1
ATOM 3548 O O . LYS A 1 440 ? -0.820 4.175 38.819 1.00 83.38 440 LYS A O 1
ATOM 3553 N N . SER A 1 441 ? 0.121 6.182 39.158 1.00 91.19 441 SER A N 1
ATOM 3554 C CA . SER A 1 441 ? -0.696 6.922 38.199 1.00 91.19 441 SER A CA 1
ATOM 3555 C C . SER A 1 441 ? 0.042 8.158 37.683 1.00 91.19 441 SER A C 1
ATOM 3557 O O . SER A 1 441 ? 1.084 8.555 38.219 1.00 91.19 441 SER A O 1
ATOM 3559 N N . LYS A 1 442 ? -0.516 8.790 36.646 1.00 91.81 442 LYS A N 1
ATOM 3560 C CA . LYS A 1 442 ? -0.060 10.079 36.115 1.00 91.81 442 LYS A CA 1
ATOM 3561 C C . LYS A 1 442 ? -1.213 11.080 36.108 1.00 91.81 442 LYS A C 1
ATOM 3563 O O . LYS A 1 442 ? -2.200 10.860 35.413 1.00 91.81 442 LYS A O 1
ATOM 3568 N N . LYS A 1 443 ? -1.064 12.202 36.821 1.00 93.38 443 LYS A N 1
ATOM 3569 C CA . LYS A 1 443 ? -2.005 13.331 36.744 1.00 93.38 443 LYS A CA 1
ATOM 3570 C C . LYS A 1 443 ? -1.926 13.972 35.350 1.00 93.38 443 LYS A C 1
ATOM 3572 O O . LYS A 1 443 ? -0.836 14.349 34.917 1.00 93.38 443 LYS A O 1
ATOM 3577 N N . LEU A 1 444 ? -3.057 14.057 34.652 1.00 91.31 444 LEU A N 1
ATOM 3578 C CA . LEU A 1 444 ? -3.195 14.674 33.324 1.00 91.31 444 LEU A CA 1
ATOM 3579 C C . LEU A 1 444 ? -3.952 16.008 33.362 1.00 91.31 444 LEU A C 1
ATOM 3581 O O . LEU A 1 444 ? -3.753 16.832 32.472 1.00 91.31 444 LEU A O 1
ATOM 3585 N N . LEU A 1 445 ? -4.783 16.211 34.385 1.00 86.56 445 LEU A N 1
ATOM 3586 C CA . LEU A 1 445 ? -5.495 17.451 34.688 1.00 86.56 445 LEU A CA 1
ATOM 3587 C C . LEU A 1 445 ? -5.400 17.717 36.182 1.00 86.56 445 LEU A C 1
ATOM 3589 O O . LEU A 1 445 ? -5.654 16.745 36.933 1.00 86.56 445 LEU A O 1
#

Foldseek 3Di:
DVVPDDDDDDPVVVCVVCPPVPQPCQQFKWFDDPPDTHRADDPGDGRVPTDIDGDSPNVCPVDCVVVVVVVVQVVVCVVVVAGKDWDWDDRPPDIGTPDIGGQQADDPQQDADDDDPDAPPVFFQKKAQPPFGFDFQAWAQKEWEFDLVVLLVDPDPVLLVLSQVLLLLCLVPAQFSRYEYAYAAEECDPPPSSRYRNYDLNSHLRYSEYEYEFDDDPNDTHHYPPDRVVVSSCSVSNYHYYYDYCPPPVMDHDPVCVVVADACSCVRCVVSVVSSVRIGIGRCCVVVVLWTWGWGTGVVSSMIIIGTDPDPPPDPDDDDDPPLVLVCQLVVLVVLVLVVVVPDPCVQLQWPFKKWAPCSLVSRGHLQAATEIEIEGDDDPVSVVVVVVVVLVVQVVVQVVSCSRPVDRDSGRYDYHYDYPVRCVVDPPNVLCPDPVNSRIGISD